Protein AF-A0A815LV77-F1 (afdb_monomer_lite)

Organism: NCBI:txid433720

Secondary structure (DSSP, 8-state):
---PPPPHHHHHHHHHHHHHHHHHHHHHHHHHSTTTS--HHHHHHHHHHSTTPPPTT---HHHHHHHHHHHT--EEEEEEEEEE-----EEETTTTEEESBPPPEETTEE-TTTTB-S-HHHHHHHHHHSPBPSEEEEEEEEEE-S-GGG---EEEEEEEE-S---HHHHHHHHHHHHHHHHTTT-EEEEEEE-GGG----------------------------TTSHHHHSSS--------HHHHTTTHHHHT-SSS----EEESSHHHHHHHHHHHHHHHHHHTTPPPEEEEPEEEETTEE---HHHHHHHHTS-GGGTTT--SEEEE-TT-EEEE-S-SBTTTTB-TT-EEEEEEEEE-SS--B-S-S-TTS-TT-EEES-EEEEEEE-TT----S--TTSPTTEEEEE-EEEEEEEEGGGGS-GGG--S-----EEEEEEEE-SEEE-SEEEHHHHTT---SSEEE---PPTT---THHHHHHHTT-S-GGGEEESS---GGGGGPPPPHHHHHHHHHHHHHHHHHHHHTGGG--

Foldseek 3Di:
DDDDDDDPVLLVVLLCCCVQFNDLSSVVVPVVDDPSHDDVVVSVVVVVPDPPDAFALAFPLVVVLVLCVVLVFAEKAKEKEKDFDDQDWDQDPVLQFIAFWAFDDDQLRGDGRPRHDPDPVVVVCCVVPTHGFRIKMWMKIFTDDPDPVSGDIDTGHIGGHVLADDPRSVVSVVVVVQVSCVVSSHHHPAYEYAPVSDPDDDDDDDDDPHPYDYDDPDDDDDDDDPPPVVPPVVPDDDDDDDDPPVVVVCPDVQCDQDDARAAEADADLLVLQLVQLVVLQVVCVVVVHAKEKEAKFKDFPNHGDPDLLVLLVVQPDGCVQFLLFHRIAIDDAQFKKFQQAQSGVVQVSHGLAIWGWHDWAFDPPDFDLDDSDPSHDSRYTYGHGTAWTWTQGPPTPQQDPPPPDDPRTDTFGKDKDKGKDFVQVSDPPVDRDPDPDRPITIMIIIHGSMHTGSYDYLVSLAPAAHAAHEYALADPPPDLDLSNPCSVVVSYDDPVRYHYPDDHDPVSVVRDDDPVVVVVVVVVVVVVVVVCVVVVVVVD

Structure (mmCIF, N/CA/C/O backbone):
data_AF-A0A815LV77-F1
#
_entry.id   AF-A0A815LV77-F1
#
loop_
_atom_site.group_PDB
_atom_site.id
_atom_site.type_symbol
_atom_site.label_atom_id
_atom_site.label_alt_id
_atom_site.label_comp_id
_atom_site.label_asym_id
_atom_site.label_entity_id
_atom_site.label_seq_id
_atom_site.pdbx_PDB_ins_code
_atom_site.Cartn_x
_atom_site.Cartn_y
_atom_site.Cartn_z
_atom_site.occupancy
_atom_site.B_iso_or_equiv
_atom_site.auth_seq_id
_atom_site.auth_comp_id
_atom_site.auth_asym_id
_atom_site.auth_atom_id
_atom_site.pdbx_PDB_model_num
ATOM 1 N N . MET A 1 1 ? -0.729 -27.666 24.558 1.00 42.22 1 MET A N 1
ATOM 2 C CA . MET A 1 1 ? -0.351 -27.271 23.182 1.00 42.22 1 MET A CA 1
ATOM 3 C C . MET A 1 1 ? -0.542 -28.485 22.291 1.00 42.22 1 MET A C 1
ATOM 5 O O . MET A 1 1 ? 0.192 -29.449 22.449 1.00 42.22 1 MET A O 1
ATOM 9 N N . ASN A 1 2 ? -1.557 -28.477 21.428 1.00 47.84 2 ASN A N 1
ATOM 10 C CA . ASN A 1 2 ? -1.807 -29.585 20.506 1.00 47.84 2 ASN A CA 1
ATOM 11 C C . ASN A 1 2 ? -0.890 -29.439 19.282 1.00 47.84 2 ASN A C 1
ATOM 13 O O . ASN A 1 2 ? -1.006 -28.472 18.530 1.00 47.84 2 ASN A O 1
ATOM 17 N N . ASN A 1 3 ? 0.033 -30.385 19.098 1.00 59.97 3 ASN A N 1
ATOM 18 C CA . ASN A 1 3 ? 0.902 -30.457 17.923 1.00 59.97 3 ASN A CA 1
ATOM 19 C C . ASN A 1 3 ? 0.165 -31.173 16.785 1.00 59.97 3 ASN A C 1
ATOM 21 O O . ASN A 1 3 ? 0.241 -32.393 16.654 1.00 59.97 3 ASN A O 1
ATOM 25 N N . TYR A 1 4 ? -0.562 -30.413 15.968 1.00 71.44 4 TYR A N 1
ATOM 26 C CA . TYR A 1 4 ? -1.217 -30.943 14.772 1.00 71.44 4 TYR A CA 1
ATOM 27 C C . TYR A 1 4 ? -0.182 -31.223 13.675 1.00 71.44 4 TYR A C 1
ATOM 29 O O . TYR A 1 4 ? 0.633 -30.360 13.340 1.00 71.44 4 TYR A O 1
ATOM 37 N N . ARG A 1 5 ? -0.221 -32.430 13.098 1.00 79.94 5 ARG A N 1
ATOM 38 C CA . ARG A 1 5 ? 0.506 -32.760 11.865 1.00 79.94 5 ARG A CA 1
ATOM 39 C C . ARG A 1 5 ? -0.411 -32.493 10.678 1.00 79.94 5 ARG A C 1
ATOM 41 O O . ARG A 1 5 ? -1.479 -33.088 10.582 1.00 79.94 5 ARG A O 1
ATOM 48 N N . TYR A 1 6 ? 0.014 -31.606 9.788 1.00 85.44 6 TYR A N 1
ATOM 49 C CA . TYR A 1 6 ? -0.752 -31.232 8.602 1.00 85.44 6 TYR A CA 1
ATOM 50 C C . TYR A 1 6 ? -0.338 -32.081 7.405 1.00 85.44 6 TYR A C 1
ATOM 52 O O . TYR A 1 6 ? 0.856 -32.275 7.173 1.00 85.44 6 TYR A O 1
ATOM 60 N N . HIS A 1 7 ? -1.322 -32.546 6.639 1.00 89.81 7 HIS A N 1
ATOM 61 C CA . HIS A 1 7 ? -1.103 -33.237 5.371 1.00 89.81 7 HIS A CA 1
ATOM 62 C C . HIS A 1 7 ? -0.401 -32.317 4.351 1.00 89.81 7 HIS A C 1
ATOM 64 O O . HIS A 1 7 ? -0.623 -31.106 4.370 1.00 89.81 7 HIS A O 1
ATOM 70 N N . ASP A 1 8 ? 0.397 -32.875 3.434 1.00 87.38 8 ASP A N 1
ATOM 71 C CA . ASP A 1 8 ? 1.183 -32.112 2.443 1.00 87.38 8 ASP A CA 1
ATOM 72 C C . ASP A 1 8 ? 0.315 -31.151 1.610 1.00 87.38 8 ASP A C 1
ATOM 74 O O . ASP A 1 8 ? 0.639 -29.979 1.457 1.00 87.38 8 ASP A O 1
ATOM 78 N N . LEU A 1 9 ? -0.864 -31.601 1.168 1.00 89.31 9 LEU A N 1
ATOM 79 C CA . LEU A 1 9 ? -1.832 -30.745 0.464 1.00 89.31 9 LEU A CA 1
ATOM 80 C C . LEU A 1 9 ? -2.241 -29.505 1.273 1.00 89.31 9 LEU A C 1
ATOM 82 O O . LEU A 1 9 ? -2.331 -28.413 0.716 1.00 89.31 9 LEU A O 1
ATOM 86 N N . VAL A 1 10 ? -2.443 -29.653 2.586 1.00 89.19 10 VAL A N 1
ATOM 87 C CA . VAL A 1 10 ? -2.783 -28.527 3.469 1.00 89.19 10 VAL A CA 1
ATOM 88 C C . VAL A 1 10 ? -1.586 -27.597 3.614 1.00 89.19 10 VAL A C 1
ATOM 90 O O . VAL A 1 10 ? -1.753 -26.384 3.586 1.00 89.19 10 VAL A O 1
ATOM 93 N N . GLN A 1 11 ? -0.373 -28.143 3.715 1.00 90.19 11 GLN A N 1
ATOM 94 C CA . GLN A 1 11 ? 0.851 -27.344 3.767 1.00 90.19 11 GLN A CA 1
ATOM 95 C C . GLN A 1 11 ? 1.057 -26.540 2.476 1.00 90.19 11 GLN A C 1
ATOM 97 O O . GLN A 1 11 ? 1.353 -25.351 2.554 1.00 90.19 11 GLN A O 1
ATOM 102 N N . ARG A 1 12 ? 0.836 -27.144 1.300 1.00 88.50 12 ARG A N 1
ATOM 103 C CA . ARG A 1 12 ? 0.914 -26.460 -0.003 1.00 88.50 12 ARG A CA 1
ATOM 104 C C . ARG A 1 12 ? -0.155 -25.385 -0.154 1.00 88.50 12 ARG A C 1
ATOM 106 O O . ARG A 1 12 ? 0.169 -24.275 -0.567 1.00 88.50 12 ARG A O 1
ATOM 113 N N . PHE A 1 13 ? -1.401 -25.687 0.215 1.00 90.19 13 PHE A N 1
ATOM 114 C CA . PHE A 1 13 ? -2.483 -24.703 0.228 1.00 90.19 13 PHE A CA 1
ATOM 115 C C . PHE A 1 13 ? -2.155 -23.535 1.162 1.00 90.19 13 PHE A C 1
ATOM 117 O O . PHE A 1 13 ? -2.266 -22.378 0.771 1.00 90.19 13 PHE A O 1
ATOM 124 N N . ALA A 1 14 ? -1.685 -23.831 2.373 1.00 91.00 14 ALA A N 1
ATOM 125 C CA . ALA A 1 14 ? -1.301 -22.833 3.358 1.00 91.00 14 ALA A CA 1
ATOM 126 C C . ALA A 1 14 ? -0.137 -21.956 2.867 1.00 91.00 14 ALA A C 1
ATOM 128 O O . ALA A 1 14 ? -0.165 -20.740 3.044 1.00 91.00 14 ALA A O 1
ATOM 129 N N . LEU A 1 15 ? 0.860 -22.554 2.208 1.00 90.31 15 LEU A N 1
ATOM 130 C CA . LEU A 1 15 ? 1.975 -21.836 1.596 1.00 90.31 15 LEU A CA 1
ATOM 131 C C . LEU A 1 15 ? 1.489 -20.914 0.470 1.00 90.31 15 LEU A C 1
ATOM 133 O O . LEU A 1 15 ? 1.860 -19.744 0.443 1.00 90.31 15 LEU A O 1
ATOM 137 N N . ALA A 1 16 ? 0.629 -21.415 -0.421 1.00 89.06 16 ALA A N 1
ATOM 138 C CA . ALA A 1 16 ? 0.043 -20.630 -1.503 1.00 89.06 16 ALA A CA 1
ATOM 139 C C . ALA A 1 16 ? -0.803 -19.472 -0.958 1.00 89.06 16 ALA A C 1
ATOM 141 O O . ALA A 1 16 ? -0.633 -18.340 -1.397 1.00 89.06 16 ALA A O 1
ATOM 142 N N . LEU A 1 17 ? -1.643 -19.723 0.050 1.00 88.69 17 LEU A N 1
ATOM 143 C CA . LEU A 1 17 ? -2.437 -18.696 0.719 1.00 88.69 17 LEU A CA 1
ATOM 144 C C . LEU A 1 17 ? -1.552 -17.636 1.389 1.00 88.69 17 LEU A C 1
ATOM 146 O O . LEU A 1 17 ? -1.856 -16.453 1.303 1.00 88.69 17 LEU A O 1
ATOM 150 N N . TYR A 1 18 ? -0.450 -18.037 2.029 1.00 90.69 18 TYR A N 1
ATOM 151 C CA . TYR A 1 18 ? 0.482 -17.104 2.666 1.00 90.69 18 TYR A CA 1
ATOM 152 C C . TYR A 1 18 ? 1.270 -16.266 1.653 1.00 90.69 18 TYR A C 1
ATOM 154 O O . TYR A 1 18 ? 1.461 -15.072 1.868 1.00 90.69 18 TYR A O 1
ATOM 162 N N . ILE A 1 19 ? 1.744 -16.880 0.563 1.00 84.75 19 ILE A N 1
ATOM 163 C CA . ILE A 1 19 ? 2.534 -16.202 -0.474 1.00 84.75 19 ILE A CA 1
ATOM 164 C C . ILE A 1 19 ? 1.649 -15.278 -1.310 1.00 84.75 19 ILE A C 1
ATOM 166 O O . ILE A 1 19 ? 2.022 -14.130 -1.531 1.00 84.75 19 ILE A O 1
ATOM 170 N N . LEU A 1 20 ? 0.494 -15.771 -1.765 1.00 85.19 20 LEU A N 1
ATOM 171 C CA . LEU A 1 20 ? -0.408 -15.023 -2.637 1.00 85.19 20 LEU A CA 1
ATOM 172 C C . LEU A 1 20 ? -1.272 -14.047 -1.848 1.00 85.19 20 LEU A C 1
ATOM 174 O O . LEU A 1 20 ? -1.389 -12.917 -2.271 1.00 85.19 20 LEU A O 1
ATOM 178 N N . GLY A 1 21 ? -1.851 -14.460 -0.717 1.00 79.12 21 GLY A N 1
ATOM 179 C CA . GLY A 1 21 ? -2.719 -13.610 0.109 1.00 79.12 21 GLY A CA 1
ATOM 180 C C . GLY A 1 21 ? -1.968 -12.709 1.092 1.00 79.12 21 GLY A C 1
ATOM 181 O O . GLY A 1 21 ? -2.547 -11.800 1.686 1.00 79.12 21 GLY A O 1
ATOM 182 N N . GLY A 1 22 ? -0.683 -12.972 1.325 1.00 82.81 22 GLY A N 1
ATOM 183 C CA . GLY A 1 22 ? 0.108 -12.294 2.344 1.00 82.81 22 GLY A CA 1
ATOM 184 C C . GLY A 1 22 ? -0.202 -12.750 3.776 1.00 82.81 22 GLY A C 1
ATOM 185 O O . GLY A 1 22 ? -1.158 -13.476 4.067 1.00 82.81 22 GLY A O 1
ATOM 186 N N . LYS A 1 23 ? 0.632 -12.288 4.717 1.00 84.62 23 LYS A N 1
ATOM 187 C CA . LYS A 1 23 ? 0.555 -12.688 6.131 1.00 84.62 23 LYS A CA 1
ATOM 188 C C . LYS A 1 23 ? -0.791 -12.353 6.776 1.00 84.62 23 LYS A C 1
ATOM 190 O O . LYS A 1 23 ? -1.302 -13.167 7.534 1.00 84.62 23 LYS A O 1
ATOM 195 N N . TYR A 1 24 ? -1.353 -11.178 6.495 1.00 81.25 24 TYR A N 1
ATOM 196 C CA . TYR A 1 24 ? -2.604 -10.747 7.124 1.00 81.25 24 TYR A CA 1
ATOM 197 C C . TYR A 1 24 ? -3.795 -11.590 6.676 1.00 81.25 24 TYR A C 1
ATOM 199 O O . TYR A 1 24 ? -4.550 -12.045 7.529 1.00 81.25 24 TYR A O 1
ATOM 207 N N . THR A 1 25 ? -3.920 -11.875 5.377 1.00 81.94 25 THR A N 1
ATOM 208 C CA . THR A 1 25 ? -4.938 -12.801 4.858 1.00 81.94 25 THR A CA 1
ATOM 209 C C . THR A 1 25 ? -4.757 -14.190 5.454 1.00 81.94 25 THR A C 1
ATOM 211 O O . THR A 1 25 ? -5.722 -14.803 5.904 1.00 81.94 25 THR A O 1
ATOM 214 N N . TYR A 1 26 ? -3.516 -14.675 5.526 1.00 87.94 26 TYR A N 1
ATOM 215 C CA . TYR A 1 26 ? -3.230 -15.969 6.129 1.00 87.94 26 TYR A CA 1
ATOM 216 C C . TYR A 1 26 ? -3.632 -16.031 7.606 1.00 87.94 26 TYR A C 1
ATOM 218 O O . TYR A 1 26 ? -4.314 -16.967 8.017 1.00 87.94 26 TYR A O 1
ATOM 226 N N . ASP A 1 27 ? -3.235 -15.035 8.403 1.00 85.50 27 ASP A N 1
ATOM 227 C CA . ASP A 1 27 ? -3.576 -14.963 9.823 1.00 85.50 27 ASP A CA 1
ATOM 228 C C . ASP A 1 27 ? -5.088 -14.790 10.015 1.00 85.50 27 ASP A C 1
ATOM 230 O O . ASP A 1 27 ? -5.655 -15.442 10.886 1.00 85.50 27 ASP A O 1
ATOM 234 N N . PHE A 1 28 ? -5.762 -14.006 9.167 1.00 81.62 28 PHE A N 1
ATOM 235 C CA . PHE A 1 28 ? -7.219 -13.888 9.164 1.00 81.62 28 PHE A CA 1
ATOM 236 C C . PHE A 1 28 ? -7.883 -15.252 8.952 1.00 81.62 28 PHE A C 1
ATOM 238 O O . PHE A 1 28 ? -8.657 -15.694 9.799 1.00 81.62 28 PHE A O 1
ATOM 245 N N . VAL A 1 29 ? -7.552 -15.966 7.873 1.00 81.00 29 VAL A N 1
ATOM 246 C CA . VAL A 1 29 ? -8.152 -17.279 7.586 1.00 81.00 29 VAL A CA 1
ATOM 247 C C . VAL A 1 29 ? -7.814 -18.284 8.691 1.00 81.00 29 VAL A C 1
ATOM 249 O O . VAL A 1 29 ? -8.692 -18.995 9.170 1.00 81.00 29 VAL A O 1
ATOM 252 N N . ARG A 1 30 ? -6.563 -18.311 9.159 1.00 87.19 30 ARG A N 1
ATOM 253 C CA . ARG A 1 30 ? -6.100 -19.215 10.220 1.00 87.19 30 ARG A CA 1
ATOM 254 C C . ARG A 1 30 ? -6.794 -18.975 11.562 1.00 87.19 30 ARG A C 1
ATOM 256 O O . ARG A 1 30 ? -7.039 -19.935 12.287 1.00 87.19 30 ARG A O 1
ATOM 263 N N . LEU A 1 31 ? -7.047 -17.719 11.932 1.00 83.38 31 LEU A N 1
ATOM 264 C CA . LEU A 1 31 ? -7.720 -17.379 13.190 1.00 83.38 31 LEU A CA 1
ATOM 265 C C . LEU A 1 31 ? -9.213 -17.713 13.147 1.00 83.38 31 LEU A C 1
ATOM 267 O O . LEU A 1 31 ? -9.768 -18.092 14.174 1.00 83.38 31 LEU A O 1
ATOM 271 N N . ASN A 1 32 ? -9.839 -17.613 11.972 1.00 78.44 32 ASN A N 1
ATOM 272 C CA . ASN A 1 32 ? -11.248 -17.959 11.782 1.00 78.44 32 ASN A CA 1
ATOM 273 C C . ASN A 1 32 ? -11.472 -19.469 11.578 1.00 78.44 32 ASN A C 1
ATOM 275 O O . ASN A 1 32 ? -12.535 -19.979 11.913 1.00 78.44 32 ASN A O 1
ATOM 279 N N . LEU A 1 33 ? -10.471 -20.204 11.082 1.00 78.94 33 LEU A N 1
ATOM 280 C CA . LEU A 1 33 ? -10.518 -21.656 10.897 1.00 78.94 33 LEU A CA 1
ATOM 281 C C . LEU A 1 33 ? -9.568 -22.354 11.879 1.00 78.94 33 LEU A C 1
ATOM 283 O O . LEU A 1 33 ? -8.431 -22.712 11.548 1.00 78.94 33 LEU A O 1
ATOM 287 N N . ILE A 1 34 ? -10.048 -22.542 13.111 1.00 75.88 34 ILE A N 1
ATOM 288 C CA . ILE A 1 34 ? -9.273 -23.128 14.211 1.00 75.88 34 ILE A CA 1
ATOM 289 C C . ILE A 1 34 ? -8.711 -24.493 13.786 1.00 75.88 34 ILE A C 1
ATOM 291 O O . ILE A 1 34 ? -9.442 -25.376 13.348 1.00 75.88 34 ILE A O 1
ATOM 295 N N . CYS A 1 35 ? -7.392 -24.661 13.927 1.00 77.25 35 CYS A N 1
ATOM 296 C CA . CYS A 1 35 ? -6.649 -25.888 13.596 1.00 77.25 35 CYS A CA 1
ATOM 297 C C . CYS A 1 35 ? -6.642 -26.301 12.114 1.00 77.25 35 CYS A C 1
ATOM 299 O O . CYS A 1 35 ? -6.104 -27.361 11.804 1.00 77.25 35 CYS A O 1
ATOM 301 N N . ALA A 1 36 ? -7.174 -25.489 11.196 1.00 84.62 36 ALA A N 1
ATOM 302 C CA . ALA A 1 36 ? -7.170 -25.818 9.770 1.00 84.62 36 ALA A CA 1
ATOM 303 C C . ALA A 1 36 ? -5.821 -25.524 9.094 1.00 84.62 36 ALA A C 1
ATOM 305 O O . ALA A 1 36 ? -5.430 -26.230 8.166 1.00 84.62 36 ALA A O 1
ATOM 306 N N . LEU A 1 37 ? -5.099 -24.497 9.563 1.00 90.06 37 LEU A N 1
ATOM 307 C CA . LEU A 1 37 ? -3.868 -24.017 8.932 1.00 90.06 37 LEU A CA 1
ATOM 308 C C . LEU A 1 37 ? -2.665 -24.000 9.898 1.00 90.06 37 LEU A C 1
ATOM 310 O O . LEU A 1 37 ? -2.812 -23.619 11.068 1.00 90.06 37 LEU A O 1
ATOM 314 N N . PRO A 1 38 ? -1.450 -24.349 9.419 1.00 90.75 38 PRO A N 1
ATOM 315 C CA . PRO A 1 38 ? -0.218 -24.293 10.204 1.00 90.75 38 PRO A CA 1
ATOM 316 C C . PRO A 1 38 ? 0.052 -22.920 10.828 1.00 90.75 38 PRO A C 1
ATOM 318 O O . PRO A 1 38 ? -0.369 -21.883 10.317 1.00 90.75 38 PRO A O 1
ATOM 321 N N . CYS A 1 39 ? 0.817 -22.870 11.919 1.00 88.19 39 CYS A N 1
ATOM 322 C CA . CYS A 1 39 ? 1.231 -21.581 12.470 1.00 88.19 39 CYS A CA 1
ATOM 323 C C . CYS A 1 39 ? 2.248 -20.872 11.547 1.00 88.19 39 CYS A C 1
ATOM 325 O O . CYS A 1 39 ? 2.954 -21.537 10.782 1.00 88.19 39 CYS A O 1
ATOM 327 N N . PRO A 1 40 ? 2.389 -19.534 11.637 1.00 88.00 40 PRO A N 1
ATOM 328 C CA . PRO A 1 40 ? 3.335 -18.781 10.808 1.00 88.00 40 PRO A CA 1
ATOM 329 C C . PRO A 1 40 ? 4.789 -19.271 10.901 1.00 88.00 40 PRO A C 1
ATOM 331 O O . PRO A 1 40 ? 5.541 -19.196 9.929 1.00 88.00 40 PRO A O 1
ATOM 334 N N . THR A 1 41 ? 5.196 -19.821 12.049 1.00 88.75 41 THR A N 1
ATOM 335 C CA . THR A 1 41 ? 6.524 -20.425 12.227 1.00 88.75 41 THR A CA 1
ATOM 336 C C . THR A 1 41 ? 6.704 -21.656 11.340 1.00 88.75 41 THR A C 1
ATOM 338 O O . THR A 1 41 ? 7.731 -21.786 10.677 1.00 88.75 41 THR A O 1
ATOM 341 N N . THR A 1 42 ? 5.693 -22.530 11.267 1.00 89.44 42 THR A N 1
ATOM 342 C CA . THR A 1 42 ? 5.698 -23.692 10.368 1.00 89.44 42 THR A CA 1
ATOM 343 C C . THR A 1 42 ? 5.727 -23.249 8.910 1.00 89.44 42 THR A C 1
ATOM 345 O O . THR A 1 42 ? 6.515 -23.787 8.144 1.00 89.44 42 THR A O 1
ATOM 348 N N . ILE A 1 43 ? 4.958 -22.222 8.535 1.00 90.94 43 ILE A N 1
ATOM 349 C CA . ILE A 1 43 ? 4.999 -21.665 7.173 1.00 90.94 43 ILE A CA 1
ATOM 350 C C . ILE A 1 43 ? 6.387 -21.129 6.830 1.00 90.94 43 ILE A C 1
ATOM 352 O O . ILE A 1 43 ? 6.929 -21.448 5.778 1.00 90.94 43 ILE A O 1
ATOM 356 N N . THR A 1 44 ? 7.012 -20.389 7.745 1.00 87.94 44 THR A N 1
ATOM 357 C CA . THR A 1 44 ? 8.380 -19.892 7.551 1.00 87.94 44 THR A CA 1
ATOM 358 C C . THR A 1 44 ? 9.371 -21.049 7.370 1.00 87.94 44 THR A C 1
ATOM 360 O O . THR A 1 44 ? 10.272 -20.961 6.540 1.00 87.94 44 THR A O 1
ATOM 363 N N . SER A 1 45 ? 9.200 -22.147 8.114 1.00 87.56 45 SER A N 1
ATOM 364 C CA . SER A 1 45 ? 9.999 -23.367 7.949 1.00 87.56 45 SER A CA 1
ATOM 365 C C . SER A 1 45 ? 9.782 -24.024 6.585 1.00 87.56 45 SER A C 1
ATOM 367 O O . SER A 1 45 ? 10.757 -24.393 5.942 1.00 87.56 45 SER A O 1
ATOM 369 N N . LEU A 1 46 ? 8.534 -24.131 6.121 1.00 88.00 46 LEU A N 1
ATOM 370 C CA . LEU A 1 46 ? 8.201 -24.700 4.811 1.00 88.00 46 LEU A CA 1
ATOM 371 C C . LEU A 1 46 ? 8.786 -23.865 3.666 1.00 88.00 46 LEU A C 1
ATOM 373 O O . LEU A 1 46 ? 9.358 -24.420 2.733 1.00 88.00 46 LEU A O 1
ATOM 377 N N . ILE A 1 47 ? 8.725 -22.533 3.768 1.00 86.75 47 ILE A N 1
ATOM 378 C CA . ILE A 1 47 ? 9.367 -21.627 2.805 1.00 86.75 47 ILE A CA 1
ATOM 379 C C . ILE A 1 47 ? 10.881 -21.866 2.786 1.00 86.75 47 ILE A C 1
ATOM 381 O O . ILE A 1 47 ? 11.465 -22.010 1.715 1.00 86.75 47 ILE A O 1
ATOM 385 N N . LYS A 1 48 ? 11.523 -21.959 3.958 1.00 81.81 48 LYS A N 1
ATOM 386 C CA . LYS A 1 48 ? 12.971 -22.214 4.061 1.00 81.81 48 LYS A CA 1
ATOM 387 C C . LYS A 1 48 ? 13.392 -23.582 3.521 1.00 81.81 48 LYS A C 1
ATOM 389 O O . LYS A 1 48 ? 14.501 -23.700 3.019 1.00 81.81 48 LYS A O 1
ATOM 394 N N . GLN A 1 49 ? 12.539 -24.595 3.653 1.00 80.81 49 GLN A N 1
ATOM 395 C CA . GLN A 1 49 ? 12.774 -25.946 3.133 1.00 80.81 49 GLN A CA 1
ATOM 396 C C . GLN A 1 49 ? 12.486 -26.066 1.632 1.00 80.81 49 GLN A C 1
ATOM 398 O O . GLN A 1 49 ? 12.826 -27.080 1.030 1.00 80.81 49 GLN A O 1
ATOM 403 N N . SER A 1 50 ? 11.856 -25.062 1.018 1.00 75.75 50 SER A N 1
ATOM 404 C CA . SER A 1 50 ? 11.604 -25.080 -0.418 1.00 75.75 50 SER A CA 1
ATOM 405 C C . SER A 1 50 ? 12.909 -24.909 -1.208 1.00 75.75 50 SER A C 1
ATOM 407 O O . SER A 1 50 ? 13.746 -24.067 -0.883 1.00 75.75 50 SER A O 1
ATOM 409 N N . ASN A 1 51 ? 13.063 -25.665 -2.298 1.00 65.31 51 ASN A N 1
ATOM 410 C CA . ASN A 1 51 ? 14.246 -25.622 -3.175 1.00 65.31 51 ASN A CA 1
ATOM 411 C C . ASN A 1 51 ? 14.340 -24.342 -4.036 1.00 65.31 51 ASN A C 1
ATOM 413 O O . ASN A 1 51 ? 15.102 -24.288 -4.996 1.00 65.31 51 ASN A O 1
ATOM 417 N N . PHE A 1 52 ? 13.564 -23.300 -3.724 1.00 70.50 52 PHE A N 1
ATOM 418 C CA . PHE A 1 52 ? 13.457 -22.078 -4.526 1.00 70.50 52 PHE A CA 1
ATOM 419 C C . PHE A 1 52 ? 14.225 -20.890 -3.939 1.00 70.50 52 PHE A C 1
ATOM 421 O O . PHE A 1 52 ? 13.996 -19.752 -4.351 1.00 70.50 52 PHE A O 1
ATOM 428 N N . LYS A 1 53 ? 15.130 -21.127 -2.980 1.00 76.06 53 LYS A N 1
ATOM 429 C CA . LYS A 1 53 ? 15.959 -20.060 -2.415 1.00 76.06 53 LYS A CA 1
ATOM 430 C C . LYS A 1 53 ? 16.795 -19.410 -3.524 1.00 76.06 53 LYS A C 1
ATOM 432 O O . LYS A 1 53 ? 17.513 -20.085 -4.256 1.00 76.06 53 LYS A O 1
ATOM 437 N N . LEU A 1 54 ? 16.688 -18.090 -3.633 1.00 83.62 54 LEU A N 1
ATOM 438 C CA . LEU A 1 54 ? 17.560 -17.274 -4.471 1.00 83.62 54 LEU A CA 1
ATOM 439 C C . LEU A 1 54 ? 18.839 -16.972 -3.686 1.00 83.62 54 LEU A C 1
ATOM 441 O O . LEU A 1 54 ? 18.763 -16.427 -2.583 1.00 83.62 54 LEU A O 1
ATOM 445 N N . ASN A 1 55 ? 19.990 -17.314 -4.258 1.00 86.19 55 ASN A N 1
ATOM 446 C CA . ASN A 1 55 ? 21.290 -16.900 -3.746 1.00 86.19 55 ASN A CA 1
ATOM 447 C C . ASN A 1 55 ? 21.759 -15.665 -4.519 1.00 86.19 55 ASN A C 1
ATOM 449 O O . ASN A 1 55 ? 21.569 -15.578 -5.734 1.00 86.19 55 ASN A O 1
ATOM 453 N N . GLU A 1 56 ? 22.353 -14.705 -3.812 1.00 88.56 56 GLU A N 1
ATOM 454 C CA . GLU A 1 56 ? 22.873 -13.487 -4.435 1.00 88.56 56 GLU A CA 1
ATOM 455 C C . GLU A 1 56 ? 23.938 -13.840 -5.485 1.00 88.56 56 GLU A C 1
ATOM 457 O O . GLU A 1 56 ? 24.818 -14.667 -5.230 1.00 88.56 56 GLU A O 1
ATOM 462 N N . SER A 1 57 ? 23.853 -13.206 -6.658 1.00 90.56 57 SER A N 1
ATOM 463 C CA . SER A 1 57 ? 24.822 -13.317 -7.762 1.00 90.56 57 SER A CA 1
ATOM 464 C C . SER A 1 57 ? 24.889 -14.671 -8.472 1.00 90.56 57 SER A C 1
ATOM 466 O O . SER A 1 57 ? 25.654 -14.821 -9.424 1.00 90.56 57 SER A O 1
ATOM 468 N N . GLU A 1 58 ? 24.073 -15.649 -8.078 1.00 92.12 58 GLU A N 1
ATOM 469 C CA . GLU A 1 58 ? 24.029 -16.964 -8.718 1.00 92.12 58 GLU A CA 1
ATOM 470 C C . GLU A 1 58 ? 23.030 -16.991 -9.886 1.00 92.12 58 GLU A C 1
ATOM 472 O O . GLU A 1 58 ? 21.870 -16.594 -9.750 1.00 92.12 58 GLU A O 1
ATOM 477 N N . PHE A 1 59 ? 23.468 -17.495 -11.044 1.00 94.38 59 PHE A N 1
ATOM 478 C CA . PHE A 1 59 ? 22.595 -17.729 -12.196 1.00 94.38 59 PHE A CA 1
ATOM 479 C C . PHE A 1 59 ? 21.984 -19.130 -12.152 1.00 94.38 59 PHE A C 1
ATOM 481 O O . PHE A 1 59 ? 22.683 -20.140 -12.182 1.00 94.38 59 PHE A O 1
ATOM 488 N N . ARG A 1 60 ? 20.654 -19.201 -12.161 1.00 94.31 60 ARG A N 1
ATOM 489 C CA . ARG A 1 60 ? 19.886 -20.443 -11.980 1.00 94.31 60 ARG A CA 1
ATOM 490 C C . ARG A 1 60 ? 19.568 -21.164 -13.297 1.00 94.31 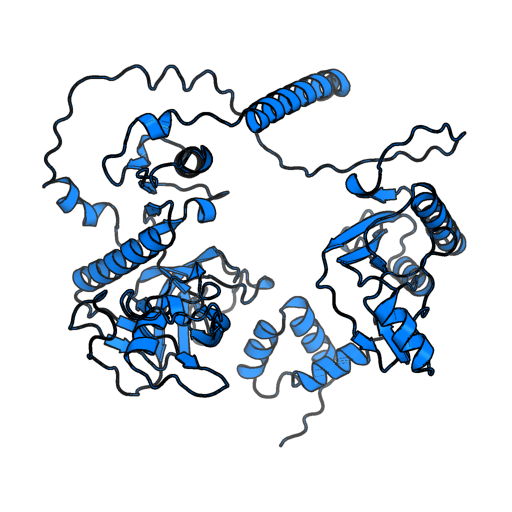60 ARG A C 1
ATOM 492 O O . ARG A 1 60 ? 18.424 -21.550 -13.529 1.00 94.31 60 ARG A O 1
ATOM 499 N N . PHE A 1 61 ? 20.564 -21.364 -14.163 1.00 95.50 61 PHE A N 1
ATOM 500 C CA . PHE A 1 61 ? 20.351 -21.934 -15.506 1.00 95.50 61 PHE A CA 1
ATOM 501 C C . PHE A 1 61 ? 19.791 -23.364 -15.505 1.00 95.50 61 PHE A C 1
ATOM 503 O O . PHE A 1 61 ? 18.984 -23.701 -16.367 1.00 95.50 61 PHE A O 1
ATOM 510 N N . ASN A 1 62 ? 20.165 -24.198 -14.532 1.00 93.56 62 ASN A N 1
ATOM 511 C CA . ASN A 1 62 ? 19.647 -25.570 -14.443 1.00 93.56 62 ASN A CA 1
ATOM 512 C C . ASN A 1 62 ? 18.145 -25.573 -14.108 1.00 93.56 62 ASN A C 1
ATOM 514 O O . ASN A 1 62 ? 17.357 -26.218 -14.791 1.00 93.56 62 ASN A O 1
ATOM 518 N N . PHE A 1 63 ? 17.726 -24.754 -13.138 1.00 92.44 63 PHE A N 1
ATOM 519 C CA . PHE A 1 63 ? 16.306 -24.568 -12.820 1.00 92.44 63 PHE A CA 1
ATOM 520 C C . PHE A 1 63 ? 15.529 -23.915 -13.969 1.00 92.44 63 PHE A C 1
ATOM 522 O O . PHE A 1 63 ? 14.361 -24.234 -14.184 1.00 92.44 63 PHE A O 1
ATOM 529 N N . LEU A 1 64 ? 16.166 -23.010 -14.721 1.00 93.50 64 LEU A N 1
ATOM 530 C CA . LEU A 1 64 ? 15.576 -22.433 -15.927 1.00 93.50 64 LEU A CA 1
ATOM 531 C C . LEU A 1 64 ? 15.309 -23.522 -16.978 1.00 93.50 64 LEU A C 1
ATOM 533 O O . LEU A 1 64 ? 14.229 -23.558 -17.560 1.00 93.50 64 LEU A O 1
ATOM 537 N N . GLN A 1 65 ? 16.252 -24.441 -17.190 1.00 94.81 65 GLN A N 1
ATOM 538 C CA . GLN A 1 65 ? 16.078 -25.560 -18.116 1.00 94.81 65 GLN A CA 1
ATOM 539 C C . GLN A 1 65 ? 14.933 -26.483 -17.690 1.00 94.81 65 GLN A C 1
ATOM 541 O O . GLN A 1 65 ? 14.070 -26.795 -18.508 1.00 94.81 65 GLN A O 1
ATOM 546 N N . GLU A 1 66 ? 14.867 -26.863 -16.413 1.00 92.50 66 GLU A N 1
ATOM 547 C CA . GLU A 1 66 ? 13.748 -27.644 -15.865 1.00 92.50 66 GLU A CA 1
ATOM 548 C C . GLU A 1 66 ? 12.401 -26.930 -16.071 1.00 92.50 66 GLU A C 1
ATOM 550 O O . GLU A 1 66 ? 11.405 -27.546 -16.465 1.00 92.50 66 GLU A O 1
ATOM 555 N N . HIS A 1 67 ? 12.370 -25.607 -15.877 1.00 89.94 67 HIS A N 1
ATOM 556 C CA . HIS A 1 67 ? 11.184 -24.788 -16.121 1.00 89.94 67 HIS A CA 1
ATOM 557 C C . HIS A 1 67 ? 10.743 -24.824 -17.592 1.00 89.94 67 HIS A C 1
ATOM 559 O O . HIS A 1 67 ? 9.558 -24.981 -17.876 1.00 89.94 67 HIS A O 1
ATOM 565 N N . PHE A 1 68 ? 11.681 -24.725 -18.535 1.00 91.75 68 PHE A N 1
ATOM 566 C CA . PHE A 1 68 ? 11.378 -24.747 -19.968 1.00 91.75 68 PHE A CA 1
ATOM 567 C C . PHE A 1 68 ? 10.955 -26.138 -20.451 1.00 91.75 68 PHE A C 1
ATOM 569 O O . PHE A 1 68 ? 9.995 -26.246 -21.214 1.00 91.75 68 PHE A O 1
ATOM 576 N N . ILE A 1 69 ? 11.600 -27.201 -19.955 1.00 91.75 69 ILE A N 1
ATOM 577 C CA . ILE A 1 69 ? 11.235 -28.593 -20.260 1.00 91.75 69 ILE A CA 1
ATOM 578 C C . ILE A 1 69 ? 9.826 -28.895 -19.747 1.00 91.75 69 ILE A C 1
ATOM 580 O O . ILE A 1 69 ? 8.989 -29.372 -20.512 1.00 91.75 69 ILE A O 1
ATOM 584 N N . SER A 1 70 ? 9.535 -28.573 -18.482 1.00 88.81 70 SER A N 1
ATOM 585 C CA . SER A 1 70 ? 8.228 -28.859 -17.869 1.00 88.81 70 SER A CA 1
ATOM 586 C C . SER A 1 70 ? 7.054 -28.168 -18.569 1.00 88.81 70 SER A C 1
ATOM 588 O O . SER A 1 70 ? 5.930 -28.659 -18.505 1.00 88.81 70 SER A O 1
ATOM 590 N N . LYS A 1 71 ? 7.311 -27.057 -19.269 1.00 85.88 71 LYS A N 1
ATOM 591 C CA . LYS A 1 71 ? 6.298 -26.287 -20.001 1.00 85.88 71 LYS A CA 1
ATOM 592 C C . LYS A 1 71 ? 6.350 -26.450 -21.517 1.00 85.88 71 LYS A C 1
ATOM 594 O O . LYS A 1 71 ? 5.543 -25.835 -22.212 1.00 85.88 71 LYS A O 1
ATOM 599 N N . ASN A 1 72 ? 7.285 -27.254 -22.023 1.00 87.56 72 ASN A N 1
ATOM 600 C CA . ASN A 1 72 ? 7.536 -27.441 -23.450 1.00 87.56 72 ASN A CA 1
ATOM 601 C C . ASN A 1 72 ? 7.756 -26.108 -24.205 1.00 87.56 72 ASN A C 1
ATOM 603 O O . ASN A 1 72 ? 7.138 -25.850 -25.238 1.00 87.56 72 ASN A O 1
ATOM 607 N N . ILE A 1 73 ? 8.622 -25.238 -23.670 1.00 87.19 73 ILE A N 1
ATOM 608 C CA . ILE A 1 73 ? 8.945 -23.922 -24.250 1.00 87.19 73 ILE A CA 1
ATOM 609 C C . ILE A 1 73 ? 10.379 -23.920 -24.776 1.00 87.19 73 ILE A C 1
ATOM 611 O O . ILE A 1 73 ? 11.261 -24.555 -24.203 1.00 87.19 73 ILE A O 1
ATOM 615 N N . LYS A 1 74 ? 10.618 -23.181 -25.865 1.00 88.38 74 LYS A N 1
ATOM 616 C CA . LYS A 1 74 ? 11.946 -23.052 -26.489 1.00 88.38 74 LYS A CA 1
ATOM 617 C C . LYS A 1 74 ? 12.440 -21.621 -26.648 1.00 88.38 74 LYS A C 1
ATOM 619 O O . LYS A 1 74 ? 13.645 -21.434 -26.755 1.00 88.38 74 LYS A O 1
ATOM 624 N N . TYR A 1 75 ? 11.549 -20.635 -26.686 1.00 89.56 75 TYR A N 1
ATOM 625 C CA . TYR A 1 75 ? 11.895 -19.246 -26.983 1.00 89.56 75 TYR A CA 1
ATOM 626 C C . TYR A 1 75 ? 11.668 -18.359 -25.767 1.00 89.56 75 TYR A C 1
ATOM 628 O O . TYR A 1 75 ? 10.722 -18.572 -25.005 1.00 89.56 75 TYR A O 1
ATOM 636 N N . SER A 1 76 ? 12.516 -17.353 -25.591 1.00 89.19 76 SER A N 1
ATOM 637 C CA . SER A 1 76 ? 12.367 -16.394 -24.503 1.00 89.19 76 SER A CA 1
ATOM 638 C C . SER A 1 76 ? 13.010 -15.050 -24.783 1.00 89.19 76 SER A C 1
ATOM 640 O O . SER A 1 76 ? 13.929 -14.935 -25.591 1.00 89.19 76 SER A O 1
ATOM 642 N N . PHE A 1 77 ? 12.554 -14.052 -24.043 1.00 90.31 77 PHE A N 1
ATOM 643 C CA . PHE A 1 77 ? 13.108 -12.711 -24.008 1.00 90.31 77 PHE A CA 1
ATOM 644 C C . PHE A 1 77 ? 13.786 -12.469 -22.654 1.00 90.31 77 PHE A C 1
ATOM 646 O O . PHE A 1 77 ? 13.301 -12.959 -21.631 1.00 90.31 77 PHE A O 1
ATOM 653 N N . VAL A 1 78 ? 14.897 -11.736 -22.626 1.00 88.31 78 VAL A N 1
ATOM 654 C CA . VAL A 1 78 ? 15.601 -11.395 -21.380 1.00 88.31 78 VAL A CA 1
ATOM 655 C C . VAL A 1 78 ? 15.337 -9.939 -21.038 1.00 88.31 78 VAL A C 1
ATOM 657 O O . VAL A 1 78 ? 15.457 -9.074 -21.897 1.00 88.31 78 VAL A O 1
ATOM 660 N N . SER A 1 79 ? 15.022 -9.642 -19.784 1.00 88.44 79 SER A N 1
ATOM 661 C CA . SER A 1 79 ? 14.985 -8.262 -19.302 1.00 88.44 79 SER A CA 1
ATOM 662 C C . SER A 1 79 ? 15.868 -8.084 -18.077 1.00 88.44 79 SER A C 1
ATOM 664 O O . SER A 1 79 ? 15.820 -8.893 -17.147 1.00 88.44 79 SER A O 1
ATOM 666 N N . GLU A 1 80 ? 16.642 -7.008 -18.077 1.00 87.31 80 GLU A N 1
ATOM 667 C CA . GLU A 1 80 ? 17.521 -6.596 -16.991 1.00 87.31 80 GLU A CA 1
ATOM 668 C C . GLU A 1 80 ? 17.094 -5.219 -16.478 1.00 87.31 80 GLU A C 1
ATOM 670 O O . GLU A 1 80 ? 17.002 -4.270 -17.251 1.00 87.31 80 GLU A O 1
ATOM 675 N N . ASP A 1 81 ? 16.852 -5.086 -15.176 1.00 87.06 81 ASP A N 1
ATOM 676 C CA . ASP A 1 81 ? 16.588 -3.779 -14.569 1.00 87.06 81 ASP A CA 1
ATOM 677 C C . ASP A 1 81 ? 17.060 -3.727 -13.111 1.00 87.06 81 ASP A C 1
ATOM 679 O O . ASP A 1 81 ? 17.289 -4.753 -12.468 1.00 87.06 81 ASP A O 1
ATOM 683 N N . SER A 1 82 ? 17.221 -2.516 -12.586 1.00 86.50 82 SER A N 1
ATOM 684 C CA . SER A 1 82 ? 17.671 -2.253 -11.222 1.00 86.50 82 SER A CA 1
ATOM 685 C C . SER A 1 82 ? 16.556 -1.603 -10.406 1.00 86.50 82 SER A C 1
ATOM 687 O O . SER A 1 82 ? 16.078 -0.523 -10.739 1.00 86.50 82 SER A O 1
ATOM 689 N N . THR A 1 83 ? 16.191 -2.203 -9.272 1.00 85.75 83 THR A N 1
ATOM 690 C CA . THR A 1 83 ? 15.237 -1.608 -8.320 1.00 85.75 83 THR A CA 1
ATOM 691 C C . THR A 1 83 ? 15.952 -1.068 -7.088 1.00 85.75 83 THR A C 1
ATOM 693 O O . THR A 1 83 ? 16.896 -1.681 -6.594 1.00 85.75 83 THR A O 1
ATOM 696 N N . ALA A 1 84 ? 15.511 0.074 -6.557 1.00 88.94 84 ALA A N 1
ATOM 697 C CA . ALA A 1 84 ? 16.072 0.631 -5.328 1.00 88.94 84 ALA A CA 1
ATOM 698 C C . ALA A 1 84 ? 15.786 -0.285 -4.125 1.00 88.94 84 ALA A C 1
ATOM 700 O O . ALA A 1 84 ? 14.687 -0.825 -3.988 1.00 88.94 84 ALA A O 1
ATOM 701 N N . VAL A 1 85 ? 16.767 -0.431 -3.232 1.00 88.56 85 VAL A N 1
ATOM 702 C CA . VAL A 1 85 ? 16.652 -1.225 -2.002 1.00 88.56 85 VAL A CA 1
ATOM 703 C C . VAL A 1 85 ? 17.182 -0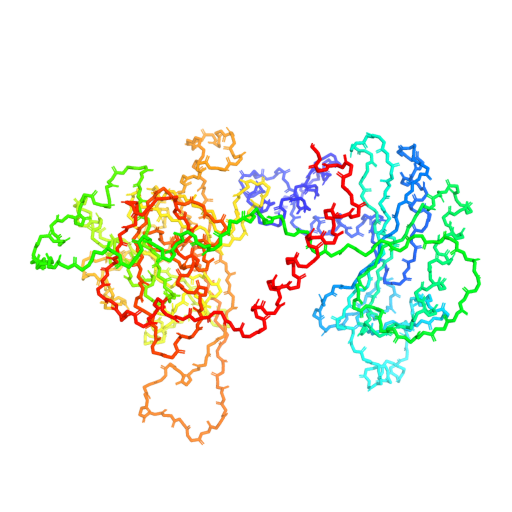.464 -0.791 1.00 88.56 85 VAL A C 1
ATOM 705 O O . VAL A 1 85 ? 18.015 0.438 -0.890 1.00 88.56 85 VAL A O 1
ATOM 708 N N . VAL A 1 86 ? 16.698 -0.839 0.395 1.00 89.56 86 VAL A N 1
ATOM 709 C CA . VAL A 1 86 ? 17.222 -0.302 1.654 1.00 89.56 86 VAL A CA 1
ATOM 710 C C . VAL A 1 86 ? 18.648 -0.810 1.847 1.00 89.56 86 VAL A C 1
ATOM 712 O O . VAL A 1 86 ? 18.871 -2.013 1.957 1.00 89.56 86 VAL A O 1
ATOM 715 N N . LYS A 1 87 ? 19.606 0.117 1.945 1.00 91.25 87 LYS A N 1
ATOM 716 C CA . LYS A 1 87 ? 21.029 -0.179 2.164 1.00 91.25 87 LYS A CA 1
ATOM 717 C C . LYS A 1 87 ? 21.242 -0.883 3.506 1.00 91.25 87 LYS A C 1
ATOM 719 O O . LYS A 1 87 ? 21.387 -0.231 4.544 1.00 91.25 87 LYS A O 1
ATOM 724 N N . LYS A 1 88 ? 21.279 -2.212 3.494 1.00 91.44 88 LYS A N 1
ATOM 725 C CA . LYS A 1 88 ? 21.445 -3.039 4.689 1.00 91.44 88 LYS A CA 1
ATOM 726 C C . LYS A 1 88 ? 22.296 -4.258 4.364 1.00 91.44 88 LYS A C 1
ATOM 728 O O . LYS A 1 88 ? 22.022 -4.951 3.396 1.00 91.44 88 LYS A O 1
ATOM 733 N N . ILE A 1 89 ? 23.280 -4.522 5.220 1.00 91.50 89 ILE A N 1
ATOM 734 C CA . ILE A 1 89 ? 24.080 -5.746 5.170 1.00 91.50 89 ILE A CA 1
ATOM 735 C C . ILE A 1 89 ? 23.435 -6.768 6.105 1.00 91.50 89 ILE A C 1
ATOM 737 O O . ILE A 1 89 ? 23.065 -6.430 7.235 1.00 91.50 89 ILE A O 1
ATOM 741 N N . VAL A 1 90 ? 23.276 -7.999 5.630 1.00 90.75 90 VAL A N 1
ATOM 742 C CA . VAL A 1 90 ? 22.708 -9.116 6.390 1.00 90.75 90 VAL A CA 1
ATOM 743 C C . VAL A 1 90 ? 23.645 -10.311 6.284 1.00 90.75 90 VAL A C 1
ATOM 745 O O . VAL A 1 90 ? 24.151 -10.612 5.210 1.00 90.75 90 VAL A O 1
ATOM 748 N N . TYR A 1 91 ? 23.871 -10.994 7.402 1.00 89.88 91 TYR A N 1
ATOM 749 C CA . TYR A 1 91 ? 24.601 -12.256 7.420 1.00 89.88 91 TYR A CA 1
ATOM 750 C C . TYR A 1 91 ? 23.653 -13.414 7.083 1.00 89.88 91 TYR A C 1
ATOM 752 O O . TYR A 1 91 ? 22.633 -13.594 7.754 1.00 89.88 91 TYR A O 1
ATOM 760 N N . ASP A 1 92 ? 23.985 -14.185 6.050 1.00 85.50 92 ASP A N 1
ATOM 761 C CA . ASP A 1 92 ? 23.311 -15.433 5.708 1.00 85.50 92 ASP A CA 1
ATOM 762 C C . ASP A 1 92 ? 24.056 -16.611 6.343 1.00 85.50 92 ASP A C 1
ATOM 764 O O . ASP A 1 92 ? 25.122 -17.038 5.895 1.00 85.50 92 ASP A O 1
ATOM 768 N N . THR A 1 93 ? 23.449 -17.164 7.391 1.00 83.94 93 THR A N 1
ATOM 769 C CA . THR A 1 93 ? 23.963 -18.327 8.122 1.00 83.94 93 THR A CA 1
ATOM 770 C C . THR A 1 93 ? 24.083 -19.579 7.255 1.00 83.94 93 THR A C 1
ATOM 772 O O . THR A 1 93 ? 24.890 -20.446 7.563 1.00 83.94 93 THR A O 1
ATOM 775 N N . ALA A 1 94 ? 23.265 -19.719 6.205 1.00 78.19 94 ALA A N 1
ATOM 776 C CA . ALA A 1 94 ? 23.233 -20.940 5.401 1.00 78.19 94 ALA A CA 1
ATOM 777 C C . ALA A 1 94 ? 24.431 -21.038 4.446 1.00 78.19 94 ALA A C 1
ATOM 779 O O . ALA A 1 94 ? 24.947 -22.126 4.213 1.00 78.19 94 ALA A O 1
ATOM 780 N N . THR A 1 95 ? 24.872 -19.905 3.902 1.00 79.06 95 THR A N 1
ATOM 781 C CA . THR A 1 95 ? 26.011 -19.814 2.973 1.00 79.06 95 THR A CA 1
ATOM 782 C C . THR A 1 95 ? 27.284 -19.301 3.647 1.00 79.06 95 THR A C 1
ATOM 784 O O . THR A 1 95 ? 28.330 -19.237 3.001 1.00 79.06 95 THR A O 1
ATOM 787 N N . ASN A 1 96 ? 27.204 -18.946 4.935 1.00 85.69 96 ASN A N 1
ATOM 788 C CA . ASN A 1 96 ? 28.258 -18.274 5.694 1.00 85.69 96 ASN A CA 1
ATOM 789 C C . ASN A 1 96 ? 28.792 -17.028 4.959 1.00 85.69 96 ASN A C 1
ATOM 791 O O . ASN A 1 96 ? 29.998 -16.843 4.805 1.00 85.69 96 ASN A O 1
ATOM 795 N N . SER A 1 97 ? 27.887 -16.196 4.439 1.00 88.56 97 SER A N 1
ATOM 796 C CA . SER A 1 97 ? 28.246 -15.031 3.623 1.00 88.56 97 SER A CA 1
ATOM 797 C C . SER A 1 97 ? 27.455 -13.790 4.013 1.00 88.56 97 SER A C 1
ATOM 799 O O . SER A 1 97 ? 26.366 -13.877 4.578 1.00 88.56 97 SER A O 1
ATOM 801 N N . PHE A 1 98 ? 27.984 -12.617 3.677 1.00 91.00 98 PHE A N 1
ATOM 802 C CA . PHE A 1 98 ? 27.296 -11.343 3.867 1.00 91.00 98 PHE A CA 1
ATOM 803 C C . PHE A 1 98 ? 26.622 -10.894 2.565 1.00 91.00 98 PHE A C 1
ATOM 805 O O . PHE A 1 98 ? 27.238 -10.919 1.506 1.00 91.00 98 PHE A O 1
ATOM 812 N N . VAL A 1 99 ? 25.360 -10.476 2.654 1.00 89.94 99 VAL A N 1
ATOM 813 C CA . VAL A 1 99 ? 24.519 -10.021 1.534 1.00 89.94 99 VAL A CA 1
ATOM 814 C C . VAL A 1 99 ? 24.228 -8.531 1.693 1.00 89.94 99 VAL A C 1
ATOM 816 O O . VAL A 1 99 ? 23.994 -8.070 2.815 1.00 89.94 99 VAL A O 1
ATOM 819 N N . GLY A 1 100 ? 24.206 -7.779 0.588 1.00 90.25 100 GLY A N 1
ATOM 820 C CA . GLY A 1 100 ? 23.840 -6.351 0.571 1.00 90.25 100 GLY A CA 1
ATOM 821 C C . GLY A 1 100 ? 24.998 -5.366 0.368 1.00 90.25 100 GLY A C 1
ATOM 822 O O . GLY A 1 100 ? 24.800 -4.148 0.436 1.00 90.25 100 GLY A O 1
ATOM 823 N N . PHE A 1 101 ? 26.201 -5.868 0.099 1.00 94.12 101 PHE A N 1
ATOM 824 C CA . PHE A 1 101 ? 27.282 -5.079 -0.495 1.00 94.12 101 PHE A CA 1
ATOM 825 C C . PHE A 1 101 ? 27.090 -4.958 -2.011 1.00 94.12 101 PHE A C 1
ATOM 827 O O . PHE A 1 101 ? 26.400 -5.770 -2.625 1.00 94.12 101 PHE A O 1
ATOM 834 N N . CYS A 1 102 ? 27.703 -3.950 -2.634 1.00 93.81 102 CYS A N 1
ATOM 835 C CA . CYS A 1 102 ? 27.822 -3.926 -4.089 1.00 93.81 102 CYS A CA 1
ATOM 836 C C . CYS A 1 102 ? 28.661 -5.127 -4.542 1.00 93.81 102 CYS A C 1
ATOM 838 O O . CYS A 1 102 ? 29.828 -5.244 -4.170 1.00 93.81 102 CYS A O 1
ATOM 840 N N . THR A 1 103 ? 28.059 -6.018 -5.326 1.00 93.06 103 THR A N 1
ATOM 841 C CA . THR A 1 103 ? 28.714 -7.239 -5.792 1.00 93.06 103 THR A CA 1
ATOM 842 C C . THR A 1 103 ? 29.780 -6.893 -6.834 1.00 93.06 103 THR A C 1
ATOM 844 O O . THR A 1 103 ? 29.457 -6.244 -7.833 1.00 93.06 103 THR A O 1
ATOM 847 N N . PRO A 1 104 ? 31.030 -7.353 -6.656 1.00 92.00 104 PRO A N 1
ATOM 848 C CA . PRO A 1 104 ? 32.060 -7.232 -7.677 1.00 92.00 104 PRO A CA 1
ATOM 849 C C . PRO A 1 104 ? 31.702 -8.005 -8.946 1.00 92.00 104 PRO A C 1
ATOM 851 O O . PRO A 1 104 ? 31.147 -9.107 -8.894 1.00 92.00 104 PRO A O 1
ATOM 854 N N . LEU A 1 105 ? 32.068 -7.437 -10.092 1.00 91.62 105 LEU A N 1
ATOM 855 C CA . LEU A 1 105 ? 31.885 -8.061 -11.396 1.00 91.62 105 LEU A CA 1
ATOM 856 C C . LEU A 1 105 ? 33.233 -8.544 -11.934 1.00 91.62 105 LEU A C 1
ATOM 858 O O . LEU A 1 105 ? 34.229 -7.827 -11.869 1.00 91.62 105 LEU A O 1
ATOM 862 N N . ASN A 1 106 ? 33.248 -9.734 -12.523 1.00 91.19 106 ASN A N 1
ATOM 863 C CA . ASN A 1 106 ? 34.336 -10.225 -13.355 1.00 91.19 106 ASN A CA 1
ATOM 864 C C . ASN A 1 106 ? 33.851 -10.259 -14.807 1.00 91.19 106 ASN A C 1
ATOM 866 O O . ASN A 1 106 ? 32.987 -11.062 -15.153 1.00 91.19 106 ASN A O 1
ATOM 870 N N . ASN A 1 107 ? 34.379 -9.373 -15.657 1.00 86.31 107 ASN A N 1
ATOM 871 C CA . ASN A 1 107 ? 33.956 -9.237 -17.056 1.00 86.31 107 ASN A CA 1
ATOM 872 C C . ASN A 1 107 ? 32.432 -9.052 -17.220 1.00 86.31 107 ASN A C 1
ATOM 874 O O . ASN A 1 107 ? 31.823 -9.679 -18.081 1.00 86.31 107 ASN A O 1
ATOM 878 N N . GLY A 1 108 ? 31.817 -8.215 -16.382 1.00 85.00 108 GLY A N 1
ATOM 879 C CA . GLY A 1 108 ? 30.371 -7.972 -16.379 1.00 85.00 108 GLY A CA 1
ATOM 880 C C . GLY A 1 108 ? 29.521 -9.027 -15.669 1.00 85.00 108 GLY A C 1
ATOM 881 O O . GLY A 1 108 ? 28.332 -8.801 -15.445 1.00 85.00 108 GLY A O 1
ATOM 882 N N . ILE A 1 109 ? 30.111 -10.156 -15.270 1.00 92.81 109 ILE A N 1
ATOM 883 C CA . ILE A 1 109 ? 29.408 -11.243 -14.587 1.00 92.81 109 ILE A CA 1
ATOM 884 C C . ILE A 1 109 ? 29.604 -11.084 -13.071 1.00 92.81 109 ILE A C 1
ATOM 886 O O . ILE A 1 109 ? 30.747 -10.987 -12.620 1.00 92.81 109 ILE A O 1
ATOM 890 N N . PRO A 1 110 ? 28.534 -11.048 -12.261 1.00 93.38 110 PRO A N 1
ATOM 891 C CA . PRO A 1 110 ? 28.647 -10.966 -10.808 1.00 93.38 110 PRO A CA 1
ATOM 892 C C . PRO A 1 110 ? 29.322 -12.213 -10.225 1.00 93.38 110 PRO A C 1
ATOM 894 O O . PRO A 1 110 ? 29.051 -13.334 -10.653 1.00 93.38 110 PRO A O 1
ATOM 897 N N . ILE A 1 111 ? 30.199 -12.020 -9.237 1.00 92.38 111 ILE A N 1
ATOM 898 C CA . ILE A 1 111 ? 30.920 -13.126 -8.597 1.00 92.38 111 ILE A CA 1
ATOM 899 C C . ILE A 1 111 ? 30.065 -13.697 -7.451 1.00 92.38 111 ILE A C 1
ATOM 901 O O . ILE A 1 111 ? 29.829 -12.994 -6.460 1.00 92.38 111 ILE A O 1
ATOM 905 N N . PRO A 1 112 ? 29.601 -14.958 -7.535 1.00 90.25 112 PRO A N 1
ATOM 906 C CA . PRO A 1 112 ? 28.819 -15.573 -6.470 1.00 90.25 112 PRO A CA 1
ATOM 907 C C . PRO A 1 112 ? 29.673 -15.797 -5.220 1.00 90.25 112 PRO A C 1
ATOM 909 O O . PRO A 1 112 ? 30.856 -16.122 -5.301 1.00 90.25 112 PRO A O 1
ATOM 912 N N . HIS A 1 113 ? 29.057 -15.631 -4.048 1.00 87.31 113 HIS A N 1
ATOM 913 C CA . HIS A 1 113 ? 29.680 -15.862 -2.736 1.00 87.31 113 HIS A CA 1
ATOM 914 C C . HIS A 1 113 ? 30.964 -15.059 -2.450 1.00 87.31 113 HIS A C 1
ATOM 916 O O . HIS A 1 113 ? 31.750 -15.464 -1.596 1.00 87.31 113 HIS A O 1
ATOM 922 N N . TYR A 1 114 ? 31.168 -13.910 -3.106 1.00 91.12 114 TYR A N 1
ATOM 923 C CA . TYR A 1 114 ? 32.367 -13.082 -2.917 1.00 91.12 114 TYR A CA 1
ATOM 924 C C . TYR A 1 114 ? 32.597 -12.687 -1.447 1.00 91.12 114 TYR A C 1
ATOM 926 O O . TYR A 1 114 ? 33.710 -12.769 -0.939 1.00 91.12 114 TYR A O 1
ATOM 934 N N . PHE A 1 115 ? 31.528 -12.319 -0.734 1.00 92.50 115 PHE A N 1
ATOM 935 C CA . PHE A 1 115 ? 31.587 -11.885 0.668 1.00 92.50 115 PHE A CA 1
ATOM 936 C C . PHE A 1 115 ? 31.481 -13.043 1.670 1.00 92.50 115 PHE A C 1
ATOM 938 O O . PHE A 1 115 ? 30.818 -12.937 2.708 1.00 92.50 115 PHE A O 1
ATOM 945 N N . ARG A 1 116 ? 32.099 -14.179 1.349 1.00 92.75 116 ARG A N 1
ATOM 946 C CA . ARG A 1 116 ? 32.276 -15.304 2.267 1.00 92.75 116 ARG A CA 1
ATOM 947 C C . ARG A 1 116 ? 33.648 -15.191 2.918 1.00 92.75 116 ARG A C 1
ATOM 949 O O . ARG A 1 116 ? 34.659 -15.185 2.226 1.00 92.75 116 ARG A O 1
ATOM 956 N N . THR A 1 117 ? 33.686 -15.115 4.242 1.00 88.06 117 THR A N 1
ATOM 957 C CA . THR A 1 117 ? 34.945 -15.065 4.989 1.00 88.06 117 THR A CA 1
ATOM 958 C C . THR A 1 117 ? 34.795 -15.676 6.372 1.00 88.06 117 THR A C 1
ATOM 960 O O . THR A 1 117 ? 33.718 -15.647 6.964 1.00 88.06 117 THR A O 1
ATOM 963 N N . GLU A 1 118 ? 35.900 -16.203 6.884 1.00 89.31 118 GLU A N 1
ATOM 964 C CA . GLU A 1 118 ? 36.072 -16.592 8.286 1.00 89.31 118 GLU A CA 1
ATOM 965 C C . GLU A 1 118 ? 37.029 -15.628 9.020 1.00 89.31 118 GLU A C 1
ATOM 967 O O . GLU A 1 118 ? 37.266 -15.778 10.216 1.00 89.31 118 GLU A O 1
ATOM 972 N N . SER A 1 119 ? 37.563 -14.613 8.323 1.00 91.56 119 SER A N 1
ATOM 973 C CA . SER A 1 119 ? 38.501 -13.623 8.860 1.00 91.56 119 SER A CA 1
ATOM 974 C C . SER A 1 119 ? 37.790 -12.329 9.248 1.00 91.56 119 SER A C 1
ATOM 976 O O . SER A 1 119 ? 37.136 -11.679 8.429 1.00 91.56 119 SER A O 1
ATOM 978 N N . PHE A 1 120 ? 37.970 -11.912 10.502 1.00 90.88 120 PHE A N 1
ATOM 979 C CA . PHE A 1 120 ? 37.463 -10.629 10.982 1.00 90.88 120 PHE A CA 1
ATOM 980 C C . PHE A 1 120 ? 38.129 -9.437 10.281 1.00 90.88 120 PHE A C 1
ATOM 982 O O . PHE A 1 120 ? 37.456 -8.446 10.010 1.00 90.88 120 PHE A O 1
ATOM 989 N N . ASP A 1 121 ? 39.417 -9.533 9.946 1.00 93.69 121 ASP A N 1
ATOM 990 C CA . ASP A 1 121 ? 40.139 -8.438 9.289 1.00 93.69 121 ASP A CA 1
ATOM 991 C C . ASP A 1 121 ? 39.613 -8.197 7.872 1.00 93.69 121 ASP A C 1
ATOM 993 O O . ASP A 1 121 ? 39.356 -7.056 7.496 1.00 93.69 121 ASP A O 1
ATOM 997 N N . GLN A 1 122 ? 39.346 -9.274 7.127 1.00 92.19 122 GLN A N 1
ATOM 998 C CA . GLN A 1 122 ? 38.733 -9.187 5.800 1.00 92.19 122 GLN A CA 1
ATOM 999 C C . GLN A 1 122 ? 37.301 -8.639 5.878 1.00 92.19 122 GLN A C 1
ATOM 1001 O O . GLN A 1 122 ? 36.896 -7.808 5.067 1.00 92.19 122 GLN A O 1
ATOM 1006 N N . LEU A 1 123 ? 36.533 -9.068 6.885 1.00 91.56 123 LEU A N 1
ATOM 1007 C CA . LEU A 1 123 ? 35.203 -8.524 7.137 1.00 91.56 123 LEU A CA 1
ATOM 1008 C C . LEU A 1 123 ? 35.264 -7.016 7.411 1.00 91.56 123 LEU A C 1
ATOM 1010 O O . LEU A 1 123 ? 34.490 -6.253 6.836 1.00 91.56 123 LEU A O 1
ATOM 1014 N N . LYS A 1 124 ? 36.184 -6.583 8.276 1.00 92.19 124 LYS A N 1
ATOM 1015 C CA . LYS A 1 124 ? 36.384 -5.173 8.613 1.00 92.19 124 LYS A CA 1
ATOM 1016 C C . LYS A 1 124 ? 36.761 -4.362 7.375 1.00 92.19 124 LYS A C 1
ATOM 1018 O O . LYS A 1 124 ? 36.139 -3.335 7.120 1.00 92.19 124 LYS A O 1
ATOM 1023 N N . GLU A 1 125 ? 37.697 -4.864 6.573 1.00 94.38 125 GLU A N 1
ATOM 1024 C CA . GLU A 1 125 ? 38.097 -4.240 5.313 1.00 94.38 125 GLU A CA 1
ATOM 1025 C C . GLU A 1 125 ? 36.895 -4.020 4.388 1.00 94.38 125 GLU A C 1
ATOM 1027 O O . GLU A 1 125 ? 36.730 -2.926 3.851 1.00 94.38 125 GLU A O 1
ATOM 1032 N N . TRP A 1 126 ? 36.003 -5.004 4.239 1.00 94.06 126 TRP A N 1
ATOM 1033 C CA . TRP A 1 126 ? 34.802 -4.842 3.415 1.00 94.06 126 TRP A CA 1
ATOM 1034 C C . TRP A 1 126 ? 33.836 -3.791 3.953 1.00 94.06 126 TRP A C 1
ATOM 1036 O O . TRP A 1 126 ? 33.289 -3.014 3.175 1.00 94.06 126 TRP A O 1
ATOM 1046 N N . PHE A 1 127 ? 33.626 -3.737 5.268 1.00 92.56 127 PHE A N 1
ATOM 1047 C CA . PHE A 1 127 ? 32.758 -2.726 5.876 1.00 92.56 127 PHE A CA 1
ATOM 1048 C C . PHE A 1 127 ? 33.311 -1.301 5.732 1.00 92.56 127 PHE A C 1
ATOM 1050 O O . PHE A 1 127 ? 32.514 -0.363 5.640 1.00 92.56 127 PHE A O 1
ATOM 1057 N N . ASP A 1 128 ? 34.637 -1.154 5.684 1.00 92.38 128 ASP A N 1
ATOM 1058 C CA . ASP A 1 128 ? 35.318 0.135 5.547 1.00 92.38 128 ASP A CA 1
ATOM 1059 C C . ASP A 1 128 ? 35.447 0.582 4.076 1.00 92.38 128 ASP A C 1
ATOM 1061 O O . ASP A 1 128 ? 35.353 1.775 3.782 1.00 92.38 128 ASP A O 1
ATOM 1065 N N . SER A 1 129 ? 35.640 -0.358 3.142 1.00 91.12 129 SER A N 1
ATOM 1066 C CA . SER A 1 129 ? 35.993 -0.062 1.742 1.00 91.12 129 SER A CA 1
ATOM 1067 C C . SER A 1 129 ? 34.877 -0.304 0.722 1.00 91.12 129 SER A C 1
ATOM 1069 O O . SER A 1 129 ? 34.842 0.367 -0.312 1.00 91.12 129 SER A O 1
ATOM 1071 N N . ILE A 1 130 ? 33.952 -1.234 0.982 1.00 92.44 130 ILE A N 1
ATOM 1072 C CA . ILE A 1 130 ? 32.934 -1.640 0.008 1.00 92.44 130 ILE A CA 1
ATOM 1073 C C . ILE A 1 130 ? 31.613 -0.931 0.287 1.00 92.44 130 ILE A C 1
ATOM 1075 O O . ILE A 1 130 ? 31.042 -0.967 1.379 1.00 92.44 130 ILE A O 1
ATOM 1079 N N . GLN A 1 131 ? 31.078 -0.300 -0.754 1.00 92.62 131 GLN A N 1
ATOM 1080 C CA . GLN A 1 131 ? 29.808 0.397 -0.668 1.00 92.62 131 GLN A CA 1
ATOM 1081 C C . GLN A 1 131 ? 28.641 -0.586 -0.461 1.00 92.62 131 GLN A C 1
ATOM 1083 O O . GLN A 1 131 ? 28.568 -1.657 -1.062 1.00 92.62 131 GLN A O 1
ATOM 1088 N N . LYS A 1 132 ? 27.669 -0.180 0.363 1.00 94.38 132 LYS A N 1
ATOM 1089 C CA . LYS A 1 132 ? 26.382 -0.878 0.498 1.00 94.38 132 LYS A CA 1
ATOM 1090 C C . LYS A 1 132 ? 25.554 -0.712 -0.776 1.00 94.38 132 LYS A C 1
ATOM 1092 O O . LYS A 1 132 ? 25.374 0.421 -1.241 1.00 94.38 132 LYS A O 1
ATOM 1097 N N . ALA A 1 133 ? 24.988 -1.810 -1.267 1.00 93.44 133 ALA A N 1
ATOM 1098 C CA . ALA A 1 133 ? 24.129 -1.808 -2.441 1.00 93.44 133 ALA A CA 1
ATOM 1099 C C . ALA A 1 133 ? 22.894 -0.930 -2.200 1.00 93.44 133 ALA A C 1
ATOM 1101 O O . ALA A 1 133 ? 22.148 -1.123 -1.239 1.00 93.44 133 ALA A O 1
ATOM 1102 N N . GLY A 1 134 ? 22.713 0.076 -3.058 1.00 92.06 134 GLY A N 1
ATOM 1103 C CA . GLY A 1 134 ? 21.508 0.914 -3.083 1.00 92.06 134 GLY A CA 1
ATOM 1104 C C . GLY A 1 134 ? 20.448 0.388 -4.043 1.00 92.06 134 GLY A C 1
ATOM 1105 O O . GLY A 1 134 ? 19.295 0.808 -3.967 1.00 92.06 134 GLY A O 1
ATOM 1106 N N . PHE A 1 135 ? 20.841 -0.527 -4.926 1.00 91.75 135 PHE A N 1
ATOM 1107 C CA . PHE A 1 135 ? 19.992 -1.119 -5.940 1.00 91.75 135 PHE A CA 1
ATOM 1108 C C . PHE A 1 135 ? 20.193 -2.634 -5.982 1.00 91.75 135 PHE A C 1
ATOM 1110 O O . PHE A 1 135 ? 21.274 -3.136 -5.674 1.00 91.75 135 PHE A O 1
ATOM 1117 N N . LEU A 1 136 ? 19.148 -3.350 -6.377 1.00 92.31 136 LEU A N 1
ATOM 1118 C CA . LEU A 1 136 ? 19.169 -4.768 -6.702 1.00 92.31 136 LEU A CA 1
ATOM 1119 C C . LEU A 1 136 ? 18.960 -4.898 -8.210 1.00 92.31 136 LEU A C 1
ATOM 1121 O O . LEU A 1 136 ? 17.904 -4.516 -8.712 1.00 92.31 136 LEU A O 1
ATOM 1125 N N . ASN A 1 137 ? 19.965 -5.408 -8.916 1.00 91.88 137 ASN A N 1
ATOM 1126 C CA . ASN A 1 137 ? 19.880 -5.696 -10.343 1.00 91.88 137 ASN A CA 1
ATOM 1127 C C . ASN A 1 137 ? 19.266 -7.088 -10.531 1.00 91.88 137 ASN A C 1
ATOM 1129 O O . ASN A 1 137 ? 19.701 -8.048 -9.892 1.00 91.88 137 ASN A O 1
ATOM 1133 N N . LEU A 1 138 ? 18.228 -7.176 -11.358 1.00 92.75 138 LEU A N 1
ATOM 1134 C CA . LEU A 1 138 ? 17.406 -8.362 -11.568 1.00 92.75 138 LEU A CA 1
ATOM 1135 C C . LEU A 1 138 ? 17.463 -8.786 -13.033 1.00 92.75 138 LEU A C 1
ATOM 1137 O O . LEU A 1 138 ? 17.265 -7.964 -13.923 1.00 92.75 138 LEU A O 1
ATOM 1141 N N . HIS A 1 139 ? 17.655 -10.086 -13.262 1.00 93.25 139 HIS A N 1
ATOM 1142 C CA . HIS A 1 139 ? 17.592 -10.700 -14.587 1.00 93.25 139 HIS A CA 1
ATOM 1143 C C . HIS A 1 139 ? 16.366 -11.594 -14.658 1.00 93.25 139 HIS A C 1
ATOM 1145 O O . HIS A 1 139 ? 16.264 -12.592 -13.938 1.00 93.25 139 HIS A O 1
ATOM 1151 N N . MET A 1 140 ? 15.451 -11.239 -15.545 1.00 94.12 140 MET A N 1
ATOM 1152 C CA . MET A 1 140 ? 14.209 -11.959 -15.772 1.00 94.12 140 MET A CA 1
ATOM 1153 C C . MET A 1 140 ? 14.247 -12.616 -17.147 1.00 94.12 140 MET A C 1
ATOM 1155 O O . MET A 1 140 ? 14.645 -11.994 -18.130 1.00 94.12 140 MET A O 1
ATOM 1159 N N . ILE A 1 141 ? 13.806 -13.869 -17.216 1.00 93.62 141 ILE A N 1
ATOM 1160 C CA . ILE A 1 141 ? 13.558 -14.585 -18.464 1.00 93.62 141 ILE A CA 1
ATOM 1161 C C . ILE A 1 141 ? 12.051 -14.670 -18.650 1.00 93.62 141 ILE A C 1
ATOM 1163 O O . ILE A 1 141 ? 11.356 -15.265 -17.828 1.00 93.62 141 ILE A O 1
ATOM 1167 N N . GLN A 1 142 ? 11.552 -14.079 -19.728 1.00 91.62 142 GLN A N 1
ATOM 1168 C CA . GLN A 1 142 ? 10.155 -14.134 -20.128 1.00 91.62 142 GLN A CA 1
ATOM 1169 C C . GLN A 1 142 ? 9.998 -15.199 -21.221 1.00 91.62 142 GLN A C 1
ATOM 1171 O O . GLN A 1 142 ? 10.453 -14.981 -22.347 1.00 91.62 142 GLN A O 1
ATOM 1176 N N . PRO A 1 143 ? 9.382 -16.359 -20.934 1.00 90.00 143 PRO A N 1
ATOM 1177 C CA . PRO A 1 143 ? 9.110 -17.355 -21.961 1.00 90.00 143 PRO A CA 1
ATOM 1178 C C . PRO A 1 143 ? 8.124 -16.806 -22.999 1.00 90.00 143 PRO A C 1
ATOM 1180 O O . PRO A 1 143 ? 7.155 -16.129 -22.644 1.00 90.00 143 PRO A O 1
ATOM 1183 N N . ILE A 1 144 ? 8.360 -17.129 -24.269 1.00 83.75 144 ILE A N 1
ATOM 1184 C CA . ILE A 1 144 ? 7.472 -16.809 -25.389 1.00 83.75 144 ILE A CA 1
ATOM 1185 C C . ILE A 1 144 ? 6.736 -18.094 -25.760 1.00 83.75 144 ILE A C 1
ATOM 1187 O O . ILE A 1 144 ? 7.340 -19.081 -26.181 1.00 83.75 144 ILE A O 1
ATOM 1191 N N . SER A 1 145 ? 5.425 -18.091 -25.546 1.00 77.94 145 SER A N 1
ATOM 1192 C CA . SER A 1 145 ? 4.532 -19.221 -25.790 1.00 77.94 145 SER A CA 1
ATOM 1193 C C . SER A 1 145 ? 3.189 -18.690 -26.283 1.00 77.94 145 SER A C 1
ATOM 1195 O O . SER A 1 145 ? 2.759 -17.624 -25.850 1.00 77.94 145 SER A O 1
ATOM 1197 N N . GLU A 1 146 ? 2.517 -19.441 -27.153 1.00 69.00 146 GLU A N 1
ATOM 1198 C CA . GLU A 1 146 ? 1.155 -19.128 -27.617 1.00 69.00 146 GLU A CA 1
ATOM 1199 C C . GLU A 1 146 ? 0.117 -19.244 -26.485 1.00 69.00 146 GLU A C 1
ATOM 1201 O O . GLU A 1 146 ? -0.953 -18.644 -26.548 1.00 69.00 146 GLU A O 1
ATOM 1206 N N . SER A 1 147 ? 0.437 -19.987 -25.418 1.00 67.12 147 SER A N 1
ATOM 1207 C CA . SER A 1 147 ? -0.426 -20.152 -24.249 1.00 67.12 147 SER A CA 1
ATOM 1208 C C . SER A 1 147 ? 0.005 -19.243 -23.097 1.00 67.12 147 SER A C 1
ATOM 1210 O O . SER A 1 147 ? 1.086 -19.408 -22.525 1.00 67.12 147 SER A O 1
ATOM 1212 N N . ILE A 1 148 ? -0.899 -18.349 -22.685 1.00 61.62 148 ILE A N 1
ATOM 1213 C CA . ILE A 1 148 ? -0.736 -17.450 -21.525 1.00 61.62 148 ILE A CA 1
ATOM 1214 C C . ILE A 1 148 ? -0.474 -18.244 -20.229 1.00 61.62 148 ILE A C 1
ATOM 1216 O O . ILE A 1 148 ? 0.254 -17.789 -19.350 1.00 61.62 148 ILE A O 1
ATOM 1220 N N . ALA A 1 149 ? -1.004 -19.468 -20.106 1.00 60.34 149 ALA A N 1
ATOM 1221 C CA . ALA A 1 149 ? -0.775 -20.313 -18.929 1.00 60.34 149 ALA A CA 1
ATOM 1222 C C . ALA A 1 149 ? 0.697 -20.761 -18.790 1.00 60.34 149 ALA A C 1
ATOM 1224 O O . ALA A 1 149 ? 1.177 -21.024 -17.684 1.00 60.34 149 ALA A O 1
ATOM 1225 N N . ASN A 1 150 ? 1.438 -20.805 -19.900 1.00 63.41 150 ASN A N 1
ATOM 1226 C CA . ASN A 1 150 ? 2.824 -21.263 -19.933 1.00 63.41 150 ASN A CA 1
ATOM 1227 C C . ASN A 1 150 ? 3.844 -20.113 -19.873 1.00 63.41 150 ASN A C 1
ATOM 1229 O O . ASN A 1 150 ? 5.017 -20.363 -19.608 1.00 63.41 150 ASN A O 1
ATOM 1233 N N . SER A 1 151 ? 3.426 -18.851 -19.989 1.00 69.50 151 SER A N 1
ATOM 1234 C CA . SER A 1 151 ? 4.319 -17.688 -20.094 1.00 69.50 151 SER A CA 1
ATOM 1235 C C . SER A 1 151 ? 4.755 -17.072 -18.754 1.00 69.50 151 SER A C 1
ATOM 1237 O O . SER A 1 151 ? 5.027 -15.874 -18.694 1.00 69.50 151 SER A O 1
ATOM 1239 N N . SER A 1 152 ? 4.803 -17.826 -17.648 1.00 82.06 152 SER A N 1
ATOM 1240 C CA . SER A 1 152 ? 5.218 -17.229 -16.365 1.00 82.06 152 SER A CA 1
ATOM 1241 C C . SER A 1 152 ? 6.697 -16.813 -16.407 1.00 82.06 152 SER A C 1
ATOM 1243 O O . SER A 1 152 ? 7.532 -17.668 -16.715 1.00 82.06 152 SER A O 1
ATOM 1245 N N . PRO A 1 153 ? 7.048 -15.569 -16.047 1.00 88.31 153 PRO A N 1
ATOM 1246 C CA . PRO A 1 153 ? 8.436 -15.127 -16.019 1.00 88.31 153 PRO A CA 1
ATOM 1247 C C . PRO A 1 153 ? 9.258 -15.874 -14.962 1.00 88.31 153 PRO A C 1
ATOM 1249 O O . PRO A 1 153 ? 8.740 -16.292 -13.924 1.00 88.31 153 PRO A O 1
ATOM 1252 N N . PHE A 1 154 ? 10.560 -16.001 -15.210 1.00 90.81 154 PHE A N 1
ATOM 1253 C CA . PHE A 1 154 ? 11.511 -16.678 -14.335 1.00 90.81 154 PHE A CA 1
ATOM 1254 C C . PHE A 1 154 ? 12.630 -15.725 -13.896 1.00 90.81 154 PHE A C 1
ATOM 1256 O O . PHE A 1 154 ? 13.297 -15.123 -14.735 1.00 90.81 154 PHE A O 1
ATOM 1263 N N . ILE A 1 155 ? 12.874 -15.615 -12.585 1.00 93.12 155 ILE A N 1
ATOM 1264 C CA . ILE A 1 155 ? 14.021 -14.866 -12.041 1.00 93.12 155 ILE A CA 1
ATOM 1265 C C . ILE A 1 155 ? 15.282 -15.720 -12.195 1.00 93.12 155 ILE A C 1
ATOM 1267 O O . ILE A 1 155 ? 15.446 -16.725 -11.493 1.00 93.12 155 ILE A O 1
ATOM 1271 N N . LEU A 1 156 ? 16.178 -15.301 -13.086 1.00 95.00 156 LEU A N 1
ATOM 1272 C CA . LEU A 1 156 ? 17.418 -16.009 -13.388 1.00 95.00 156 LEU A CA 1
ATOM 1273 C C . LEU A 1 156 ? 18.530 -15.710 -12.377 1.00 95.00 156 LEU A C 1
ATOM 1275 O O . LEU A 1 156 ? 19.204 -16.639 -11.936 1.00 95.00 156 LEU A O 1
ATOM 1279 N N . SER A 1 157 ? 18.729 -14.436 -12.034 1.00 94.50 157 SER A N 1
ATOM 1280 C CA . SER A 1 157 ? 19.772 -13.979 -11.106 1.00 94.50 157 SER A CA 1
ATOM 1281 C C . SER A 1 157 ? 19.422 -12.609 -10.526 1.00 94.50 157 SER A C 1
ATOM 1283 O O . SER A 1 157 ? 18.751 -11.804 -11.181 1.00 94.50 157 SER A O 1
ATOM 1285 N N . ALA A 1 158 ? 19.893 -12.342 -9.309 1.00 93.38 158 ALA A N 1
ATOM 1286 C CA . ALA A 1 158 ? 19.724 -11.073 -8.615 1.00 93.38 158 ALA A CA 1
ATOM 1287 C C . ALA A 1 158 ? 20.982 -10.730 -7.807 1.00 93.38 158 ALA A C 1
ATOM 1289 O O . ALA A 1 158 ? 21.498 -11.600 -7.103 1.00 93.38 158 ALA A O 1
ATOM 1290 N N . TYR A 1 159 ? 21.459 -9.483 -7.864 1.00 93.19 159 TYR A N 1
ATOM 1291 C CA . TYR A 1 159 ? 22.608 -9.054 -7.057 1.00 93.19 159 TYR A CA 1
ATOM 1292 C C . TYR A 1 159 ? 22.616 -7.565 -6.704 1.00 93.19 159 TYR A C 1
ATOM 1294 O O . TYR A 1 159 ? 22.082 -6.725 -7.436 1.00 93.19 159 TYR A O 1
ATOM 1302 N N . GLY A 1 160 ? 23.216 -7.231 -5.558 1.00 92.88 160 GLY A N 1
ATOM 1303 C CA . GLY A 1 160 ? 23.364 -5.855 -5.097 1.00 92.88 160 GLY A CA 1
ATOM 1304 C C . GLY A 1 160 ? 24.342 -5.045 -5.951 1.00 92.88 160 GLY A C 1
ATOM 1305 O O . GLY A 1 160 ? 25.442 -5.500 -6.257 1.00 92.88 160 GLY A O 1
ATOM 1306 N N . THR A 1 161 ? 23.971 -3.818 -6.311 1.00 91.44 161 THR A N 1
ATOM 1307 C CA . THR A 1 161 ? 24.781 -2.900 -7.128 1.00 91.44 161 THR A CA 1
ATOM 1308 C C . THR A 1 161 ? 24.608 -1.439 -6.681 1.00 91.44 161 THR A C 1
ATOM 1310 O O . THR A 1 161 ? 23.684 -1.088 -5.936 1.00 91.44 161 THR A O 1
ATOM 1313 N N . ASP A 1 162 ? 25.494 -0.559 -7.144 1.00 86.94 162 ASP A N 1
ATOM 1314 C CA . ASP A 1 162 ? 25.324 0.898 -7.108 1.00 86.94 162 ASP A CA 1
ATOM 1315 C C . ASP A 1 162 ? 24.792 1.470 -8.438 1.00 86.94 162 ASP A C 1
ATOM 1317 O O . ASP A 1 162 ? 24.692 2.688 -8.580 1.00 86.94 162 ASP A O 1
ATOM 1321 N N . ASN A 1 163 ? 24.405 0.587 -9.368 1.00 81.69 163 ASN A N 1
ATOM 1322 C CA . ASN A 1 163 ? 23.895 0.889 -10.705 1.00 81.69 163 ASN A CA 1
ATOM 1323 C C . ASN A 1 163 ? 24.915 1.592 -11.622 1.00 81.69 163 ASN A C 1
ATOM 1325 O O . ASN A 1 163 ? 24.524 2.235 -12.595 1.00 81.69 163 ASN A O 1
ATOM 1329 N N . LYS A 1 164 ? 26.219 1.467 -11.333 1.00 80.00 164 LYS A N 1
ATOM 1330 C CA . LYS A 1 164 ? 27.304 1.921 -12.212 1.00 80.00 164 LYS A CA 1
ATOM 1331 C C . LYS A 1 164 ? 27.842 0.746 -13.024 1.00 80.00 164 LYS A C 1
ATOM 1333 O O . LYS A 1 164 ? 28.808 0.097 -12.637 1.00 80.00 164 LYS A O 1
ATOM 1338 N N . PHE A 1 165 ? 27.196 0.465 -14.147 1.00 75.62 165 PHE A N 1
ATOM 1339 C CA . PHE A 1 165 ? 27.651 -0.546 -15.101 1.00 75.62 165 PHE A CA 1
ATOM 1340 C C . PHE A 1 165 ? 28.288 0.126 -16.313 1.00 75.62 165 PHE A C 1
ATOM 1342 O O . PHE A 1 165 ? 27.842 1.195 -16.731 1.00 75.62 165 PHE A O 1
ATOM 1349 N N . THR A 1 166 ? 29.311 -0.495 -16.898 1.00 77.94 166 THR A N 1
ATOM 1350 C CA . THR A 1 166 ? 29.772 -0.101 -18.233 1.00 77.94 166 THR A CA 1
ATOM 1351 C C . THR A 1 166 ? 28.952 -0.816 -19.307 1.00 77.94 166 THR A C 1
ATOM 1353 O O . THR A 1 166 ? 28.412 -1.900 -19.078 1.00 77.94 166 THR A O 1
ATOM 1356 N N . LEU A 1 167 ? 28.906 -0.254 -20.518 1.00 74.38 167 LEU A N 1
ATOM 1357 C CA . LEU A 1 167 ? 28.307 -0.930 -21.675 1.00 74.38 167 LEU A CA 1
ATOM 1358 C C . LEU A 1 167 ? 28.917 -2.327 -21.895 1.00 74.38 167 LEU A C 1
ATOM 1360 O O . LEU A 1 167 ? 28.204 -3.279 -22.204 1.00 74.38 167 LEU A O 1
ATOM 1364 N N . TYR A 1 168 ? 30.232 -2.462 -21.693 1.00 76.81 168 TYR A N 1
ATOM 1365 C CA . TYR A 1 168 ? 30.930 -3.740 -21.819 1.00 76.81 168 TYR A CA 1
ATOM 1366 C C . TYR A 1 168 ? 30.466 -4.763 -20.784 1.00 76.81 168 TYR A C 1
ATOM 1368 O O . TYR A 1 168 ? 30.343 -5.936 -21.127 1.00 76.81 168 TYR A O 1
ATOM 1376 N N . ASP A 1 169 ? 30.189 -4.339 -19.549 1.00 83.06 169 ASP A N 1
ATOM 1377 C CA . ASP A 1 169 ? 29.683 -5.236 -18.509 1.00 83.06 169 ASP A CA 1
ATOM 1378 C C . ASP A 1 169 ? 28.320 -5.815 -18.895 1.00 83.06 169 ASP A C 1
ATOM 1380 O O . ASP A 1 169 ? 28.111 -7.023 -18.798 1.00 83.06 169 ASP A O 1
ATOM 1384 N N . ILE A 1 170 ? 27.419 -4.965 -19.396 1.00 83.25 170 ILE A N 1
ATOM 1385 C CA . ILE A 1 170 ? 26.074 -5.363 -19.833 1.00 83.25 170 ILE A CA 1
ATOM 1386 C C . IL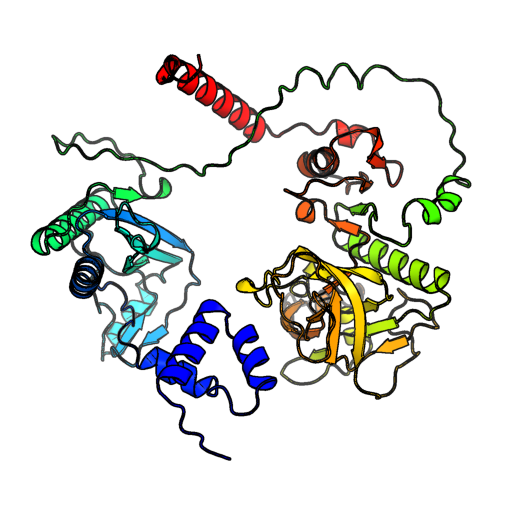E A 1 170 ? 26.169 -6.342 -21.008 1.00 83.25 170 ILE A C 1
ATOM 1388 O O . ILE A 1 170 ? 25.650 -7.456 -20.935 1.00 83.25 170 ILE A O 1
ATOM 1392 N N . VAL A 1 171 ? 26.901 -5.977 -22.065 1.00 81.44 171 VAL A N 1
ATOM 1393 C CA . VAL A 1 171 ? 27.027 -6.810 -23.272 1.00 81.44 171 VAL A CA 1
ATOM 1394 C C . VAL A 1 171 ? 27.684 -8.155 -22.958 1.00 81.44 171 VAL A C 1
ATOM 1396 O O . VAL A 1 171 ? 27.194 -9.194 -23.397 1.00 81.44 171 VAL A O 1
ATOM 1399 N N . ARG A 1 172 ? 28.765 -8.179 -22.165 1.00 85.38 172 ARG A N 1
ATOM 1400 C CA . ARG A 1 172 ? 29.433 -9.438 -21.785 1.00 85.38 172 ARG A CA 1
ATOM 1401 C C . ARG A 1 172 ? 28.515 -10.343 -20.974 1.00 85.38 172 ARG A C 1
ATOM 1403 O O . ARG A 1 172 ? 28.490 -11.551 -21.205 1.00 85.38 172 ARG A O 1
ATOM 1410 N N . LYS A 1 173 ? 27.721 -9.766 -20.071 1.00 90.88 173 LYS A N 1
ATOM 1411 C CA . LYS A 1 173 ? 26.723 -10.507 -19.301 1.00 90.88 173 LYS A CA 1
ATOM 1412 C C . LYS A 1 173 ? 25.619 -11.073 -20.193 1.00 90.88 173 LYS A C 1
ATOM 1414 O O . LYS A 1 173 ? 25.231 -12.225 -20.019 1.00 90.88 173 LYS A O 1
ATOM 1419 N N . TRP A 1 174 ? 25.144 -10.313 -21.177 1.00 89.81 174 TRP A N 1
ATOM 1420 C CA . TRP A 1 174 ? 24.148 -10.797 -22.134 1.00 89.81 174 TRP A CA 1
ATOM 1421 C C . TRP A 1 174 ? 24.680 -11.948 -22.975 1.00 89.81 174 TRP A C 1
ATOM 1423 O O . TRP A 1 174 ? 24.003 -12.966 -23.081 1.00 89.81 174 TRP A O 1
ATOM 1433 N N . VAL A 1 175 ? 25.909 -11.838 -23.485 1.00 87.12 175 VAL A N 1
ATOM 1434 C CA . VAL A 1 175 ? 26.583 -12.924 -24.213 1.00 87.12 175 VAL A CA 1
ATOM 1435 C C . VAL A 1 175 ? 26.729 -14.167 -23.332 1.00 87.12 175 VAL A C 1
ATOM 1437 O O . VAL A 1 175 ? 26.474 -15.279 -23.789 1.00 87.12 175 VAL A O 1
ATOM 1440 N N . TYR A 1 176 ? 27.078 -13.997 -22.055 1.00 93.69 176 TYR A N 1
ATOM 1441 C CA . TYR A 1 176 ? 27.131 -15.104 -21.099 1.00 93.69 176 TYR A CA 1
ATOM 1442 C C . TYR A 1 176 ? 25.764 -15.789 -20.932 1.00 93.69 176 TYR A C 1
ATOM 1444 O O . TYR A 1 176 ? 25.666 -17.004 -21.098 1.00 93.69 176 TYR A O 1
ATOM 1452 N N . ILE A 1 177 ? 24.695 -15.018 -20.697 1.00 94.38 177 ILE A N 1
ATOM 1453 C CA . ILE A 1 177 ? 23.322 -15.541 -20.596 1.00 94.38 177 ILE A CA 1
ATOM 1454 C C . ILE A 1 177 ? 22.903 -16.236 -21.897 1.00 94.38 177 ILE A C 1
ATOM 1456 O O . ILE A 1 177 ? 22.308 -17.311 -21.845 1.00 94.38 177 ILE A O 1
ATOM 1460 N N . PHE A 1 178 ? 23.227 -15.653 -23.053 1.00 93.00 178 PHE A N 1
ATOM 1461 C CA . PHE A 1 178 ? 22.910 -16.207 -24.369 1.00 93.00 178 PHE A CA 1
ATOM 1462 C C . PHE A 1 178 ? 23.529 -17.593 -24.539 1.00 93.00 178 PHE A C 1
ATOM 1464 O O . PHE A 1 178 ? 22.833 -18.551 -24.873 1.00 93.00 178 PHE A O 1
ATOM 1471 N N . ASN A 1 179 ? 24.829 -17.708 -24.261 1.00 90.81 179 ASN A N 1
ATOM 1472 C CA . ASN A 1 179 ? 25.577 -18.949 -24.425 1.00 90.81 179 ASN A CA 1
ATOM 1473 C C . ASN A 1 179 ? 25.082 -20.041 -23.466 1.00 90.81 179 ASN A C 1
ATOM 1475 O O . ASN A 1 179 ? 24.857 -21.173 -23.896 1.00 90.81 179 ASN A O 1
ATOM 1479 N N . GLU A 1 180 ? 24.845 -19.700 -22.195 1.00 97.00 180 GLU A N 1
ATOM 1480 C CA . GLU A 1 180 ? 24.332 -20.639 -21.188 1.00 97.00 180 GLU A CA 1
ATOM 1481 C C . GLU A 1 180 ? 22.892 -21.100 -21.472 1.00 97.00 180 GLU A C 1
ATOM 1483 O O . GLU A 1 180 ? 22.536 -22.244 -21.180 1.00 97.00 180 GLU A O 1
ATOM 1488 N N . CYS A 1 181 ? 22.055 -20.241 -22.060 1.00 94.38 181 CYS A N 1
ATOM 1489 C CA . CYS A 1 181 ? 20.713 -20.622 -22.508 1.00 94.38 181 CYS A CA 1
ATOM 1490 C C . CYS A 1 181 ? 20.777 -21.500 -23.766 1.00 94.38 181 CYS A C 1
ATOM 1492 O O . CYS A 1 181 ? 20.119 -22.541 -23.830 1.00 94.38 181 CYS A O 1
ATOM 1494 N N . SER A 1 182 ? 21.612 -21.125 -24.737 1.00 91.12 182 SER A N 1
ATOM 1495 C CA . SER A 1 182 ? 21.778 -21.844 -26.003 1.00 91.12 182 SER A CA 1
ATOM 1496 C C . SER A 1 182 ? 22.277 -23.277 -25.790 1.00 91.12 182 SER A C 1
ATOM 1498 O O . SER A 1 182 ? 21.704 -24.218 -26.347 1.00 91.12 182 SER A O 1
ATOM 1500 N N . SER A 1 183 ? 23.257 -23.475 -24.897 1.00 95.69 183 SER A N 1
ATOM 1501 C CA . SER A 1 183 ? 23.761 -24.807 -24.524 1.00 95.69 183 SER A CA 1
ATOM 1502 C C . SER A 1 183 ? 22.700 -25.700 -23.865 1.00 95.69 183 SER A C 1
ATOM 1504 O O . SER A 1 183 ? 22.823 -26.922 -23.885 1.00 95.69 183 SER A O 1
ATOM 1506 N N . ARG A 1 184 ? 21.624 -25.104 -23.335 1.00 95.38 184 ARG A N 1
ATOM 1507 C CA . ARG A 1 184 ? 20.474 -25.782 -22.714 1.00 95.38 184 ARG A CA 1
ATOM 1508 C C . ARG A 1 184 ? 19.241 -25.840 -23.619 1.00 95.38 184 ARG A C 1
ATOM 1510 O O . ARG A 1 184 ? 18.153 -26.162 -23.147 1.00 95.38 184 ARG A O 1
ATOM 1517 N N . HIS A 1 185 ? 19.407 -25.557 -24.914 1.00 93.12 185 HIS A N 1
ATOM 1518 C CA . HIS A 1 185 ? 18.347 -25.529 -25.929 1.00 93.12 185 HIS A CA 1
ATOM 1519 C C . HIS A 1 185 ? 17.251 -24.473 -25.696 1.00 93.12 185 HIS A C 1
ATOM 1521 O O . HIS A 1 185 ? 16.129 -24.621 -26.185 1.00 93.12 185 HIS A O 1
ATOM 1527 N N . ILE A 1 186 ? 17.586 -23.384 -25.002 1.00 93.06 186 ILE A N 1
ATOM 1528 C CA . ILE A 1 186 ? 16.725 -22.214 -24.817 1.00 93.06 186 ILE A CA 1
ATOM 1529 C C . ILE A 1 186 ? 17.197 -21.112 -25.770 1.00 93.06 186 ILE A C 1
ATOM 1531 O O . ILE A 1 186 ? 18.343 -20.669 -25.712 1.00 93.06 186 ILE A O 1
ATOM 1535 N N . ARG A 1 187 ? 16.314 -20.660 -26.663 1.00 89.69 187 ARG A N 1
ATOM 1536 C CA . ARG A 1 187 ? 16.599 -19.616 -27.652 1.00 89.69 187 ARG A CA 1
ATOM 1537 C C . ARG A 1 187 ? 16.191 -18.248 -27.123 1.00 89.69 187 ARG A C 1
ATOM 1539 O O . ARG A 1 187 ? 15.002 -17.962 -26.979 1.00 89.69 187 ARG A O 1
ATOM 1546 N N . ILE A 1 188 ? 17.181 -17.394 -26.886 1.00 85.75 188 ILE A N 1
ATOM 1547 C CA . ILE A 1 188 ? 16.949 -15.983 -26.585 1.00 85.75 188 ILE A CA 1
ATOM 1548 C C . ILE A 1 188 ? 16.685 -15.229 -27.890 1.00 85.75 188 ILE A C 1
ATOM 1550 O O . ILE A 1 188 ? 17.511 -15.284 -28.797 1.00 85.75 188 ILE A O 1
ATOM 1554 N N . VAL A 1 189 ? 15.547 -14.538 -27.981 1.00 84.12 189 VAL A N 1
ATOM 1555 C CA . VAL A 1 189 ? 15.179 -13.743 -29.170 1.00 84.12 189 VAL A CA 1
ATOM 1556 C C . VAL A 1 189 ? 15.499 -12.255 -29.024 1.00 84.12 189 VAL A C 1
ATOM 1558 O O . VAL A 1 189 ? 15.500 -11.540 -30.016 1.00 84.12 189 VAL A O 1
ATOM 1561 N N . GLY A 1 190 ? 15.771 -11.782 -27.805 1.00 80.19 190 GLY A N 1
ATOM 1562 C CA . GLY A 1 190 ? 16.107 -10.384 -27.558 1.00 80.19 190 GLY A CA 1
ATOM 1563 C C . GLY A 1 190 ? 16.343 -10.057 -26.085 1.00 80.19 190 GLY A C 1
ATOM 1564 O O . GLY A 1 190 ? 16.110 -10.890 -25.199 1.00 80.19 190 GLY A O 1
ATOM 1565 N N . TYR A 1 191 ? 16.820 -8.831 -25.859 1.00 82.25 191 TYR A N 1
ATOM 1566 C CA . TYR A 1 191 ? 17.145 -8.262 -24.552 1.00 82.25 191 TYR A CA 1
ATOM 1567 C C . TYR A 1 191 ? 16.450 -6.905 -24.370 1.00 82.25 191 TYR A C 1
ATOM 1569 O O . TYR A 1 191 ? 16.365 -6.120 -25.312 1.00 82.25 191 TYR A O 1
ATOM 1577 N N . ALA A 1 192 ? 15.992 -6.605 -23.154 1.00 78.50 192 ALA A N 1
ATOM 1578 C CA . ALA A 1 192 ? 15.486 -5.292 -22.749 1.00 78.50 192 ALA A CA 1
ATOM 1579 C C . ALA A 1 192 ? 16.185 -4.819 -21.478 1.00 78.50 192 ALA A C 1
ATOM 1581 O O . ALA A 1 192 ? 16.494 -5.609 -20.587 1.00 78.50 192 ALA A O 1
ATOM 1582 N N . THR A 1 193 ? 16.406 -3.511 -21.387 1.00 75.06 193 THR A N 1
ATOM 1583 C CA . THR A 1 193 ? 17.067 -2.870 -20.247 1.00 75.06 193 THR A CA 1
ATOM 1584 C C . THR A 1 193 ? 16.641 -1.407 -20.109 1.00 75.06 193 THR A C 1
ATOM 1586 O O . THR A 1 193 ? 16.185 -0.787 -21.073 1.00 75.06 193 THR A O 1
ATOM 1589 N N . GLY A 1 194 ? 16.737 -0.857 -18.897 1.00 62.72 194 GLY A N 1
ATOM 1590 C CA . GLY A 1 194 ? 16.363 0.522 -18.589 1.00 62.72 194 GLY A CA 1
ATOM 1591 C C . GLY A 1 194 ? 17.335 1.568 -19.158 1.00 62.72 194 GLY A C 1
ATOM 1592 O O . GLY A 1 194 ? 18.554 1.442 -19.039 1.00 62.72 194 GLY A O 1
ATOM 1593 N N . MET A 1 195 ? 16.798 2.672 -19.700 1.00 48.25 195 MET A N 1
ATOM 1594 C CA . MET A 1 195 ? 17.586 3.750 -20.337 1.00 48.25 195 MET A CA 1
ATOM 1595 C C . MET A 1 195 ? 18.654 4.390 -19.433 1.00 48.25 195 MET A C 1
ATOM 1597 O O . MET A 1 195 ? 19.657 4.890 -19.934 1.00 48.25 195 MET A O 1
ATOM 1601 N N . HIS A 1 196 ? 18.487 4.364 -18.106 1.00 48.66 196 HIS A N 1
ATOM 1602 C CA . HIS A 1 196 ? 19.463 4.941 -17.172 1.00 48.66 196 HIS A CA 1
ATOM 1603 C C . HIS A 1 196 ? 20.802 4.184 -17.113 1.00 48.66 196 HIS A C 1
ATOM 1605 O O . HIS A 1 196 ? 21.759 4.721 -16.561 1.00 48.66 196 HIS A O 1
ATOM 1611 N N . GLN A 1 197 ? 20.884 2.970 -17.671 1.00 43.44 197 GLN A N 1
ATOM 1612 C CA . GLN A 1 197 ? 22.121 2.183 -17.743 1.00 43.44 197 GLN A CA 1
ATOM 1613 C C . GLN A 1 197 ? 23.004 2.552 -18.955 1.00 43.44 197 GLN A C 1
ATOM 1615 O O . GLN A 1 197 ? 24.176 2.187 -18.989 1.00 43.44 197 GLN A O 1
ATOM 1620 N N . PHE A 1 198 ? 22.480 3.316 -19.924 1.00 39.91 198 PHE A N 1
ATOM 1621 C CA . PHE A 1 198 ? 23.211 3.765 -21.114 1.00 39.91 198 PHE A CA 1
ATOM 1622 C C . PHE A 1 198 ? 23.556 5.254 -20.999 1.00 39.91 198 PHE A C 1
ATOM 1624 O O . PHE A 1 198 ? 22.841 6.119 -21.500 1.00 39.91 198 PHE A O 1
ATOM 1631 N N . GLN A 1 199 ? 24.686 5.582 -20.368 1.00 35.28 199 GLN A N 1
ATOM 1632 C CA . GLN A 1 199 ? 25.351 6.853 -20.667 1.00 35.28 199 GLN A CA 1
ATOM 1633 C C . GLN A 1 199 ? 26.135 6.671 -21.971 1.00 35.28 199 GLN A C 1
ATOM 1635 O O . GLN A 1 199 ? 27.164 5.999 -21.999 1.00 35.28 199 GLN A O 1
ATOM 1640 N N . PHE A 1 200 ? 25.614 7.220 -23.070 1.00 33.53 200 PHE A N 1
ATOM 1641 C CA . PHE A 1 200 ? 26.245 7.151 -24.388 1.00 33.53 200 PHE A CA 1
ATOM 1642 C C . PHE A 1 200 ? 27.661 7.758 -24.363 1.00 33.53 200 PHE A C 1
ATOM 1644 O O . PHE A 1 200 ? 27.823 8.966 -24.203 1.00 33.53 200 PHE A O 1
ATOM 1651 N N . GLN A 1 201 ? 28.680 6.933 -24.616 1.00 27.11 201 GLN A N 1
ATOM 1652 C CA . GLN A 1 201 ? 29.854 7.349 -25.385 1.00 27.11 201 GLN A CA 1
ATOM 1653 C C . GLN A 1 201 ? 29.822 6.595 -26.724 1.00 27.11 201 GLN A C 1
ATOM 1655 O O . GLN A 1 201 ? 29.662 5.373 -26.716 1.00 27.11 201 GLN A O 1
ATOM 1660 N N . PRO A 1 202 ? 29.916 7.285 -27.874 1.00 26.92 202 PRO A N 1
ATOM 1661 C CA . PRO A 1 202 ? 29.818 6.646 -29.179 1.00 26.92 202 PRO A CA 1
ATOM 1662 C C . PRO A 1 202 ? 31.115 5.892 -29.491 1.00 26.92 202 PRO A C 1
ATOM 1664 O O . PRO A 1 202 ? 32.181 6.499 -29.567 1.00 26.92 202 PRO A O 1
ATOM 1667 N N . ILE A 1 203 ? 31.031 4.579 -29.705 1.00 27.58 203 ILE A N 1
ATOM 1668 C CA . ILE A 1 203 ? 32.110 3.776 -30.299 1.00 27.58 203 ILE A CA 1
ATOM 1669 C C . ILE A 1 203 ? 31.472 2.797 -31.296 1.00 27.58 203 ILE A C 1
ATOM 1671 O O . ILE A 1 203 ? 30.452 2.186 -30.969 1.00 27.58 203 ILE A O 1
ATOM 1675 N N . PRO A 1 204 ? 32.034 2.638 -32.508 1.00 28.06 204 PRO A N 1
ATOM 1676 C CA . PRO A 1 204 ? 31.501 1.726 -33.510 1.00 28.06 204 PRO A CA 1
ATOM 1677 C C . PRO A 1 204 ? 31.888 0.282 -33.164 1.00 28.06 204 PRO A C 1
ATOM 1679 O O . PRO A 1 204 ? 33.071 -0.037 -33.054 1.00 28.06 204 PRO A O 1
ATOM 1682 N N . ILE A 1 205 ? 30.902 -0.604 -33.014 1.00 29.25 205 ILE A N 1
ATOM 1683 C CA . ILE A 1 205 ? 31.122 -2.056 -32.945 1.00 29.25 205 ILE A CA 1
ATOM 1684 C C . ILE A 1 205 ? 30.551 -2.685 -34.226 1.00 29.25 205 ILE A C 1
ATOM 1686 O O . ILE A 1 205 ? 29.411 -2.383 -34.584 1.00 29.25 205 ILE A O 1
ATOM 1690 N N . PRO A 1 206 ? 31.308 -3.547 -34.927 1.00 29.23 206 PRO A N 1
ATOM 1691 C CA . PRO A 1 206 ? 30.815 -4.254 -36.098 1.00 29.23 206 PRO A CA 1
ATOM 1692 C C . PRO A 1 206 ? 29.928 -5.449 -35.699 1.00 29.23 206 PRO A C 1
ATOM 1694 O O . PRO A 1 206 ? 30.368 -6.356 -35.002 1.00 29.23 206 PRO A O 1
ATOM 1697 N N . ILE A 1 207 ? 28.690 -5.420 -36.199 1.00 32.03 207 ILE A N 1
ATOM 1698 C CA . ILE A 1 207 ? 27.818 -6.552 -36.566 1.00 32.03 207 ILE A CA 1
ATOM 1699 C C . ILE A 1 207 ? 27.601 -7.627 -35.477 1.00 32.03 207 ILE A C 1
ATOM 1701 O O . ILE A 1 207 ? 28.196 -8.701 -35.487 1.00 32.03 207 ILE A O 1
ATOM 1705 N N . LEU A 1 208 ? 26.621 -7.364 -34.611 1.00 28.94 208 LEU A N 1
ATOM 1706 C CA . LEU A 1 208 ? 25.600 -8.338 -34.212 1.00 28.94 208 LEU A CA 1
ATOM 1707 C C . LEU A 1 208 ? 24.255 -7.603 -34.323 1.00 28.94 208 LEU A C 1
ATOM 1709 O O . LEU A 1 208 ? 24.059 -6.597 -33.644 1.00 28.94 208 LEU A O 1
ATOM 1713 N N . GLU A 1 209 ? 23.358 -8.056 -35.199 1.00 30.25 209 GLU A N 1
ATOM 1714 C CA . GLU A 1 209 ? 21.976 -7.559 -35.268 1.00 30.25 209 GLU A CA 1
ATOM 1715 C C . GLU A 1 209 ? 21.241 -7.943 -33.972 1.00 30.25 209 GLU A C 1
ATOM 1717 O O . GLU A 1 209 ? 20.698 -9.035 -33.833 1.00 30.25 209 GLU A O 1
ATOM 1722 N N . LEU A 1 210 ? 21.283 -7.050 -32.985 1.00 31.20 210 LEU A N 1
ATOM 1723 C CA . LEU A 1 210 ? 20.455 -7.069 -31.783 1.00 31.20 210 LEU A CA 1
ATOM 1724 C C . LEU A 1 210 ? 19.566 -5.824 -31.848 1.00 31.20 210 LEU A C 1
ATOM 1726 O O . LEU A 1 210 ? 20.043 -4.711 -31.626 1.00 31.20 210 LEU A O 1
ATOM 1730 N N . GLU A 1 211 ? 18.284 -5.996 -32.176 1.00 30.28 211 GLU A N 1
ATOM 1731 C CA . GLU A 1 211 ? 17.295 -4.921 -32.055 1.00 30.28 211 GLU A CA 1
ATOM 1732 C C . GLU A 1 211 ? 17.130 -4.547 -30.572 1.00 30.28 211 GLU A C 1
ATOM 1734 O O . GLU A 1 211 ? 16.580 -5.297 -29.765 1.00 30.28 211 GLU A O 1
ATOM 1739 N N . LEU A 1 212 ? 17.644 -3.373 -30.201 1.00 31.11 212 LEU A N 1
ATOM 1740 C CA . LEU A 1 212 ? 17.470 -2.769 -28.882 1.00 31.11 212 LEU A CA 1
ATOM 1741 C C . LEU A 1 212 ? 16.120 -2.041 -28.839 1.00 31.11 212 LEU A C 1
ATOM 1743 O O . LEU A 1 212 ? 16.005 -0.907 -29.303 1.00 31.11 212 LEU A O 1
ATOM 1747 N N . VAL A 1 213 ? 15.096 -2.669 -28.259 1.00 29.42 213 VAL A N 1
ATOM 1748 C CA . VAL A 1 213 ? 13.798 -2.018 -28.014 1.00 29.42 213 VAL A CA 1
ATOM 1749 C C . VAL A 1 213 ? 13.795 -1.408 -26.610 1.00 29.42 213 VAL A C 1
ATOM 1751 O O . VAL A 1 213 ? 13.668 -2.104 -25.604 1.00 29.42 213 VAL A O 1
ATOM 1754 N N . GLY A 1 214 ? 13.941 -0.083 -26.529 1.00 26.00 214 GLY A N 1
ATOM 1755 C CA . GLY A 1 214 ? 13.761 0.667 -25.286 1.00 26.00 214 GLY A CA 1
ATOM 1756 C C . GLY A 1 214 ? 12.276 0.873 -24.984 1.00 26.00 214 GLY A C 1
ATOM 1757 O O . GLY A 1 214 ? 11.612 1.647 -25.669 1.00 26.00 214 GLY A O 1
ATOM 1758 N N . ILE A 1 215 ? 11.746 0.215 -23.951 1.00 27.50 215 ILE A N 1
ATOM 1759 C CA . ILE A 1 215 ? 10.361 0.426 -23.507 1.00 27.50 215 ILE A CA 1
ATOM 1760 C C . ILE A 1 215 ? 10.330 1.647 -22.579 1.00 27.50 215 ILE A C 1
ATOM 1762 O O . ILE A 1 215 ? 10.633 1.566 -21.388 1.00 27.50 215 ILE A O 1
ATOM 1766 N N . GLY A 1 216 ? 9.976 2.805 -23.138 1.00 25.30 216 GLY A N 1
ATOM 1767 C CA . GLY A 1 216 ? 9.525 3.954 -22.355 1.00 25.30 216 GLY A CA 1
ATOM 1768 C C . GLY A 1 216 ? 8.190 3.640 -21.675 1.00 25.30 216 GLY A C 1
ATOM 1769 O O . GLY A 1 216 ? 7.389 2.871 -22.201 1.00 25.30 216 GLY A O 1
ATOM 1770 N N . ARG A 1 217 ? 7.947 4.219 -20.493 1.00 23.00 217 ARG A N 1
ATOM 1771 C CA . ARG A 1 217 ? 6.666 4.116 -19.775 1.00 23.00 217 ARG A CA 1
ATOM 1772 C C . ARG A 1 217 ? 5.499 4.425 -20.721 1.00 23.00 217 ARG A C 1
ATOM 1774 O O . ARG A 1 217 ? 5.283 5.580 -21.073 1.00 23.00 217 ARG A O 1
ATOM 1781 N N . ILE A 1 218 ? 4.734 3.401 -21.094 1.00 22.09 218 ILE A N 1
ATOM 1782 C CA . ILE A 1 218 ? 3.483 3.551 -21.835 1.00 22.09 218 ILE A CA 1
ATOM 1783 C C . ILE A 1 218 ? 2.427 4.059 -20.847 1.00 22.09 218 ILE A C 1
ATOM 1785 O O . ILE A 1 218 ? 1.854 3.296 -20.073 1.00 22.09 218 ILE A O 1
ATOM 1789 N N . GLY A 1 219 ? 2.210 5.373 -20.846 1.00 22.06 219 GLY A N 1
ATOM 1790 C CA . GLY A 1 219 ? 0.974 5.990 -20.382 1.00 22.06 219 GLY A CA 1
ATOM 1791 C C . GLY A 1 219 ? 0.125 6.299 -21.608 1.00 22.06 219 GLY A C 1
ATOM 1792 O O . GLY A 1 219 ? 0.471 7.186 -22.380 1.00 22.06 219 GLY A O 1
ATOM 1793 N N . ILE A 1 220 ? -0.959 5.552 -21.812 1.00 22.44 220 ILE A N 1
ATOM 1794 C CA . ILE A 1 220 ? -1.948 5.855 -22.850 1.00 22.44 220 ILE A CA 1
ATOM 1795 C C . ILE A 1 220 ? -2.741 7.075 -22.366 1.00 22.44 220 ILE A C 1
ATOM 1797 O O . ILE A 1 220 ? -3.540 6.969 -21.438 1.00 22.44 220 ILE A O 1
ATOM 1801 N N . GLY A 1 221 ? -2.481 8.238 -22.963 1.00 23.38 221 GLY A N 1
ATOM 1802 C CA . GLY A 1 221 ? -3.264 9.459 -22.800 1.00 23.38 221 GLY A CA 1
ATOM 1803 C C . GLY A 1 221 ? -3.939 9.797 -24.122 1.00 23.38 221 GLY A C 1
ATOM 1804 O O . GLY A 1 221 ? -3.261 10.085 -25.102 1.00 23.38 221 GLY A O 1
ATOM 1805 N N . ILE A 1 222 ? -5.269 9.726 -24.159 1.00 25.23 222 ILE A N 1
ATOM 1806 C CA . ILE A 1 222 ? -6.075 10.191 -25.291 1.00 25.23 222 ILE A CA 1
ATOM 1807 C C . ILE A 1 222 ? -6.066 11.724 -25.241 1.00 25.23 222 ILE A C 1
ATOM 1809 O O . ILE A 1 222 ? -6.530 12.312 -24.263 1.00 25.23 222 ILE A O 1
ATOM 1813 N N . GLY A 1 223 ? -5.480 12.352 -26.262 1.00 22.61 223 GLY A N 1
ATOM 1814 C CA . GLY A 1 223 ? -5.363 13.802 -26.385 1.00 22.61 223 GLY A CA 1
ATOM 1815 C C . GLY A 1 223 ? -6.714 14.473 -26.628 1.00 22.61 223 GLY A C 1
ATOM 1816 O O . GLY A 1 223 ? -7.491 14.034 -27.471 1.00 22.61 223 GLY A O 1
ATOM 1817 N N . TRP A 1 224 ? -6.970 15.555 -25.896 1.00 23.97 224 TRP A N 1
ATOM 1818 C CA . TRP A 1 224 ? -7.985 16.549 -26.236 1.00 23.97 224 TRP A CA 1
ATOM 1819 C C . TRP A 1 224 ? -7.257 17.861 -26.532 1.00 23.97 224 TRP A C 1
ATOM 1821 O O . TRP A 1 224 ? -6.437 18.315 -25.732 1.00 23.97 224 TRP A O 1
ATOM 1831 N N . ASN A 1 225 ? -7.520 18.422 -27.712 1.00 25.77 225 ASN A N 1
ATOM 1832 C CA . ASN A 1 225 ? -6.945 19.678 -28.185 1.00 25.77 225 ASN A CA 1
ATOM 1833 C C . ASN A 1 225 ? -7.413 20.855 -27.315 1.00 25.77 225 ASN A C 1
ATOM 1835 O O . ASN A 1 225 ? -8.597 21.001 -27.028 1.00 25.77 225 ASN A O 1
ATOM 1839 N N . TRP A 1 226 ? -6.473 21.720 -26.933 1.00 29.86 226 TRP A N 1
ATOM 1840 C CA . TRP A 1 226 ? -6.664 22.827 -25.986 1.00 29.86 226 TRP A CA 1
ATOM 1841 C C . TRP A 1 226 ? -7.261 24.117 -26.580 1.00 29.86 226 TRP A C 1
ATOM 1843 O O . TRP A 1 226 ? -7.380 25.106 -25.863 1.00 29.86 226 TRP A O 1
ATOM 1853 N N . LEU A 1 227 ? -7.664 24.143 -27.854 1.00 25.48 227 LEU A N 1
ATOM 1854 C CA . LEU A 1 227 ? -8.103 25.390 -28.499 1.00 25.48 227 LEU A CA 1
ATOM 1855 C C . LEU A 1 227 ? -9.589 25.746 -28.282 1.00 25.48 227 LEU A C 1
ATOM 1857 O O . LEU A 1 227 ? -9.970 26.890 -28.507 1.00 25.48 227 LEU A O 1
ATOM 1861 N N . GLU A 1 228 ? -10.432 24.812 -27.832 1.00 26.50 228 GLU A N 1
ATOM 1862 C CA . GLU A 1 228 ? -11.879 25.065 -27.676 1.00 26.50 228 GLU A CA 1
ATOM 1863 C C . GLU A 1 228 ? -12.285 25.562 -26.276 1.00 26.50 228 GLU A C 1
ATOM 1865 O O . GLU A 1 228 ? -13.354 26.145 -26.120 1.00 26.50 228 GLU A O 1
ATOM 1870 N N . LEU A 1 229 ? -11.420 25.437 -25.260 1.00 26.42 229 LEU A N 1
ATOM 1871 C CA . LEU A 1 229 ? -11.737 25.860 -23.885 1.00 26.42 229 LEU A CA 1
ATOM 1872 C C . LEU A 1 229 ? -11.524 27.363 -23.618 1.00 26.42 229 LEU A C 1
ATOM 1874 O O . LEU A 1 229 ? -12.048 27.888 -22.636 1.00 26.42 229 LEU A O 1
ATOM 1878 N N . GLU A 1 230 ? -10.795 28.073 -24.486 1.00 26.45 230 GLU A N 1
ATOM 1879 C CA . GLU A 1 230 ? -10.613 29.530 -24.368 1.00 26.45 230 GLU A CA 1
ATOM 1880 C C . GLU A 1 230 ? -11.840 30.333 -24.835 1.00 26.45 230 GLU A C 1
ATOM 1882 O O . GLU A 1 230 ? -11.973 31.502 -24.473 1.00 26.45 230 GLU A O 1
ATOM 1887 N N . LEU A 1 231 ? -12.773 29.725 -25.578 1.00 27.34 231 LEU A N 1
ATOM 1888 C CA . LEU A 1 231 ? -13.912 30.444 -26.164 1.00 27.34 231 LEU A CA 1
ATOM 1889 C C . LEU A 1 231 ? -15.229 30.319 -25.382 1.00 27.34 231 LEU A C 1
ATOM 1891 O O . LEU A 1 231 ? -16.097 31.171 -25.559 1.00 27.34 231 LEU A O 1
ATOM 1895 N N . GLU A 1 232 ? -15.369 29.367 -24.454 1.00 27.95 232 GLU A N 1
ATOM 1896 C CA . GLU A 1 232 ? -16.579 29.262 -23.612 1.00 27.95 232 GLU A CA 1
ATOM 1897 C C . GLU A 1 232 ? -16.451 29.923 -22.228 1.00 27.95 232 GLU A C 1
ATOM 1899 O O . GLU A 1 232 ? -17.461 30.223 -21.597 1.00 27.95 232 GLU A O 1
ATOM 1904 N N . LEU A 1 233 ? -15.237 30.238 -21.760 1.00 26.83 233 LEU A N 1
ATOM 1905 C CA . LEU A 1 233 ? -15.026 30.881 -20.450 1.00 26.83 233 LEU A CA 1
ATOM 1906 C C . LEU A 1 233 ? -14.869 32.410 -20.508 1.00 26.83 233 LEU A C 1
ATOM 1908 O O . LEU A 1 233 ? -14.813 33.062 -19.466 1.00 26.83 233 LEU A O 1
ATOM 1912 N N . VAL A 1 234 ? -14.836 33.006 -21.705 1.00 27.55 234 VAL A N 1
ATOM 1913 C CA . VAL A 1 234 ? -14.725 34.469 -21.894 1.00 27.55 234 VAL A CA 1
ATOM 1914 C C . VAL A 1 234 ? -16.089 35.138 -22.145 1.00 27.55 234 VAL A C 1
ATOM 1916 O O . VAL A 1 234 ? -16.206 36.363 -22.106 1.00 27.55 234 VAL A O 1
ATOM 1919 N N . GLY A 1 235 ? -17.164 34.366 -22.304 1.00 27.91 235 GLY A N 1
ATOM 1920 C CA . GLY A 1 235 ? -18.520 34.887 -22.462 1.00 27.91 235 GLY A CA 1
ATOM 1921 C C . GLY A 1 235 ? -19.424 34.455 -21.320 1.00 27.91 235 GLY A C 1
ATOM 1922 O O . GLY A 1 235 ? -20.031 33.408 -21.430 1.00 27.91 235 GLY A O 1
ATOM 1923 N N . ILE A 1 236 ? -19.484 35.247 -20.246 1.00 26.95 236 ILE A N 1
ATOM 1924 C CA . ILE A 1 236 ? -20.636 35.555 -19.364 1.00 26.95 236 ILE A CA 1
ATOM 1925 C C . ILE A 1 236 ? -20.033 36.282 -18.146 1.00 26.95 236 ILE A C 1
ATOM 1927 O O . ILE A 1 236 ? -19.807 35.740 -17.067 1.00 26.95 236 ILE A O 1
ATOM 1931 N N . GLY A 1 237 ? -19.732 37.568 -18.342 1.00 30.59 237 GLY A N 1
ATOM 1932 C CA . GLY A 1 237 ? -19.984 38.531 -17.273 1.00 30.59 237 GLY A CA 1
ATOM 1933 C C . GLY A 1 237 ? -21.498 38.653 -17.060 1.00 30.59 237 GLY A C 1
ATOM 1934 O O . GLY A 1 237 ? -22.263 38.077 -17.824 1.00 30.59 237 GLY A O 1
ATOM 1935 N N . TRP A 1 238 ? -21.909 39.459 -16.084 1.00 25.14 238 TRP A N 1
ATOM 1936 C CA . TRP A 1 238 ? -23.292 39.797 -15.695 1.00 25.14 238 TRP A CA 1
ATOM 1937 C C . TRP A 1 238 ? -23.827 39.053 -14.450 1.00 25.14 238 TRP A C 1
ATOM 1939 O O . TRP A 1 238 ? -24.383 37.965 -14.513 1.00 25.14 238 TRP A O 1
ATOM 1949 N N . ASN A 1 239 ? -23.641 39.737 -13.309 1.00 29.69 239 ASN A N 1
ATOM 1950 C CA . ASN A 1 239 ? -24.461 39.786 -12.087 1.00 29.69 239 ASN A CA 1
ATOM 1951 C C . ASN A 1 239 ? -25.196 38.518 -11.621 1.00 29.69 239 ASN A C 1
ATOM 1953 O O . ASN A 1 239 ? -26.320 38.264 -12.042 1.00 29.69 239 ASN A O 1
ATOM 1957 N N . TRP A 1 240 ? -24.669 37.879 -10.572 1.00 27.06 240 TRP A N 1
ATOM 1958 C CA . TRP A 1 240 ? -25.464 37.021 -9.689 1.00 27.06 240 TRP A CA 1
ATOM 1959 C C . TRP A 1 240 ? -25.146 37.327 -8.222 1.00 27.06 240 TRP A C 1
ATOM 1961 O O . TRP A 1 240 ? -24.130 36.902 -7.677 1.00 27.06 240 TRP A O 1
ATOM 1971 N N . ASN A 1 241 ? -26.023 38.105 -7.586 1.00 22.86 241 ASN A N 1
ATOM 1972 C CA . ASN A 1 241 ? -25.995 38.379 -6.152 1.00 22.86 241 ASN A CA 1
ATOM 1973 C C . ASN A 1 241 ? -26.663 37.192 -5.435 1.00 22.86 241 ASN A C 1
ATOM 1975 O O . ASN A 1 241 ? -27.887 37.143 -5.342 1.00 22.86 241 ASN A O 1
ATOM 1979 N N . TRP A 1 242 ? -25.884 36.214 -4.965 1.00 29.55 242 TRP A N 1
ATOM 1980 C CA . TRP A 1 242 ? -26.423 35.094 -4.181 1.00 29.55 242 TRP A CA 1
ATOM 1981 C C . TRP A 1 242 ? -26.368 35.400 -2.681 1.00 29.55 242 TRP A C 1
ATOM 1983 O O . TRP A 1 242 ? -25.313 35.701 -2.120 1.00 29.55 242 TRP A O 1
ATOM 1993 N N . ASN A 1 243 ? -27.527 35.317 -2.026 1.00 25.12 243 ASN A N 1
ATOM 1994 C CA . ASN A 1 243 ? -27.670 35.460 -0.583 1.00 25.12 243 ASN A CA 1
ATOM 1995 C C . ASN A 1 243 ? -27.235 34.155 0.112 1.00 25.12 243 ASN A C 1
ATOM 1997 O O . ASN A 1 243 ? -27.787 33.083 -0.125 1.00 25.12 243 ASN A O 1
ATOM 2001 N N . TRP A 1 244 ? -26.246 34.255 1.001 1.00 34.25 244 TRP A N 1
ATOM 2002 C CA . TRP A 1 244 ? -25.595 33.142 1.708 1.00 34.25 244 TRP A CA 1
ATOM 2003 C C . TRP A 1 244 ? -26.519 32.263 2.570 1.00 34.25 244 TRP A C 1
ATOM 2005 O O . TRP A 1 244 ? -26.121 31.178 2.990 1.00 34.25 244 TRP A O 1
ATOM 2015 N N . SER A 1 245 ? -27.748 32.703 2.837 1.00 30.53 245 SER A N 1
ATOM 2016 C CA . SER A 1 245 ? -28.718 31.968 3.658 1.00 30.53 245 SER A CA 1
ATOM 2017 C C . SER A 1 245 ? -29.430 30.816 2.926 1.00 30.53 245 SER A C 1
ATOM 2019 O O . SER A 1 245 ? -29.922 29.903 3.590 1.00 30.53 245 SER A O 1
ATOM 2021 N N . GLU A 1 246 ? -29.437 30.791 1.588 1.00 29.59 246 GLU A N 1
ATOM 2022 C CA . GLU A 1 246 ? -30.047 29.701 0.799 1.00 29.59 246 GLU A CA 1
ATOM 2023 C C . GLU A 1 246 ? -29.089 28.526 0.540 1.00 29.59 246 GLU A C 1
ATOM 2025 O O . GLU A 1 246 ? -29.504 27.371 0.581 1.00 29.59 246 GLU A O 1
ATOM 2030 N N . LEU A 1 247 ? -27.785 28.778 0.388 1.00 32.16 247 LEU A N 1
ATOM 2031 C CA . LEU A 1 247 ? -26.779 27.730 0.135 1.00 32.16 247 LEU A CA 1
ATOM 2032 C C . LEU A 1 247 ? -26.562 26.794 1.339 1.00 32.16 247 LEU A C 1
ATOM 2034 O O . LEU A 1 247 ? -26.273 25.612 1.172 1.00 32.16 247 LEU A O 1
ATOM 2038 N N . VAL A 1 248 ? -26.761 27.301 2.560 1.00 33.94 248 VAL A N 1
ATOM 2039 C CA . VAL A 1 248 ? -26.726 26.490 3.789 1.00 33.94 248 VAL A CA 1
ATOM 2040 C C . VAL A 1 248 ? -27.991 25.630 3.932 1.00 33.94 248 VAL A C 1
ATOM 2042 O O . VAL A 1 248 ? -27.926 24.562 4.538 1.00 33.94 248 VAL A O 1
ATOM 2045 N N . LYS A 1 249 ? -29.123 26.030 3.331 1.00 30.27 249 LYS A N 1
ATOM 2046 C CA . LYS A 1 249 ? -30.360 25.229 3.334 1.00 30.27 249 LYS A CA 1
ATOM 2047 C C . LYS A 1 249 ? -30.284 24.001 2.418 1.00 30.27 249 LYS A C 1
ATOM 2049 O O . LYS A 1 249 ? -30.893 22.993 2.751 1.00 30.27 249 LYS A O 1
ATOM 2054 N N . ASN A 1 250 ? -29.473 24.032 1.356 1.00 32.72 250 ASN A N 1
ATOM 2055 C CA . ASN A 1 250 ? -29.350 22.915 0.401 1.00 32.72 250 ASN A CA 1
ATOM 2056 C C . ASN A 1 250 ? -28.196 21.937 0.703 1.00 32.72 250 ASN A C 1
ATOM 2058 O O . ASN A 1 250 ? -27.964 20.994 -0.055 1.00 32.72 250 ASN A O 1
ATOM 2062 N N . TRP A 1 251 ? -27.504 22.092 1.839 1.00 39.66 251 TRP A N 1
ATOM 2063 C CA . TRP A 1 251 ? -26.495 21.127 2.305 1.00 39.66 251 TRP A CA 1
ATOM 2064 C C . TRP A 1 251 ? -27.091 19.720 2.517 1.00 39.66 251 TRP A C 1
ATOM 2066 O O . TRP A 1 251 ? -26.399 18.718 2.357 1.00 39.66 251 TRP A O 1
ATOM 2076 N N . SER A 1 252 ? -28.388 19.627 2.835 1.00 36.72 252 SER A N 1
ATOM 2077 C CA . SER A 1 252 ? -29.124 18.363 2.972 1.00 36.72 252 SER A CA 1
ATOM 2078 C C . SER A 1 252 ? -29.529 17.720 1.642 1.00 36.72 252 SER A C 1
ATOM 2080 O O . SER A 1 252 ? -29.678 16.503 1.600 1.00 36.72 252 SER A O 1
ATOM 2082 N N . GLU A 1 253 ? -29.688 18.498 0.567 1.00 36.44 253 GLU A N 1
ATOM 2083 C CA . GLU A 1 253 ? -30.051 17.977 -0.763 1.00 36.44 253 GLU A CA 1
ATOM 2084 C C . GLU A 1 253 ? -28.826 17.471 -1.542 1.00 36.44 253 GLU A C 1
ATOM 2086 O O . GLU A 1 253 ? -28.930 16.510 -2.298 1.00 36.44 253 GLU A O 1
ATOM 2091 N N . LEU A 1 254 ? -27.643 18.059 -1.316 1.00 37.59 254 LEU A N 1
ATOM 2092 C CA . LEU A 1 254 ? -26.389 17.672 -1.986 1.00 37.59 254 LEU A CA 1
ATOM 2093 C C . LEU A 1 254 ? -25.670 16.472 -1.342 1.00 37.59 254 LEU A C 1
ATOM 2095 O O . LEU A 1 254 ? -24.885 15.797 -2.005 1.00 37.59 254 LEU A O 1
ATOM 2099 N N . VAL A 1 255 ? -25.928 16.190 -0.061 1.00 39.84 255 VAL A N 1
ATOM 2100 C CA . VAL A 1 255 ? -25.287 15.104 0.718 1.00 39.84 255 VAL A CA 1
ATOM 2101 C C . VAL A 1 255 ? -26.270 13.940 0.935 1.00 39.84 255 VAL A C 1
ATOM 2103 O O . VAL A 1 255 ? -26.199 13.229 1.933 1.00 39.84 255 VAL A O 1
ATOM 2106 N N . GLY A 1 256 ? -27.217 13.766 0.005 1.00 33.44 256 GLY A N 1
ATOM 2107 C CA . GLY A 1 256 ? -28.344 12.839 0.109 1.00 33.44 256 GLY A CA 1
ATOM 2108 C C . GLY A 1 256 ? -27.990 11.448 0.652 1.00 33.44 256 GLY A C 1
ATOM 2109 O O . GLY A 1 256 ? -26.970 10.841 0.317 1.00 33.44 256 GLY A O 1
ATOM 2110 N N . ILE A 1 257 ? -28.877 10.934 1.505 1.00 35.62 257 ILE A N 1
ATOM 2111 C CA . ILE A 1 257 ? -28.837 9.568 2.024 1.00 35.62 257 ILE A CA 1
ATOM 2112 C C . ILE A 1 257 ? -29.141 8.617 0.856 1.00 35.62 257 ILE A C 1
ATOM 2114 O O . ILE A 1 257 ? -30.295 8.461 0.471 1.00 35.62 257 ILE A O 1
ATOM 2118 N N . GLY A 1 258 ? -28.108 7.975 0.303 1.00 36.16 258 GLY A N 1
ATOM 2119 C CA . GLY A 1 258 ? -28.258 6.904 -0.690 1.00 36.16 258 GLY A CA 1
ATOM 2120 C C . GLY A 1 258 ? -27.487 7.127 -1.994 1.00 36.16 258 GLY A C 1
ATOM 2121 O O . GLY A 1 258 ? -27.798 8.012 -2.777 1.00 36.16 258 GLY A O 1
ATOM 2122 N N . GLN A 1 259 ? -26.494 6.260 -2.208 1.00 38.47 259 GLN A N 1
ATOM 2123 C CA . GLN A 1 259 ? -25.826 5.845 -3.457 1.00 38.47 259 GLN A CA 1
ATOM 2124 C C . GLN A 1 259 ? -25.241 6.858 -4.466 1.00 38.47 259 GLN A C 1
ATOM 2126 O O . GLN A 1 259 ? -24.388 6.429 -5.237 1.00 38.47 259 GLN A O 1
ATOM 2131 N N . GLU A 1 260 ? -25.515 8.162 -4.419 1.00 50.56 260 GLU A N 1
ATOM 2132 C CA . GLU A 1 260 ? -24.789 9.157 -5.238 1.00 50.56 260 GLU A CA 1
ATOM 2133 C C . GLU A 1 260 ? -24.369 10.386 -4.417 1.00 50.56 260 GLU A C 1
ATOM 2135 O O . GLU A 1 260 ? -24.778 11.517 -4.671 1.00 50.56 260 GLU A O 1
ATOM 2140 N N . LEU A 1 261 ? -23.526 10.169 -3.403 1.00 68.19 261 LEU A N 1
ATOM 2141 C CA . LEU A 1 261 ? -22.872 11.266 -2.686 1.00 68.19 261 LEU A CA 1
ATOM 2142 C C . LEU A 1 261 ? -21.819 11.931 -3.582 1.00 68.19 261 LEU A C 1
ATOM 2144 O O . LEU A 1 261 ? -20.868 11.275 -4.008 1.00 68.19 261 LEU A O 1
ATOM 2148 N N . ALA A 1 262 ? -21.956 13.238 -3.815 1.00 79.81 262 ALA A N 1
ATOM 2149 C CA . ALA A 1 262 ? -20.928 14.055 -4.454 1.00 79.81 262 ALA A CA 1
ATOM 2150 C C . ALA A 1 262 ? -19.797 14.346 -3.442 1.00 79.81 262 ALA A C 1
ATOM 2152 O O . ALA A 1 262 ? -20.029 15.077 -2.473 1.00 79.81 262 ALA A O 1
ATOM 2153 N N . PRO A 1 263 ? -18.577 13.796 -3.606 1.00 88.12 263 PRO A N 1
ATOM 2154 C CA . PRO A 1 263 ? -17.493 14.048 -2.667 1.00 88.12 263 PRO A CA 1
ATOM 2155 C C . PRO A 1 263 ? -16.989 15.489 -2.772 1.00 88.12 263 PRO A C 1
ATOM 2157 O O . PRO A 1 263 ? -16.957 16.092 -3.849 1.00 88.12 263 PRO A O 1
ATOM 2160 N N . ILE A 1 264 ? -16.513 16.016 -1.646 1.00 90.69 264 ILE A N 1
ATOM 2161 C CA . ILE A 1 264 ? -15.773 17.275 -1.610 1.00 90.69 264 ILE A CA 1
ATOM 2162 C C . ILE A 1 264 ? -14.303 17.000 -1.950 1.00 90.69 264 ILE A C 1
ATOM 2164 O O . ILE A 1 264 ? -13.656 16.186 -1.292 1.00 90.69 264 ILE A O 1
ATOM 2168 N N . LEU A 1 265 ? -13.738 17.705 -2.925 1.00 90.44 265 LEU A N 1
ATOM 2169 C CA . LEU A 1 265 ? -12.319 17.654 -3.265 1.00 90.44 265 LEU A CA 1
ATOM 2170 C C . LEU A 1 265 ? -11.582 18.794 -2.564 1.00 90.44 265 LEU A C 1
ATOM 2172 O O . LEU A 1 265 ? -11.831 19.964 -2.847 1.00 90.44 265 LEU A O 1
ATOM 2176 N N . ALA A 1 266 ? -10.666 18.452 -1.659 1.00 89.69 266 ALA A N 1
ATOM 2177 C CA . ALA A 1 266 ? -9.842 19.418 -0.936 1.00 89.69 266 ALA A CA 1
ATOM 2178 C C . ALA A 1 266 ? -8.354 19.257 -1.267 1.00 89.69 266 ALA A C 1
ATOM 2180 O O . ALA A 1 266 ? -7.847 18.148 -1.427 1.00 89.69 266 ALA A O 1
ATOM 2181 N N . TYR A 1 267 ? -7.617 20.365 -1.311 1.00 87.50 267 TYR A N 1
ATOM 2182 C CA . TYR A 1 267 ? -6.176 20.320 -1.575 1.00 87.50 267 TYR A CA 1
ATOM 2183 C C . TYR A 1 267 ? -5.365 19.778 -0.382 1.00 87.50 267 TYR A C 1
ATOM 2185 O O . TYR A 1 267 ? -4.454 18.973 -0.554 1.00 87.50 267 TYR A O 1
ATOM 2193 N N . ARG A 1 268 ? -5.710 20.178 0.852 1.00 84.88 268 ARG A N 1
ATOM 2194 C CA . ARG A 1 268 ? -4.951 19.828 2.070 1.00 84.88 268 ARG A CA 1
ATOM 2195 C C . ARG A 1 268 ? -5.595 18.706 2.879 1.00 84.88 268 ARG A C 1
ATOM 2197 O O . ARG A 1 268 ? -6.803 18.729 3.123 1.00 84.88 268 ARG A O 1
ATOM 2204 N N . ASN A 1 269 ? -4.766 17.802 3.406 1.00 85.06 269 ASN A N 1
ATOM 2205 C CA . ASN A 1 269 ? -5.197 16.712 4.290 1.00 85.06 269 ASN A CA 1
ATOM 2206 C C . ASN A 1 269 ? -5.908 17.226 5.550 1.00 85.06 269 ASN A C 1
ATOM 2208 O O . ASN A 1 269 ? -6.910 16.646 5.959 1.00 85.06 269 ASN A O 1
ATOM 2212 N N . GLU A 1 270 ? -5.442 18.328 6.144 1.00 84.62 270 GLU A N 1
ATOM 2213 C CA . GLU A 1 270 ? -6.048 18.904 7.349 1.00 84.62 270 GLU A CA 1
ATOM 2214 C C . GLU A 1 270 ? -7.466 19.414 7.082 1.00 84.62 270 GLU A C 1
ATOM 2216 O O . GLU A 1 270 ? -8.367 19.192 7.891 1.00 84.62 270 GLU A O 1
ATOM 2221 N N . VAL A 1 271 ? -7.677 20.063 5.931 1.00 86.44 271 VAL A N 1
ATOM 2222 C CA . VAL A 1 271 ? -9.000 20.550 5.511 1.00 86.44 271 VAL A CA 1
ATOM 2223 C C . VAL A 1 271 ? -9.929 19.368 5.266 1.00 86.44 271 VAL A C 1
ATOM 2225 O O . VAL A 1 271 ? -11.038 19.351 5.797 1.00 86.44 271 VAL A O 1
ATOM 2228 N N . ARG A 1 272 ? -9.450 18.346 4.547 1.00 90.12 272 ARG A N 1
ATOM 2229 C CA . ARG A 1 272 ? -10.185 17.099 4.317 1.00 90.12 272 ARG A CA 1
ATOM 2230 C C . ARG A 1 272 ? -10.630 16.460 5.637 1.00 90.12 272 ARG A C 1
ATOM 2232 O O . ARG A 1 272 ? -11.806 16.154 5.800 1.00 90.12 272 ARG A O 1
ATOM 2239 N N . THR A 1 273 ? -9.721 16.305 6.601 1.00 88.75 273 THR A N 1
ATOM 2240 C CA . THR A 1 273 ? -10.030 15.718 7.916 1.00 88.75 273 THR A CA 1
ATOM 2241 C C . THR A 1 273 ? -11.059 16.550 8.688 1.00 88.75 273 THR A C 1
ATOM 2243 O O . THR A 1 273 ? -12.012 15.995 9.230 1.00 88.75 273 THR A O 1
ATOM 2246 N N . GLN A 1 274 ? -10.930 17.880 8.700 1.00 87.44 274 GLN A N 1
ATOM 2247 C CA . GLN A 1 274 ? -11.901 18.755 9.367 1.00 87.44 274 GLN A CA 1
ATOM 2248 C C . GLN A 1 274 ? -13.295 18.683 8.732 1.00 87.44 274 GLN A C 1
ATOM 2250 O O . GLN A 1 274 ? -14.288 18.604 9.455 1.00 87.44 274 GLN A O 1
ATOM 2255 N N . LEU A 1 275 ? -13.378 18.707 7.398 1.00 88.50 275 LEU A N 1
ATOM 2256 C CA . LEU A 1 275 ? -14.645 18.594 6.674 1.00 88.50 275 LEU A CA 1
ATOM 2257 C C . LEU A 1 275 ? -15.299 17.234 6.913 1.00 88.50 275 LEU A C 1
ATOM 2259 O O . LEU A 1 275 ? -16.488 17.185 7.203 1.00 88.50 275 LEU A O 1
ATOM 2263 N N . ASN A 1 276 ? -14.519 16.153 6.884 1.00 91.62 276 ASN A N 1
ATOM 2264 C CA . ASN A 1 276 ? -15.002 14.811 7.194 1.00 91.62 276 ASN A CA 1
ATOM 2265 C C . ASN A 1 276 ? -15.552 14.697 8.618 1.00 91.62 276 ASN A C 1
ATOM 2267 O O . ASN A 1 276 ? -16.640 14.158 8.807 1.00 91.62 276 ASN A O 1
ATOM 2271 N N . ASN A 1 277 ? -14.851 15.248 9.613 1.00 90.38 277 ASN A N 1
ATOM 2272 C CA . ASN A 1 277 ? -15.328 15.242 10.997 1.00 90.38 277 ASN A CA 1
ATOM 2273 C C . ASN A 1 277 ? -16.639 16.026 11.142 1.00 90.38 277 ASN A C 1
ATOM 2275 O O . ASN A 1 277 ? -17.579 15.537 11.765 1.00 90.38 277 ASN A O 1
ATOM 2279 N N . LYS A 1 278 ? -16.736 17.210 10.521 1.00 88.88 278 LYS A N 1
ATOM 2280 C CA . LYS A 1 278 ? -17.969 18.013 10.518 1.00 88.88 278 LYS A CA 1
ATOM 2281 C C . LYS A 1 278 ? -19.122 17.303 9.811 1.00 88.88 278 LYS A C 1
ATOM 2283 O O . LYS A 1 278 ? -20.227 17.294 10.340 1.00 88.88 278 LYS A O 1
ATOM 2288 N N . ALA A 1 279 ? -18.866 16.697 8.653 1.00 89.00 279 ALA A N 1
ATOM 2289 C CA . ALA A 1 279 ? -19.868 15.960 7.889 1.00 89.00 279 ALA A CA 1
ATOM 2290 C C . ALA A 1 279 ? -20.392 14.748 8.669 1.00 89.00 279 ALA A C 1
ATOM 2292 O O . ALA A 1 279 ? -21.599 14.536 8.723 1.00 89.00 279 ALA A O 1
ATOM 2293 N N . ALA A 1 280 ? -19.509 14.004 9.343 1.00 90.19 280 ALA A N 1
ATOM 2294 C CA . ALA A 1 280 ? -19.912 12.896 10.201 1.00 90.19 280 ALA A CA 1
ATOM 2295 C C . ALA A 1 280 ? -20.772 13.372 11.384 1.00 90.19 280 ALA A C 1
ATOM 2297 O O . ALA A 1 280 ? -21.847 12.830 11.611 1.00 90.19 280 ALA A O 1
ATOM 2298 N N . VAL A 1 281 ? -20.359 14.426 12.099 1.00 88.75 281 VAL A N 1
ATOM 2299 C CA . VAL A 1 281 ? -21.153 14.992 13.209 1.00 88.75 281 VAL A CA 1
ATOM 2300 C C . VAL A 1 281 ? -22.523 15.480 12.730 1.00 88.75 281 VAL A C 1
ATOM 2302 O O . VAL A 1 281 ? -23.531 15.227 13.385 1.00 88.75 281 VAL A O 1
ATOM 2305 N N . HIS A 1 282 ? -22.572 16.151 11.579 1.00 87.81 282 HIS A N 1
ATOM 2306 C CA . HIS A 1 282 ? -23.818 16.627 10.989 1.00 87.81 282 HIS A CA 1
ATOM 2307 C C . HIS A 1 282 ? -24.743 15.472 10.583 1.00 87.81 282 HIS A C 1
ATOM 2309 O O . HIS A 1 282 ? -25.926 15.503 10.906 1.00 87.81 282 HIS A O 1
ATOM 2315 N N . ASN A 1 283 ? -24.210 14.432 9.932 1.00 86.31 283 ASN A N 1
ATOM 2316 C CA . ASN A 1 283 ? -24.994 13.260 9.544 1.00 86.31 283 ASN A CA 1
ATOM 2317 C C . ASN A 1 283 ? -25.540 12.514 10.778 1.00 86.31 283 ASN A C 1
ATOM 2319 O O . ASN A 1 283 ? -26.713 12.157 10.818 1.00 86.31 283 ASN A O 1
ATOM 2323 N N . ALA A 1 284 ? -24.735 12.368 11.839 1.00 88.75 284 ALA A N 1
ATOM 2324 C CA . ALA A 1 284 ? -25.209 11.808 13.106 1.00 88.75 284 ALA A CA 1
ATOM 2325 C C . ALA A 1 284 ? -26.406 12.598 13.662 1.00 88.75 284 ALA A C 1
ATOM 2327 O O . ALA A 1 284 ? -27.429 12.006 13.998 1.00 88.75 284 ALA A O 1
ATOM 2328 N N . ALA A 1 285 ? -26.310 13.932 13.683 1.00 87.56 285 ALA A N 1
ATOM 2329 C CA . ALA A 1 285 ? -27.392 14.799 14.141 1.00 87.56 285 ALA A CA 1
ATOM 2330 C C . ALA A 1 285 ? -28.657 14.687 13.271 1.00 87.56 285 ALA A C 1
ATOM 2332 O O . ALA A 1 285 ? -29.757 14.629 13.817 1.00 87.56 285 ALA A O 1
ATOM 2333 N N . GLN A 1 286 ? -28.518 14.608 11.942 1.00 86.81 286 GLN A N 1
ATOM 2334 C CA . GLN A 1 286 ? -29.653 14.420 11.028 1.00 86.81 286 GLN A CA 1
ATOM 2335 C C . GLN A 1 286 ? -30.378 13.090 11.250 1.00 86.81 286 GLN A C 1
ATOM 2337 O O . GLN A 1 286 ? -31.602 13.037 11.163 1.00 86.81 286 GLN A O 1
ATOM 2342 N N . LEU A 1 287 ? -29.638 12.029 11.574 1.00 87.69 287 LEU A N 1
ATOM 2343 C CA . LEU A 1 287 ? -30.197 10.712 11.883 1.00 87.69 287 LEU A CA 1
ATOM 2344 C C . LEU A 1 287 ? -30.711 10.594 13.329 1.00 87.69 287 LEU A C 1
ATOM 2346 O O . LEU A 1 287 ? -31.172 9.525 13.723 1.00 87.69 287 LEU A O 1
ATOM 2350 N N . GLY A 1 288 ? -30.614 11.655 14.140 1.00 88.62 288 GLY A N 1
ATOM 2351 C CA . GLY A 1 288 ? -30.968 11.615 15.562 1.00 88.62 288 GLY A CA 1
ATOM 2352 C C . GLY A 1 288 ? -30.057 10.703 16.394 1.00 88.62 288 GLY A C 1
ATOM 2353 O O . GLY A 1 288 ? -30.448 10.251 17.469 1.00 88.62 288 GLY A O 1
ATOM 2354 N N . LEU A 1 289 ? -28.852 10.410 15.899 1.00 88.12 289 LEU A N 1
ATOM 2355 C CA . LEU A 1 289 ? -27.868 9.553 16.550 1.00 88.12 289 LEU A CA 1
ATOM 2356 C C . LEU A 1 289 ? -26.862 10.389 17.345 1.00 88.12 289 LEU A C 1
ATOM 2358 O O . LEU A 1 289 ? -26.476 11.493 16.956 1.00 88.12 289 LEU A O 1
ATOM 2362 N N . GLN A 1 290 ? -26.380 9.831 18.453 1.00 86.44 290 GLN A N 1
ATOM 2363 C CA . GLN A 1 290 ? -25.233 10.400 19.156 1.00 86.44 290 GLN A CA 1
ATOM 2364 C C . GLN A 1 290 ? -23.955 10.151 18.336 1.00 86.44 290 GLN A C 1
ATOM 2366 O O . GLN A 1 290 ? -23.758 9.025 17.867 1.00 86.44 290 GLN A O 1
ATOM 2371 N N . PRO A 1 291 ? -23.076 11.157 18.143 1.00 86.94 291 PRO A N 1
ATOM 2372 C CA . PRO A 1 291 ? -21.815 10.951 17.440 1.00 86.94 291 PRO A CA 1
ATOM 2373 C C . PRO A 1 291 ? -20.966 9.899 18.153 1.00 86.94 291 PRO A C 1
ATOM 2375 O O . PRO A 1 291 ? -20.714 10.017 19.350 1.00 86.94 291 PRO A O 1
ATOM 2378 N N . MET A 1 292 ? -20.490 8.898 17.418 1.00 90.62 292 MET A N 1
ATOM 2379 C CA . MET A 1 292 ? -19.565 7.889 17.930 1.00 90.62 292 MET A CA 1
ATOM 2380 C C . MET A 1 292 ? -18.178 8.125 17.338 1.00 90.62 292 MET A C 1
ATOM 2382 O O . MET A 1 292 ? -18.048 8.347 16.137 1.00 90.62 292 MET A O 1
ATOM 2386 N N . VAL A 1 293 ? -17.135 8.072 18.163 1.00 93.50 293 VAL A N 1
ATOM 2387 C CA . VAL A 1 293 ? -15.740 8.236 17.739 1.00 93.50 293 VAL A CA 1
ATOM 2388 C C . VAL A 1 293 ? -14.908 7.084 18.275 1.00 93.50 293 VAL A C 1
ATOM 2390 O O . VAL A 1 293 ? -14.806 6.868 19.479 1.00 93.50 293 VAL A O 1
ATOM 2393 N N . CYS A 1 294 ? -14.268 6.353 17.373 1.00 93.25 294 CYS A N 1
ATOM 2394 C CA . CYS A 1 294 ? -13.275 5.354 17.724 1.00 93.25 294 CYS A CA 1
ATOM 2395 C C . CYS A 1 294 ? -11.933 6.031 18.009 1.00 93.25 294 CYS A C 1
ATOM 2397 O O . CYS A 1 294 ? -11.443 6.829 17.205 1.00 93.25 294 CYS A O 1
ATOM 2399 N N . VAL A 1 295 ? -11.341 5.696 19.153 1.00 93.25 295 VAL A N 1
ATOM 2400 C CA . VAL A 1 295 ? -10.086 6.270 19.642 1.00 93.25 295 VAL A CA 1
ATOM 2401 C C . VAL A 1 295 ? -8.942 5.302 19.361 1.00 93.25 295 VAL A C 1
ATOM 2403 O O . VAL A 1 295 ? -9.033 4.109 19.654 1.00 93.25 295 VAL A O 1
ATOM 2406 N N . ALA A 1 296 ? -7.861 5.807 18.771 1.00 94.44 296 ALA A N 1
ATOM 2407 C CA . ALA A 1 296 ? -6.656 5.028 18.531 1.00 94.44 296 ALA A CA 1
ATOM 2408 C C . ALA A 1 296 ? -5.925 4.678 19.836 1.00 94.44 296 ALA A C 1
ATOM 2410 O O . ALA A 1 296 ? -5.912 5.447 20.797 1.00 94.44 296 ALA A O 1
ATOM 2411 N N . GLN A 1 297 ? -5.261 3.525 19.845 1.00 93.44 297 GLN A N 1
ATOM 2412 C CA . GLN A 1 297 ? -4.486 3.040 20.983 1.00 93.44 297 GLN A CA 1
ATOM 2413 C C . GLN A 1 297 ? -2.997 3.298 20.734 1.00 93.44 297 GLN A C 1
ATOM 2415 O O . GLN A 1 297 ? -2.369 2.611 19.926 1.00 93.44 297 GLN A O 1
ATOM 2420 N N . ASP A 1 298 ? -2.430 4.282 21.431 1.00 94.38 298 ASP A N 1
ATOM 2421 C CA . ASP A 1 298 ? -1.026 4.671 21.278 1.00 94.38 298 ASP A CA 1
ATOM 2422 C C . ASP A 1 298 ? -0.150 4.102 22.402 1.00 94.38 298 ASP A C 1
ATOM 2424 O O . ASP A 1 298 ? -0.458 4.206 23.592 1.00 94.38 298 ASP A O 1
ATOM 2428 N N . THR A 1 299 ? 0.992 3.530 22.019 1.00 93.69 299 THR A N 1
ATOM 2429 C CA . THR A 1 299 ? 2.005 3.010 22.942 1.00 93.69 299 THR A CA 1
ATOM 2430 C C . THR A 1 299 ? 3.393 3.543 22.598 1.00 93.69 299 THR A C 1
ATOM 2432 O O . THR A 1 299 ? 3.734 3.770 21.437 1.00 93.69 299 THR A O 1
ATOM 2435 N N . CYS A 1 300 ? 4.230 3.726 23.614 1.00 91.56 300 CYS A N 1
ATOM 2436 C CA . CYS A 1 300 ? 5.634 4.096 23.470 1.00 91.56 300 CYS A CA 1
ATOM 2437 C C . CYS A 1 300 ? 6.486 3.083 24.237 1.00 91.56 300 CYS A C 1
ATOM 2439 O O . CYS A 1 300 ? 6.253 2.835 25.419 1.00 91.56 300 CYS A O 1
ATOM 2441 N N . LYS A 1 301 ? 7.462 2.457 23.562 1.00 87.94 301 LYS A N 1
ATOM 2442 C CA . LYS A 1 301 ? 8.307 1.388 24.139 1.00 87.94 301 LYS A CA 1
ATOM 2443 C C . LYS A 1 301 ? 7.490 0.268 24.820 1.00 87.94 301 LYS A C 1
ATOM 2445 O O . LYS A 1 301 ? 7.881 -0.243 25.865 1.00 87.94 301 LYS A O 1
ATOM 2450 N N . GLY A 1 302 ? 6.340 -0.081 24.239 1.00 87.00 302 GLY A N 1
ATOM 2451 C CA . GLY A 1 302 ? 5.445 -1.130 24.740 1.00 87.00 302 GLY A CA 1
ATOM 2452 C C . GLY A 1 302 ? 4.548 -0.729 25.917 1.00 87.00 302 GLY A C 1
ATOM 2453 O O . GLY A 1 302 ? 3.790 -1.569 26.387 1.00 87.00 302 GLY A O 1
ATOM 2454 N N . LYS A 1 303 ? 4.601 0.525 26.385 1.00 90.69 303 LYS A N 1
ATOM 2455 C CA . LYS A 1 303 ? 3.732 1.041 27.454 1.00 90.69 303 LYS A CA 1
ATOM 2456 C C . LYS A 1 303 ? 2.670 1.995 26.896 1.00 90.69 303 LYS A C 1
ATOM 2458 O O . LYS A 1 303 ? 2.991 2.742 25.966 1.00 90.69 303 LYS A O 1
ATOM 2463 N N . PRO A 1 304 ? 1.437 1.996 27.435 1.00 89.75 304 PRO A N 1
ATOM 2464 C CA . PRO A 1 304 ? 0.422 2.977 27.065 1.00 89.75 304 PRO A CA 1
ATOM 2465 C C . PRO A 1 304 ? 0.867 4.391 27.452 1.00 89.75 304 PRO A C 1
ATOM 2467 O O . PRO A 1 304 ? 1.679 4.585 28.359 1.00 89.75 304 PRO A O 1
ATOM 2470 N N . ILE A 1 305 ? 0.355 5.388 26.739 1.00 87.62 305 ILE A N 1
ATOM 2471 C CA . ILE A 1 305 ? 0.675 6.792 27.002 1.00 87.62 305 ILE A CA 1
ATOM 2472 C C . ILE A 1 305 ? -0.275 7.332 28.072 1.00 87.62 305 ILE A C 1
ATOM 2474 O O . ILE A 1 305 ? -1.441 7.584 27.800 1.00 87.62 305 ILE A O 1
ATOM 2478 N N . GLU A 1 306 ? 0.238 7.545 29.283 1.00 82.44 306 GLU A N 1
ATOM 2479 C CA . GLU A 1 306 ? -0.563 8.007 30.431 1.00 82.44 306 GLU A CA 1
ATOM 2480 C C . GLU A 1 306 ? -0.707 9.538 30.498 1.00 82.44 306 GLU A C 1
ATOM 2482 O O . GLU A 1 306 ? -1.625 10.073 31.117 1.00 82.44 306 GLU A O 1
ATOM 2487 N N . HIS A 1 307 ? 0.198 10.281 29.855 1.00 83.19 307 HIS A N 1
ATOM 2488 C CA . HIS A 1 307 ? 0.209 11.739 29.941 1.00 83.19 307 HIS A CA 1
ATOM 2489 C C . HIS A 1 307 ? -0.907 12.361 29.079 1.00 83.19 307 HIS A C 1
ATOM 2491 O O . HIS A 1 307 ? -0.770 12.472 27.859 1.00 83.19 307 HIS A O 1
ATOM 2497 N N . SER A 1 308 ? -1.965 12.871 29.718 1.00 81.00 308 SER A N 1
ATOM 2498 C CA . SER A 1 308 ? -3.195 13.375 29.071 1.00 81.00 308 SER A CA 1
ATOM 2499 C C . SER A 1 308 ? -2.969 14.387 27.935 1.00 81.00 308 SER A C 1
ATOM 2501 O O . SER A 1 308 ? -3.543 14.250 26.857 1.00 81.00 308 SER A O 1
ATOM 2503 N N . ILE A 1 309 ? -2.087 15.377 28.128 1.00 81.81 309 ILE A N 1
ATOM 2504 C CA . ILE A 1 309 ? -1.780 16.387 27.092 1.00 81.81 309 ILE A CA 1
ATOM 2505 C C . ILE A 1 309 ? -1.116 15.753 25.862 1.00 81.81 309 ILE A C 1
ATOM 2507 O O . ILE A 1 309 ? -1.439 16.112 24.730 1.00 81.81 309 ILE A O 1
ATOM 2511 N N . LEU A 1 310 ? -0.181 14.822 26.075 1.00 83.81 310 LEU A N 1
ATOM 2512 C CA . LEU A 1 310 ? 0.530 14.141 24.996 1.00 83.81 310 LEU A CA 1
ATOM 2513 C C . LEU A 1 310 ? -0.430 13.231 24.227 1.00 83.81 310 LEU A C 1
ATOM 2515 O O . LEU A 1 310 ? -0.442 13.270 23.002 1.00 83.81 310 LEU A O 1
ATOM 2519 N N . MET A 1 311 ? -1.273 12.487 24.948 1.00 87.06 311 MET A N 1
ATOM 2520 C CA . MET A 1 311 ? -2.330 11.663 24.365 1.00 87.06 311 MET A CA 1
ATOM 2521 C C . MET A 1 311 ? -3.241 12.500 23.457 1.00 87.06 311 MET A C 1
ATOM 2523 O O . MET A 1 311 ? -3.379 12.184 22.280 1.00 87.06 311 MET A O 1
ATOM 2527 N N . LYS A 1 312 ? -3.781 13.623 23.953 1.00 87.06 312 LYS A N 1
ATOM 2528 C CA . LYS A 1 312 ? -4.635 14.519 23.154 1.00 87.06 312 LYS A CA 1
ATOM 2529 C C . LYS A 1 312 ? -3.938 15.000 21.879 1.00 87.06 312 LYS A C 1
ATOM 2531 O O . LYS A 1 312 ? -4.502 14.901 20.794 1.00 87.06 312 LYS A O 1
ATOM 2536 N N . LYS A 1 313 ? -2.687 15.460 21.987 1.00 86.75 313 LYS A N 1
ATOM 2537 C CA . LYS A 1 313 ? -1.919 15.940 20.826 1.00 86.75 313 LYS A CA 1
ATOM 2538 C C . LYS A 1 313 ? -1.631 14.851 19.802 1.00 86.75 313 LYS A C 1
ATOM 2540 O O . LYS A 1 313 ? -1.656 15.137 18.611 1.00 86.75 313 LYS A O 1
ATOM 2545 N N . LEU A 1 314 ? -1.348 13.629 20.247 1.00 89.75 314 LEU A N 1
ATOM 2546 C CA . LEU A 1 314 ? -1.128 12.495 19.352 1.00 89.75 314 LEU A CA 1
ATOM 2547 C C . LEU A 1 314 ? -2.406 12.121 18.605 1.00 89.75 314 LEU A C 1
ATOM 2549 O O . LEU A 1 314 ? -2.353 11.869 17.401 1.00 89.75 314 LEU A O 1
ATOM 2553 N N . LEU A 1 315 ? -3.547 12.112 19.294 1.00 91.38 315 LEU A N 1
ATOM 2554 C CA . LEU A 1 315 ? -4.848 11.811 18.698 1.00 91.38 315 LEU A CA 1
ATOM 2555 C C . LEU A 1 315 ? -5.282 12.867 17.664 1.00 91.38 315 LEU A C 1
ATOM 2557 O O . LEU A 1 315 ? -5.935 12.525 16.682 1.00 91.38 315 LEU A O 1
ATOM 2561 N N . GLU A 1 316 ? -4.878 14.127 17.851 1.00 88.75 316 GLU A N 1
ATOM 2562 C CA . GLU A 1 316 ? -5.164 15.252 16.945 1.00 88.75 316 GLU A CA 1
ATOM 2563 C C . GLU A 1 316 ? -4.174 15.381 15.769 1.00 88.75 316 GLU A C 1
ATOM 2565 O O . GLU A 1 316 ? -4.362 16.233 14.896 1.00 88.75 316 GLU A O 1
ATOM 2570 N N . LEU A 1 317 ? -3.122 14.551 15.708 1.00 88.06 317 LEU A N 1
ATOM 2571 C CA . LEU A 1 317 ? -2.229 14.522 14.548 1.00 88.06 317 LEU A CA 1
ATOM 2572 C C . LEU A 1 317 ? -2.991 14.125 13.280 1.00 88.06 317 LEU A C 1
ATOM 2574 O O . LEU A 1 317 ? -3.862 13.255 13.304 1.00 88.06 317 LEU A O 1
ATOM 2578 N N . SER A 1 318 ? -2.596 14.713 12.147 1.00 85.69 318 SER A N 1
ATOM 2579 C CA . SER A 1 318 ? -3.104 14.272 10.852 1.00 85.69 318 SER A CA 1
ATOM 2580 C C . SER A 1 318 ? -2.735 12.806 10.606 1.00 85.69 318 SER A C 1
ATOM 2582 O O . SER A 1 318 ? -1.639 12.342 10.938 1.00 85.69 318 SER A O 1
ATOM 2584 N N . ASP A 1 319 ? -3.644 12.079 9.968 1.00 85.12 319 ASP A N 1
ATOM 2585 C CA . ASP A 1 319 ? -3.426 10.714 9.489 1.00 85.12 319 ASP A CA 1
ATOM 2586 C C . ASP A 1 319 ? -2.176 10.630 8.592 1.00 85.12 319 ASP A C 1
ATOM 2588 O O . ASP A 1 319 ? -1.388 9.700 8.713 1.00 85.12 319 ASP A O 1
ATOM 2592 N N . SER A 1 320 ? -1.897 11.658 7.783 1.00 85.50 320 SER A N 1
ATOM 2593 C CA . SER A 1 320 ? -0.674 11.738 6.965 1.00 85.50 320 SER A CA 1
ATOM 2594 C C . SER A 1 320 ? 0.640 11.722 7.761 1.00 85.50 320 SER A C 1
ATOM 2596 O O . SER A 1 320 ? 1.679 11.383 7.208 1.00 85.50 320 SER A O 1
ATOM 2598 N N . LYS A 1 321 ? 0.620 12.106 9.045 1.00 87.62 321 LYS A N 1
ATOM 2599 C CA . LYS A 1 321 ? 1.787 12.076 9.948 1.00 87.62 321 LYS A CA 1
ATOM 2600 C C . LYS A 1 321 ? 1.842 10.815 10.809 1.00 87.62 321 LYS A C 1
ATOM 2602 O O . LYS A 1 321 ? 2.742 10.669 11.630 1.00 87.62 321 LYS A O 1
ATOM 2607 N N . THR A 1 322 ? 0.855 9.940 10.663 1.00 90.25 322 THR A N 1
ATOM 2608 C CA . THR A 1 322 ? 0.646 8.772 11.520 1.00 90.25 322 THR A CA 1
ATOM 2609 C C . THR A 1 322 ? 0.457 7.511 10.680 1.00 90.25 322 THR A C 1
ATOM 2611 O O . THR A 1 322 ? -0.327 6.632 11.028 1.00 90.25 322 THR A O 1
ATOM 2614 N N . GLU A 1 323 ? 1.186 7.433 9.557 1.00 91.12 323 GLU A N 1
ATOM 2615 C CA . GLU A 1 323 ? 1.144 6.318 8.597 1.00 91.12 323 GLU A CA 1
ATOM 2616 C C . GLU A 1 323 ? -0.290 5.989 8.144 1.00 91.12 323 GLU A C 1
ATOM 2618 O O . GLU A 1 323 ? -0.692 4.832 8.039 1.00 91.12 323 GLU A O 1
ATOM 2623 N N . HIS A 1 324 ? -1.094 7.030 7.916 1.00 89.94 324 HIS A N 1
ATOM 2624 C CA . HIS A 1 324 ? -2.491 6.955 7.486 1.00 89.94 324 HIS A CA 1
ATOM 2625 C C . HIS A 1 324 ? -3.442 6.241 8.467 1.00 89.94 324 HIS A C 1
ATOM 2627 O O . HIS A 1 324 ? -4.510 5.774 8.059 1.00 89.94 324 HIS A O 1
ATOM 2633 N N . LEU A 1 325 ? -3.086 6.180 9.757 1.00 93.69 325 LEU A N 1
ATOM 2634 C CA . LEU A 1 325 ? -3.953 5.700 10.836 1.00 93.69 325 LEU A CA 1
ATOM 2635 C C . LEU A 1 325 ? -4.477 6.869 11.696 1.00 93.69 325 LEU A C 1
ATOM 2637 O O . LEU A 1 325 ? -3.727 7.416 12.516 1.00 93.69 325 LEU A O 1
ATOM 2641 N N . PRO A 1 326 ? -5.761 7.257 11.563 1.00 93.75 326 PRO A N 1
ATOM 2642 C CA . PRO A 1 326 ? -6.305 8.396 12.295 1.00 93.75 326 PRO A CA 1
ATOM 2643 C C . PRO A 1 326 ? -6.311 8.151 13.808 1.00 93.75 326 PRO A C 1
ATOM 2645 O O . PRO A 1 326 ? -6.517 7.031 14.273 1.00 93.75 326 PRO A O 1
ATOM 2648 N N . GLY A 1 327 ? -6.099 9.219 14.581 1.00 93.31 327 GLY A N 1
ATOM 2649 C CA . GLY A 1 327 ? -6.187 9.164 16.042 1.00 93.31 327 GLY A CA 1
ATOM 2650 C C . GLY A 1 327 ? -7.630 9.128 16.548 1.00 93.31 327 GLY A C 1
ATOM 2651 O O . GLY A 1 327 ? -7.954 8.373 17.460 1.00 93.31 327 GLY A O 1
ATOM 2652 N N . LEU A 1 328 ? -8.503 9.918 15.923 1.00 93.50 328 LEU A N 1
ATOM 2653 C CA . LEU A 1 328 ? -9.936 9.969 16.201 1.00 93.50 328 LEU A CA 1
ATOM 2654 C C . LEU A 1 328 ? -10.693 9.704 14.904 1.00 93.50 328 LEU A C 1
ATOM 2656 O O . LEU A 1 328 ? -10.548 10.459 13.941 1.00 93.50 328 LEU A O 1
ATOM 2660 N N . LEU A 1 329 ? -11.493 8.642 14.883 1.00 94.81 329 LEU A N 1
ATOM 2661 C CA . LEU A 1 329 ? -12.259 8.231 13.713 1.00 94.81 329 LEU A CA 1
ATOM 2662 C C . LEU A 1 329 ? -13.761 8.278 14.028 1.00 94.81 329 LEU A C 1
ATOM 2664 O O . LEU A 1 329 ? -14.244 7.400 14.748 1.00 94.81 329 LEU A O 1
ATOM 2668 N N . PRO A 1 330 ? -14.506 9.288 13.539 1.00 93.75 330 PRO A N 1
ATOM 2669 C CA . PRO A 1 330 ? -15.949 9.341 13.735 1.00 93.75 330 PRO A CA 1
ATOM 2670 C C . PRO A 1 330 ? -16.650 8.268 12.905 1.00 93.75 330 PRO A C 1
ATOM 2672 O O . PRO A 1 330 ? -16.227 7.990 11.786 1.00 93.75 330 PRO A O 1
ATOM 2675 N N . PHE A 1 331 ? -17.738 7.718 13.436 1.00 90.56 331 PHE A N 1
ATOM 2676 C CA . PHE A 1 331 ? -18.561 6.694 12.808 1.00 90.56 331 PHE A CA 1
ATOM 2677 C C . PHE A 1 331 ? -20.036 7.080 12.815 1.00 90.56 331 PHE A C 1
ATOM 2679 O O . PHE A 1 331 ? -20.598 7.442 13.847 1.00 90.56 331 PHE A O 1
ATOM 2686 N N . VAL A 1 332 ? -20.665 6.945 11.648 1.00 90.12 332 VAL A N 1
ATOM 2687 C CA . VAL A 1 332 ? -22.110 7.077 11.452 1.00 90.12 332 VAL A CA 1
ATOM 2688 C C . VAL A 1 332 ? -22.544 5.976 10.491 1.00 90.12 332 VAL A C 1
ATOM 2690 O O . VAL A 1 332 ? -21.998 5.921 9.386 1.00 90.12 332 VAL A O 1
ATOM 2693 N N . PRO A 1 333 ? -23.473 5.079 10.867 1.00 89.12 333 PRO A N 1
ATOM 2694 C CA . PRO A 1 333 ? -23.978 4.054 9.957 1.00 89.12 333 PRO A CA 1
ATOM 2695 C C . PRO A 1 333 ? -24.412 4.652 8.612 1.00 89.12 333 PRO A C 1
ATOM 2697 O O . PRO A 1 333 ? -25.107 5.662 8.566 1.00 89.12 333 PRO A O 1
ATOM 2700 N N . GLY A 1 334 ? -23.973 4.042 7.512 1.00 88.69 334 GLY A N 1
ATOM 2701 C CA . GLY A 1 334 ? -24.224 4.524 6.154 1.00 88.69 334 GLY A CA 1
ATOM 2702 C C . GLY A 1 334 ? -23.213 5.549 5.628 1.00 88.69 334 GLY A C 1
ATOM 2703 O O . GLY A 1 334 ? -23.297 5.907 4.455 1.00 88.69 334 GLY A O 1
ATOM 2704 N N . MET A 1 335 ? -22.242 6.005 6.430 1.00 90.19 335 MET A N 1
ATOM 2705 C CA . MET A 1 335 ? -21.246 6.965 5.946 1.00 90.19 335 MET A CA 1
ATOM 2706 C C . MET A 1 335 ? -20.277 6.340 4.926 1.00 90.19 335 MET A C 1
ATOM 2708 O O . MET A 1 335 ? -19.847 5.194 5.111 1.00 90.19 335 MET A O 1
ATOM 2712 N N . PRO A 1 336 ? -19.866 7.093 3.890 1.00 92.12 336 PRO A N 1
ATOM 2713 C CA . PRO A 1 336 ? -18.813 6.663 2.987 1.00 92.12 336 PRO A CA 1
ATOM 2714 C C . PRO A 1 336 ? -17.461 6.669 3.710 1.00 92.12 336 PRO A C 1
ATOM 2716 O O . PRO A 1 336 ? -17.134 7.601 4.452 1.00 92.12 336 PRO A O 1
ATOM 2719 N N . VAL A 1 337 ? -16.662 5.634 3.473 1.00 93.75 337 VAL A N 1
ATOM 2720 C CA . VAL A 1 337 ? -15.307 5.477 4.010 1.00 93.75 337 VAL A CA 1
ATOM 2721 C C . VAL A 1 337 ? -14.332 5.033 2.930 1.00 93.75 337 VAL A C 1
ATOM 2723 O O . VAL A 1 337 ? -14.719 4.393 1.955 1.00 93.75 337 VAL A O 1
ATOM 2726 N N . ILE A 1 338 ? -13.056 5.338 3.139 1.00 92.00 338 ILE A N 1
ATOM 2727 C CA . ILE A 1 338 ? -11.937 4.850 2.335 1.00 92.00 338 ILE A CA 1
ATOM 2728 C C . ILE A 1 338 ? -11.013 4.021 3.214 1.00 92.00 338 ILE A C 1
ATOM 2730 O O . ILE A 1 338 ? -10.670 4.430 4.327 1.00 92.00 338 ILE A O 1
ATOM 2734 N N . LEU A 1 339 ? -10.587 2.873 2.690 1.00 92.50 339 LEU A N 1
ATOM 2735 C CA . LEU A 1 339 ? -9.525 2.069 3.283 1.00 92.50 339 LEU A CA 1
ATOM 2736 C C . LEU A 1 339 ? -8.168 2.741 3.049 1.00 92.50 339 LEU A C 1
ATOM 2738 O O . LEU A 1 339 ? -7.844 3.084 1.917 1.00 92.50 339 LEU A O 1
ATOM 2742 N N . THR A 1 340 ? -7.361 2.910 4.093 1.00 91.38 340 THR A N 1
ATOM 2743 C CA . THR A 1 340 ? -6.066 3.611 4.007 1.00 91.38 340 THR A CA 1
ATOM 2744 C C . THR A 1 340 ? -4.856 2.688 3.883 1.00 91.38 340 THR A C 1
ATOM 2746 O O . THR A 1 340 ? -3.727 3.158 3.757 1.00 91.38 340 THR A O 1
ATOM 2749 N N . GLN A 1 341 ? -5.064 1.371 3.930 1.00 88.88 341 GLN A N 1
ATOM 2750 C CA . GLN A 1 341 ? -4.002 0.365 3.944 1.00 88.88 341 GLN A CA 1
ATOM 2751 C C . GLN A 1 341 ? -4.368 -0.828 3.058 1.00 88.88 341 GLN A C 1
ATOM 2753 O O . GLN A 1 341 ? -5.539 -1.169 2.912 1.00 88.88 341 GLN A O 1
ATOM 2758 N N . ASN A 1 342 ? -3.362 -1.496 2.491 1.00 87.44 342 ASN A N 1
ATOM 2759 C CA . ASN A 1 342 ? -3.574 -2.760 1.786 1.00 87.44 342 ASN A CA 1
ATOM 2760 C C . ASN A 1 342 ? -3.781 -3.880 2.813 1.00 87.44 342 ASN A C 1
ATOM 2762 O O . ASN A 1 342 ? -2.868 -4.185 3.580 1.00 87.44 342 ASN A O 1
ATOM 2766 N N . LEU A 1 343 ? -4.970 -4.483 2.819 1.00 84.50 343 LEU A N 1
ATOM 2767 C CA . LEU A 1 343 ? -5.312 -5.592 3.714 1.00 84.50 343 LEU A CA 1
ATOM 2768 C C . LEU A 1 343 ? -5.189 -6.942 3.008 1.00 84.50 343 LEU A C 1
ATOM 2770 O O . LEU A 1 343 ? -4.486 -7.824 3.493 1.00 84.50 343 LEU A O 1
ATOM 2774 N N . ALA A 1 344 ? -5.866 -7.079 1.868 1.00 81.94 344 ALA A N 1
ATOM 2775 C CA . ALA A 1 344 ? -5.892 -8.292 1.055 1.00 81.94 344 ALA A CA 1
ATOM 2776 C C . ALA A 1 344 ? -6.125 -7.891 -0.406 1.00 81.94 344 ALA A C 1
ATOM 2778 O O . ALA A 1 344 ? -7.261 -7.661 -0.834 1.00 81.94 344 ALA A O 1
ATOM 2779 N N . ILE A 1 345 ? -5.038 -7.741 -1.161 1.00 80.19 345 ILE A N 1
ATOM 2780 C CA . ILE A 1 345 ? -5.059 -7.204 -2.530 1.00 80.19 345 ILE A CA 1
ATOM 2781 C C . ILE A 1 345 ? -5.863 -8.131 -3.452 1.00 80.19 345 ILE A C 1
ATOM 2783 O O . ILE A 1 345 ? -6.617 -7.682 -4.314 1.00 80.19 345 ILE A O 1
ATOM 2787 N N . GLU A 1 346 ? -5.778 -9.430 -3.200 1.00 76.56 346 GLU A N 1
ATOM 2788 C CA . GLU A 1 346 ? -6.401 -10.518 -3.950 1.00 76.56 346 GLU A CA 1
ATOM 2789 C C . GLU A 1 346 ? -7.927 -10.445 -3.836 1.00 76.56 346 GLU A C 1
ATOM 2791 O O . GLU A 1 346 ? -8.645 -10.702 -4.801 1.00 76.56 346 GLU A O 1
ATOM 2796 N N . LEU A 1 347 ? -8.417 -9.999 -2.674 1.00 79.00 347 LEU A N 1
ATOM 2797 C CA . LEU A 1 347 ? -9.833 -9.752 -2.391 1.00 79.00 347 LEU A CA 1
ATOM 2798 C C . LEU A 1 347 ? -10.280 -8.337 -2.793 1.00 79.00 347 LEU A C 1
ATOM 2800 O O . LEU A 1 347 ? -11.436 -7.963 -2.590 1.00 79.00 347 LEU A O 1
ATOM 2804 N N . SER A 1 348 ? -9.377 -7.563 -3.405 1.00 82.12 348 SER A N 1
ATOM 2805 C CA . SER A 1 348 ? -9.544 -6.145 -3.749 1.00 82.12 348 SER A CA 1
ATOM 2806 C C . SER A 1 348 ? -9.703 -5.227 -2.531 1.00 82.12 348 SER A C 1
ATOM 2808 O O . SER A 1 348 ? -10.233 -4.131 -2.650 1.00 82.12 348 SER A O 1
ATOM 2810 N N . LEU A 1 349 ? -9.205 -5.632 -1.359 1.00 86.94 349 LEU A N 1
ATOM 2811 C CA . LEU A 1 349 ? -9.142 -4.801 -0.152 1.00 86.94 349 LEU A CA 1
ATOM 2812 C C . LEU A 1 349 ? -7.830 -4.009 -0.137 1.00 86.94 349 LEU A C 1
ATOM 2814 O O . LEU A 1 349 ? -6.897 -4.310 0.615 1.00 86.94 349 LEU A O 1
ATOM 2818 N N . ILE A 1 350 ? -7.760 -3.025 -1.029 1.00 86.06 350 ILE A N 1
ATOM 2819 C CA . ILE A 1 350 ? -6.580 -2.191 -1.277 1.00 86.06 350 ILE A CA 1
ATOM 2820 C C . ILE A 1 350 ? -6.767 -0.770 -0.746 1.00 86.06 350 ILE A C 1
ATOM 2822 O O . ILE A 1 350 ? -7.888 -0.274 -0.645 1.00 86.06 350 ILE A O 1
ATOM 2826 N N . ASN A 1 351 ? -5.659 -0.094 -0.452 1.00 87.94 351 ASN A N 1
ATOM 2827 C CA . ASN A 1 351 ? -5.657 1.326 -0.123 1.00 87.94 351 ASN A CA 1
ATOM 2828 C C . ASN A 1 351 ? -6.368 2.130 -1.228 1.00 87.94 351 ASN A C 1
ATOM 2830 O O . ASN A 1 351 ? -6.110 1.934 -2.416 1.00 87.94 351 ASN A O 1
ATOM 2834 N N . GLY A 1 352 ? -7.266 3.026 -0.827 1.00 85.06 352 GLY A N 1
ATOM 2835 C CA . GLY A 1 3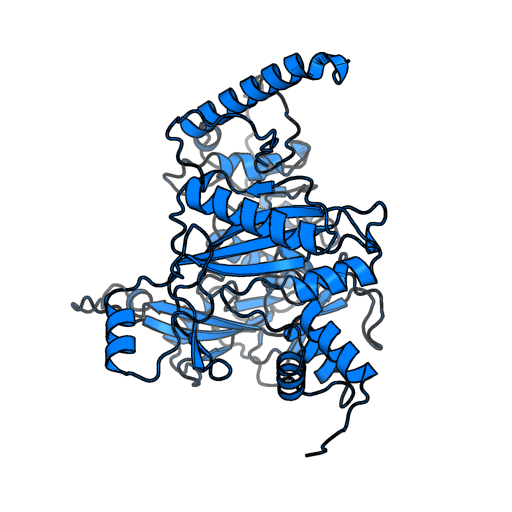52 ? -8.072 3.858 -1.712 1.00 85.06 352 GLY A CA 1
ATOM 2836 C C . GLY A 1 352 ? -9.426 3.258 -2.086 1.00 85.06 352 GLY A C 1
ATOM 2837 O O . GLY A 1 352 ? -10.227 3.957 -2.706 1.00 85.06 352 GLY A O 1
ATOM 2838 N N . ILE A 1 353 ? -9.729 2.004 -1.719 1.00 85.75 353 ILE A N 1
ATOM 2839 C CA . ILE A 1 353 ? -11.052 1.446 -2.013 1.00 85.75 353 ILE A CA 1
ATOM 2840 C C . ILE A 1 353 ? -12.136 2.116 -1.161 1.00 85.75 353 ILE A C 1
ATOM 2842 O O . ILE A 1 353 ? -12.003 2.249 0.058 1.00 85.75 353 ILE A O 1
ATOM 2846 N N . ASN A 1 354 ? -13.218 2.518 -1.828 1.00 88.88 354 ASN A N 1
ATOM 2847 C CA . ASN A 1 354 ? -14.407 3.076 -1.196 1.00 88.88 354 ASN A CA 1
ATOM 2848 C C . ASN A 1 354 ? -15.297 1.964 -0.629 1.00 88.88 354 ASN A C 1
ATOM 2850 O O . ASN A 1 354 ? -15.486 0.917 -1.257 1.00 88.88 354 ASN A O 1
ATOM 2854 N N . GLY A 1 355 ? -15.910 2.236 0.516 1.00 90.69 355 GLY A N 1
ATOM 2855 C CA . GLY A 1 355 ? -16.932 1.395 1.121 1.00 90.69 355 GLY A CA 1
ATOM 2856 C C . GLY A 1 355 ? -17.948 2.212 1.910 1.00 90.69 355 GLY A C 1
ATOM 2857 O O . GLY A 1 355 ? -17.798 3.420 2.088 1.00 90.69 355 GLY A O 1
ATOM 2858 N N . ILE A 1 356 ? -18.987 1.539 2.391 1.00 92.69 356 ILE A N 1
ATOM 2859 C CA . ILE A 1 356 ? -20.013 2.115 3.259 1.00 92.69 356 ILE A CA 1
ATOM 2860 C C . ILE A 1 356 ? -19.864 1.502 4.645 1.00 92.69 356 ILE A C 1
ATOM 2862 O O . ILE A 1 356 ? -19.932 0.284 4.810 1.00 92.69 356 ILE A O 1
ATOM 2866 N N . PHE A 1 357 ? -19.656 2.337 5.657 1.00 94.06 357 PHE A N 1
ATOM 2867 C CA . PHE A 1 357 ? -19.585 1.866 7.033 1.00 94.06 357 PHE A CA 1
ATOM 2868 C C . PHE A 1 357 ? -20.961 1.388 7.508 1.00 94.06 357 PHE A C 1
ATOM 2870 O O . PHE A 1 357 ? -21.951 2.110 7.394 1.00 94.06 357 PHE A O 1
ATOM 2877 N N . ARG A 1 358 ? -21.027 0.170 8.056 1.00 92.38 358 ARG A N 1
ATOM 2878 C CA . ARG A 1 358 ? -22.267 -0.425 8.572 1.00 92.38 358 ARG A CA 1
ATOM 2879 C C . ARG A 1 358 ? -22.295 -0.450 10.093 1.00 92.38 358 ARG A C 1
ATOM 2881 O O . ARG A 1 358 ? -23.260 0.029 10.680 1.00 92.38 358 ARG A O 1
ATOM 2888 N N . GLN A 1 359 ? -21.246 -0.970 10.726 1.00 92.00 359 GLN A N 1
ATOM 2889 C CA . GLN A 1 359 ? -21.225 -1.154 12.176 1.00 92.00 359 GLN A CA 1
ATOM 2890 C C . GLN A 1 359 ? -19.799 -1.189 12.730 1.00 92.00 359 GLN A C 1
ATOM 2892 O O . GLN A 1 359 ? -18.890 -1.717 12.093 1.00 92.00 359 GLN A O 1
ATOM 2897 N N . LEU A 1 360 ? -19.616 -0.679 13.949 1.00 93.12 360 LEU A N 1
ATOM 2898 C CA . LEU A 1 360 ? -18.408 -0.886 14.745 1.00 93.12 360 LEU A CA 1
ATOM 2899 C C . LEU A 1 360 ? -18.674 -1.993 15.769 1.00 93.12 360 LEU A C 1
ATOM 2901 O O . LEU A 1 360 ? -19.672 -1.939 16.485 1.00 93.12 360 LEU A O 1
ATOM 2905 N N . VAL A 1 361 ? -17.774 -2.968 15.859 1.00 91.94 361 VAL A N 1
ATOM 2906 C CA . VAL A 1 361 ? -17.794 -4.004 16.897 1.00 91.94 361 VAL A CA 1
ATOM 2907 C C . VAL A 1 361 ? -16.688 -3.701 17.899 1.00 91.94 361 VAL A C 1
ATOM 2909 O O . VAL A 1 361 ? -15.543 -3.461 17.513 1.00 91.94 361 VAL A O 1
ATOM 2912 N N . TYR A 1 362 ? -17.029 -3.673 19.185 1.00 91.19 362 TYR A N 1
ATOM 2913 C CA . TYR A 1 362 ? -16.145 -3.249 20.271 1.00 91.19 362 TYR A CA 1
ATOM 2914 C C . TYR A 1 362 ? -16.491 -3.967 21.583 1.00 91.19 362 TYR A C 1
ATOM 2916 O O . TYR A 1 362 ? -17.599 -4.477 21.745 1.00 91.19 362 TYR A O 1
ATOM 2924 N N . GLU A 1 363 ? -15.534 -4.029 22.510 1.00 86.62 363 GLU A N 1
ATOM 2925 C CA . GLU A 1 363 ? -15.744 -4.594 23.852 1.00 86.62 363 GLU A CA 1
ATOM 2926 C C . GLU A 1 363 ? -16.576 -3.645 24.729 1.00 86.62 363 GLU A C 1
ATOM 2928 O O . GLU A 1 363 ? -16.431 -2.427 24.638 1.00 86.62 363 GLU A O 1
ATOM 2933 N N . ALA A 1 364 ? -17.407 -4.196 25.619 1.00 68.62 364 ALA A N 1
ATOM 2934 C CA . ALA A 1 364 ? -18.362 -3.460 26.460 1.00 68.62 364 ALA A CA 1
ATOM 2935 C C . ALA A 1 364 ? -17.740 -2.633 27.618 1.00 68.62 364 ALA A C 1
ATOM 2937 O O . ALA A 1 364 ? -18.426 -2.333 28.592 1.00 68.62 364 ALA A O 1
ATOM 2938 N N . ASP A 1 365 ? -16.458 -2.268 27.536 1.00 63.88 365 ASP A N 1
ATOM 2939 C CA . ASP A 1 365 ? -15.788 -1.426 28.540 1.00 63.88 365 ASP A CA 1
ATOM 2940 C C . ASP A 1 365 ? -16.202 0.058 28.432 1.00 63.88 365 ASP A C 1
ATOM 2942 O O . ASP A 1 365 ? -16.793 0.444 27.416 1.00 63.88 365 ASP A O 1
ATOM 2946 N N . PRO A 1 366 ? -15.952 0.912 29.455 1.00 55.47 366 PRO A N 1
ATOM 2947 C CA . PRO A 1 366 ? -16.648 2.177 29.602 1.00 55.47 366 PRO A CA 1
ATOM 2948 C C . PRO A 1 366 ? -16.258 3.123 28.478 1.00 55.47 366 PRO A C 1
ATOM 2950 O O . PRO A 1 366 ? -15.186 3.725 28.434 1.00 55.47 366 PRO A O 1
ATOM 2953 N N . VAL A 1 367 ? -17.200 3.245 27.559 1.00 60.69 367 VAL A N 1
ATOM 2954 C CA . VAL A 1 367 ? -17.407 4.410 26.726 1.00 60.69 367 VAL A CA 1
ATOM 2955 C C . VAL A 1 367 ? -17.240 5.658 27.594 1.00 60.69 367 VAL A C 1
ATOM 2957 O O . VAL A 1 367 ? -17.986 5.849 28.555 1.00 60.69 367 VAL A O 1
ATOM 2960 N N . SER A 1 368 ? -16.264 6.505 27.272 1.00 66.69 368 SER A N 1
ATOM 2961 C CA . SER A 1 368 ? -16.095 7.781 27.968 1.00 66.69 368 SER A CA 1
ATOM 2962 C C . SER A 1 368 ? -16.893 8.864 27.250 1.00 66.69 368 SER A C 1
ATOM 2964 O O . SER A 1 368 ? -16.826 8.966 26.026 1.00 66.69 368 SER A O 1
ATOM 2966 N N . ILE A 1 369 ? -17.602 9.697 28.011 1.00 59.44 369 ILE A N 1
ATOM 2967 C CA . ILE A 1 369 ? -18.237 10.929 27.508 1.00 59.44 369 ILE A CA 1
ATOM 2968 C C . ILE A 1 369 ? -17.280 12.129 27.675 1.00 59.44 369 ILE A C 1
ATOM 2970 O O . ILE A 1 369 ? -17.496 13.200 27.112 1.00 59.44 369 ILE A O 1
ATOM 2974 N N . ASP A 1 370 ? -16.171 11.948 28.401 1.00 62.06 370 ASP A N 1
ATOM 2975 C CA . ASP A 1 370 ? -15.176 12.997 28.608 1.00 62.06 370 ASP A CA 1
ATOM 2976 C C . ASP A 1 370 ? -14.583 13.481 27.280 1.00 62.06 370 ASP A C 1
ATOM 2978 O O . ASP A 1 370 ? -14.142 12.698 26.432 1.00 62.06 370 ASP A O 1
ATOM 2982 N N . ALA A 1 371 ? -14.553 14.803 27.106 1.00 61.62 371 ALA A N 1
ATOM 2983 C CA . ALA A 1 371 ? -14.070 15.436 25.890 1.00 61.62 371 ALA A CA 1
ATOM 2984 C C . ALA A 1 371 ? -12.558 15.209 25.705 1.00 61.62 371 ALA A C 1
ATOM 2986 O O . ALA A 1 371 ? -11.720 15.928 26.254 1.00 61.62 371 ALA A O 1
ATOM 2987 N N . LEU A 1 372 ? -12.200 14.231 24.870 1.00 70.12 372 LEU A N 1
ATOM 2988 C CA . LEU A 1 372 ? -10.811 13.973 24.465 1.00 70.12 372 LEU A CA 1
ATOM 2989 C C . LEU A 1 372 ? -10.296 15.020 23.474 1.00 70.12 372 LEU A C 1
ATOM 2991 O O . LEU A 1 372 ? -9.104 15.325 23.444 1.00 70.12 372 LEU A O 1
ATOM 2995 N N . SER A 1 373 ? -11.195 15.610 22.688 1.00 68.88 373 SER A N 1
ATOM 2996 C CA . SER A 1 373 ? -10.891 16.685 21.751 1.00 68.88 373 SER A CA 1
ATOM 2997 C C . SER A 1 373 ? -12.013 17.712 21.727 1.00 68.88 373 SER A C 1
ATOM 2999 O O . SER A 1 373 ? -13.176 17.385 21.939 1.00 68.88 373 SER A O 1
ATOM 3001 N N . ASN A 1 374 ? -11.661 18.955 21.401 1.00 74.88 374 ASN A N 1
ATOM 3002 C CA . ASN A 1 374 ? -12.639 20.023 21.176 1.00 74.88 374 ASN A CA 1
ATOM 3003 C C . ASN A 1 374 ? -13.263 19.929 19.766 1.00 74.88 374 ASN A C 1
ATOM 3005 O O . ASN A 1 374 ? -14.056 20.782 19.380 1.00 74.88 374 ASN A O 1
ATOM 3009 N N . THR A 1 375 ? -12.855 18.928 18.976 1.00 79.25 375 THR A N 1
ATOM 3010 C CA . THR A 1 375 ? -13.307 18.707 17.595 1.00 79.25 375 THR A CA 1
ATOM 3011 C C . THR A 1 375 ? -14.737 18.177 17.521 1.00 79.25 375 THR A C 1
ATOM 3013 O O . THR A 1 375 ? -15.434 18.450 16.545 1.00 79.25 375 THR A O 1
ATOM 3016 N N . PHE A 1 376 ? -15.171 17.421 18.531 1.00 87.12 376 PHE A N 1
ATOM 3017 C CA . PHE A 1 376 ? -16.470 16.752 18.549 1.00 87.12 376 PHE A CA 1
ATOM 3018 C C . PHE A 1 376 ? -17.370 17.319 19.661 1.00 87.12 376 PHE A C 1
ATOM 3020 O O . PHE A 1 376 ? -16.848 17.814 20.662 1.00 87.12 376 PHE A O 1
ATOM 3027 N N . PRO A 1 377 ? -18.707 17.266 19.509 1.00 85.69 377 PRO A N 1
ATOM 3028 C CA . PRO A 1 377 ? -19.652 17.732 20.526 1.00 85.69 377 PRO A CA 1
ATOM 3029 C C . PRO A 1 377 ? -19.485 17.040 21.888 1.00 85.69 377 PRO A C 1
ATOM 3031 O O . PRO A 1 377 ? -19.042 15.896 21.962 1.00 85.69 377 PRO A O 1
ATOM 3034 N N . ASN A 1 378 ? -19.918 17.692 22.969 1.00 83.12 378 ASN A N 1
ATOM 3035 C CA . ASN A 1 378 ? -19.777 17.160 24.335 1.00 83.12 378 ASN A CA 1
ATOM 3036 C C . ASN A 1 378 ? -20.545 15.848 24.584 1.00 83.12 378 ASN A C 1
ATOM 3038 O O . ASN A 1 378 ? -20.192 15.105 25.487 1.00 83.12 378 ASN A O 1
ATOM 3042 N N . ASN A 1 379 ? -21.584 15.551 23.802 1.00 84.50 379 ASN A N 1
ATOM 3043 C CA . ASN A 1 379 ? -22.352 14.304 23.886 1.00 84.50 379 ASN A CA 1
ATOM 3044 C C . ASN A 1 379 ? -21.777 13.178 23.001 1.00 84.50 379 ASN A C 1
ATOM 3046 O O . ASN A 1 379 ? -22.502 12.251 22.646 1.00 84.50 379 ASN A O 1
ATOM 3050 N N . THR A 1 380 ? -20.506 13.278 22.600 1.00 89.12 380 THR A N 1
ATOM 3051 C CA . THR A 1 380 ? -19.842 12.278 21.755 1.00 89.12 380 THR A CA 1
ATOM 3052 C C . THR A 1 380 ? -19.475 11.037 22.557 1.00 89.12 380 THR A C 1
ATOM 3054 O O . THR A 1 380 ? -18.878 11.114 23.628 1.00 89.12 380 THR A O 1
ATOM 3057 N N . GLN A 1 381 ? -19.783 9.882 21.982 1.00 89.75 381 GLN A N 1
ATOM 3058 C CA . GLN A 1 381 ? -19.457 8.571 22.504 1.00 89.75 381 GLN A CA 1
ATOM 3059 C C . GLN A 1 381 ? -18.045 8.149 22.064 1.00 89.75 381 GLN A C 1
ATOM 3061 O O . GLN A 1 381 ? -17.839 7.835 20.890 1.00 89.75 381 GLN A O 1
ATOM 3066 N N . TYR A 1 382 ? -17.071 8.098 22.979 1.00 90.75 382 TYR A N 1
ATOM 3067 C CA . TYR A 1 382 ? -15.709 7.658 22.649 1.00 90.75 382 TYR A CA 1
ATOM 3068 C C . TYR A 1 382 ? -15.499 6.164 22.932 1.00 90.75 382 TYR A C 1
ATOM 3070 O O . TYR A 1 382 ? -15.652 5.702 24.064 1.00 90.75 382 TYR A O 1
ATOM 3078 N N . VAL A 1 383 ? -15.115 5.409 21.899 1.00 91.06 383 VAL A N 1
ATOM 3079 C CA . VAL A 1 383 ? -14.885 3.957 21.947 1.00 91.06 383 VAL A CA 1
ATOM 3080 C C . VAL A 1 383 ? -13.383 3.667 21.967 1.00 91.06 383 VAL A C 1
ATOM 3082 O O . VAL A 1 383 ? -12.689 3.891 20.976 1.00 91.06 383 VAL A O 1
ATOM 3085 N N . HIS A 1 384 ? -12.884 3.132 23.086 1.00 89.06 384 HIS A N 1
ATOM 3086 C CA . HIS A 1 384 ? -11.449 2.874 23.318 1.00 89.06 384 HIS A CA 1
ATOM 3087 C C . HIS A 1 384 ? -10.998 1.443 23.001 1.00 89.06 384 HIS A C 1
ATOM 3089 O O . HIS A 1 384 ? -9.797 1.180 22.891 1.00 89.06 384 HIS A O 1
ATOM 3095 N N . ARG A 1 385 ? -11.940 0.499 22.871 1.00 89.44 385 ARG A N 1
ATOM 3096 C CA . ARG A 1 385 ? -11.658 -0.924 22.605 1.00 89.44 385 ARG A CA 1
ATOM 3097 C C . ARG A 1 385 ? -12.408 -1.467 21.386 1.00 89.44 385 ARG A C 1
ATOM 3099 O O . ARG A 1 385 ? -13.214 -2.388 21.515 1.00 89.44 385 ARG A O 1
ATOM 3106 N N . PRO A 1 386 ? -12.164 -0.897 20.195 1.00 92.12 386 PRO A N 1
ATOM 3107 C CA . PRO A 1 386 ? -12.664 -1.470 18.951 1.00 92.12 386 PRO A CA 1
ATOM 3108 C C . PRO A 1 386 ? -12.041 -2.852 18.693 1.00 92.12 386 PRO A C 1
ATOM 3110 O O . PRO A 1 386 ? -10.865 -3.087 18.979 1.00 92.12 386 PRO A O 1
ATOM 3113 N N . LEU A 1 387 ? -12.827 -3.750 18.104 1.00 91.50 387 LEU A N 1
ATOM 3114 C CA . LEU A 1 387 ? -12.386 -5.064 17.635 1.00 91.50 387 LEU A CA 1
ATOM 3115 C C . LEU A 1 387 ? -12.240 -5.078 16.111 1.00 91.50 387 LEU A C 1
ATOM 3117 O O . LEU A 1 387 ? -11.201 -5.489 15.596 1.00 91.50 387 LEU A O 1
ATOM 3121 N N . TYR A 1 388 ? -13.262 -4.609 15.395 1.00 93.62 388 TYR A N 1
ATOM 3122 C CA . TYR A 1 388 ? -13.274 -4.453 13.938 1.00 93.62 388 TYR A CA 1
ATOM 3123 C C . TYR A 1 388 ? -14.460 -3.579 13.501 1.00 93.62 388 TYR A C 1
ATOM 3125 O O . TYR A 1 388 ? -15.392 -3.345 14.272 1.00 93.62 388 TYR A O 1
ATOM 3133 N N . ALA A 1 389 ? -14.442 -3.108 12.254 1.00 94.38 389 ALA A N 1
ATOM 3134 C CA . ALA A 1 389 ? -15.572 -2.421 11.627 1.00 94.38 389 ALA A CA 1
ATOM 3135 C C . ALA A 1 389 ? -16.130 -3.245 10.462 1.00 94.38 389 ALA A C 1
ATOM 3137 O O . ALA A 1 389 ? -15.370 -3.767 9.655 1.00 94.38 389 ALA A O 1
ATOM 3138 N N . LEU A 1 390 ? -17.451 -3.349 10.353 1.00 93.19 390 LEU A N 1
ATOM 3139 C CA . LEU A 1 390 ? -18.131 -3.965 9.217 1.00 93.19 390 LEU A CA 1
ATOM 3140 C C . LEU A 1 390 ? -18.340 -2.916 8.127 1.00 93.19 390 LEU A C 1
ATOM 3142 O O . LEU A 1 390 ? -19.071 -1.941 8.332 1.00 93.19 390 LEU A O 1
ATOM 3146 N N . ILE A 1 391 ? -17.694 -3.120 6.980 1.00 93.06 391 ILE A N 1
ATOM 3147 C CA . ILE A 1 391 ? -17.748 -2.220 5.826 1.00 93.06 391 ILE A CA 1
ATOM 3148 C C . ILE A 1 391 ? -18.343 -2.963 4.639 1.00 93.06 391 ILE A C 1
ATOM 3150 O O . ILE A 1 391 ? -17.891 -4.048 4.288 1.00 93.06 391 ILE A O 1
ATOM 3154 N N . GLU A 1 392 ? -19.327 -2.363 3.986 1.00 91.56 392 GLU A N 1
ATOM 3155 C CA . GLU A 1 392 ? -19.818 -2.849 2.705 1.00 91.56 392 GLU A CA 1
ATOM 3156 C C . GLU A 1 392 ? -18.944 -2.317 1.570 1.00 91.56 392 GLU A C 1
ATOM 3158 O O . GLU A 1 392 ? -18.822 -1.106 1.380 1.00 91.56 392 GLU A O 1
ATOM 3163 N N . ILE A 1 393 ? -18.339 -3.220 0.802 1.00 88.81 393 ILE A N 1
ATOM 3164 C CA . ILE A 1 393 ? -17.430 -2.884 -0.294 1.00 88.81 393 ILE A CA 1
ATOM 3165 C C . ILE A 1 393 ? -17.977 -3.491 -1.582 1.00 88.81 393 ILE A C 1
ATOM 3167 O O . ILE A 1 393 ? -17.755 -4.665 -1.890 1.00 88.81 393 ILE A O 1
ATOM 3171 N N . ALA A 1 394 ? -18.666 -2.660 -2.369 1.00 82.06 394 ALA A N 1
ATOM 3172 C CA . ALA A 1 394 ? -19.383 -3.082 -3.573 1.00 82.06 394 ALA A CA 1
ATOM 3173 C C . ALA A 1 394 ? -18.502 -3.802 -4.613 1.00 82.06 394 ALA A C 1
ATOM 3175 O O . ALA A 1 394 ? -18.994 -4.679 -5.327 1.00 82.06 394 ALA A O 1
ATOM 3176 N N . ARG A 1 395 ? -17.218 -3.415 -4.682 1.00 78.69 395 ARG A N 1
ATOM 3177 C CA . ARG A 1 395 ? -16.193 -3.917 -5.615 1.00 78.69 395 ARG A CA 1
ATOM 3178 C C . ARG A 1 395 ? -15.320 -5.041 -5.036 1.00 78.69 395 ARG A C 1
ATOM 3180 O O . ARG A 1 395 ? -14.346 -5.428 -5.675 1.00 78.69 395 ARG A O 1
ATOM 3187 N N . SER A 1 396 ? -15.606 -5.525 -3.826 1.00 76.12 396 SER A N 1
ATOM 3188 C CA . SER A 1 396 ? -14.849 -6.642 -3.252 1.00 76.12 396 SER A CA 1
ATOM 3189 C C . SER A 1 396 ? -15.106 -7.926 -4.044 1.00 76.12 396 SER A C 1
ATOM 3191 O O . SER A 1 396 ? -16.219 -8.159 -4.514 1.00 76.12 396 SER A O 1
ATOM 3193 N N . LYS A 1 397 ? -14.079 -8.774 -4.176 1.00 74.50 397 LYS A N 1
ATOM 3194 C CA . LYS A 1 397 ? -14.192 -10.102 -4.816 1.00 74.50 397 LYS A CA 1
ATOM 3195 C C . LYS A 1 397 ? -14.677 -11.187 -3.846 1.00 74.50 397 LYS A C 1
ATOM 3197 O O . LYS A 1 397 ? -14.519 -12.377 -4.096 1.00 74.50 397 LYS A O 1
ATOM 3202 N N . ILE A 1 398 ? -15.206 -10.777 -2.695 1.00 71.56 398 ILE A N 1
ATOM 3203 C CA . ILE A 1 398 ? -15.715 -11.677 -1.663 1.00 71.56 398 ILE A CA 1
ATOM 3204 C C . ILE A 1 398 ? -17.152 -12.022 -2.056 1.00 71.56 398 ILE A C 1
ATOM 3206 O O . ILE A 1 398 ? -18.097 -11.309 -1.725 1.00 71.56 398 ILE A O 1
ATOM 3210 N N . GLU A 1 399 ? -17.284 -13.085 -2.849 1.00 61.03 399 GLU A N 1
ATOM 3211 C CA . GLU A 1 399 ? -18.567 -13.570 -3.376 1.00 61.03 399 GLU A CA 1
ATOM 3212 C C . GLU A 1 399 ? -19.278 -14.529 -2.412 1.00 61.03 399 GLU A C 1
ATOM 3214 O O . GLU A 1 399 ? -20.493 -14.697 -2.489 1.00 61.03 399 GLU A O 1
ATOM 3219 N N . CYS A 1 400 ? -18.542 -15.152 -1.487 1.00 54.28 400 CYS A N 1
ATOM 3220 C CA . CYS A 1 400 ? -19.113 -16.080 -0.521 1.00 54.28 400 CYS A CA 1
ATOM 3221 C C . CYS A 1 400 ? -19.704 -15.346 0.690 1.00 54.28 400 CYS A C 1
ATOM 3223 O O . CYS A 1 400 ? -19.078 -14.462 1.276 1.00 54.28 400 CYS A O 1
ATOM 3225 N N . ASN A 1 401 ? -20.897 -15.775 1.110 1.00 55.59 401 ASN A N 1
ATOM 3226 C CA . ASN A 1 401 ? -21.380 -15.502 2.457 1.00 55.59 401 ASN A CA 1
ATOM 3227 C C . ASN A 1 401 ? -20.414 -16.191 3.427 1.00 55.59 401 ASN A C 1
ATOM 3229 O O . ASN A 1 401 ? -20.430 -17.416 3.551 1.00 55.59 401 ASN A O 1
ATOM 3233 N N . LEU A 1 402 ? -19.564 -15.423 4.115 1.00 60.06 402 LEU A N 1
ATOM 3234 C CA . LEU A 1 402 ? -19.057 -15.872 5.413 1.00 60.06 402 LEU A CA 1
ATOM 3235 C C . LEU A 1 402 ? -20.317 -16.181 6.230 1.00 60.06 402 LEU A C 1
ATOM 3237 O O . LEU A 1 402 ? -21.185 -15.324 6.258 1.00 60.06 402 LEU A O 1
ATOM 3241 N N . GLU A 1 403 ? -20.463 -17.384 6.787 1.00 58.75 403 GLU A N 1
ATOM 3242 C CA . GLU A 1 403 ? -21.739 -18.053 7.151 1.00 58.75 403 GLU A CA 1
ATOM 3243 C C . GLU A 1 403 ? -22.847 -17.198 7.818 1.00 58.75 403 GLU A C 1
ATOM 3245 O O . GLU A 1 403 ? -24.019 -17.563 7.761 1.00 58.75 403 GLU A O 1
ATOM 3250 N N . THR A 1 404 ? -22.510 -16.057 8.424 1.00 66.81 404 THR A N 1
ATOM 3251 C CA . THR A 1 404 ? -23.419 -15.117 9.100 1.00 66.81 404 THR A CA 1
ATOM 3252 C C . THR A 1 404 ? -23.449 -13.689 8.528 1.00 66.81 404 THR A C 1
ATOM 3254 O O . THR A 1 404 ? -24.291 -12.889 8.936 1.00 66.81 404 THR A O 1
ATOM 3257 N N . LEU A 1 405 ? -22.555 -13.332 7.603 1.00 68.62 405 LEU A N 1
ATOM 3258 C CA . LEU A 1 405 ? -22.432 -11.993 7.021 1.00 68.62 405 LEU A CA 1
ATOM 3259 C C . LEU A 1 405 ? -23.088 -11.930 5.640 1.00 68.62 405 LEU A C 1
ATOM 3261 O O . LEU A 1 405 ? -22.959 -12.841 4.824 1.00 68.62 405 LEU A O 1
ATOM 3265 N N . GLN A 1 406 ? -23.767 -10.814 5.370 1.00 73.88 406 GLN A N 1
ATOM 3266 C CA . GLN A 1 406 ? -24.327 -10.542 4.048 1.00 73.88 406 GLN A CA 1
ATOM 3267 C C . GLN A 1 406 ? -23.206 -10.397 2.999 1.00 73.88 406 GLN A C 1
ATOM 3269 O O . GLN A 1 406 ? -22.099 -9.965 3.348 1.00 73.88 406 GLN A O 1
ATOM 3274 N N . PRO A 1 407 ? -23.486 -10.690 1.713 1.00 71.50 407 PRO A N 1
ATOM 3275 C CA . PRO A 1 407 ? -22.514 -10.516 0.639 1.00 71.50 407 PRO A CA 1
ATOM 3276 C C . PRO A 1 407 ? -21.896 -9.115 0.657 1.00 71.50 407 PRO A C 1
ATOM 3278 O O . PRO A 1 407 ? -22.593 -8.132 0.914 1.00 71.50 407 PRO A O 1
ATOM 3281 N N . LYS A 1 408 ? -20.601 -9.010 0.331 1.00 81.81 408 LYS A N 1
ATOM 3282 C CA . LYS A 1 408 ? -19.850 -7.741 0.229 1.00 81.81 408 LYS A CA 1
ATOM 3283 C C . LYS A 1 408 ? -19.660 -6.969 1.540 1.00 81.81 408 LYS A C 1
ATOM 3285 O O . LYS A 1 408 ? -19.022 -5.914 1.510 1.00 81.81 408 LYS A O 1
ATOM 3290 N N . ILE A 1 409 ? -20.154 -7.468 2.675 1.00 87.31 409 ILE A N 1
ATOM 3291 C CA . ILE A 1 409 ? -19.801 -6.944 3.997 1.00 87.31 409 ILE A CA 1
ATOM 3292 C C . ILE A 1 409 ? -18.508 -7.608 4.460 1.00 87.31 409 ILE A C 1
ATOM 3294 O O . ILE A 1 409 ? -18.412 -8.828 4.572 1.00 87.31 409 ILE A O 1
ATOM 3298 N N . VAL A 1 410 ? -17.511 -6.783 4.756 1.00 89.06 410 VAL A N 1
ATOM 3299 C CA . VAL A 1 410 ? -16.1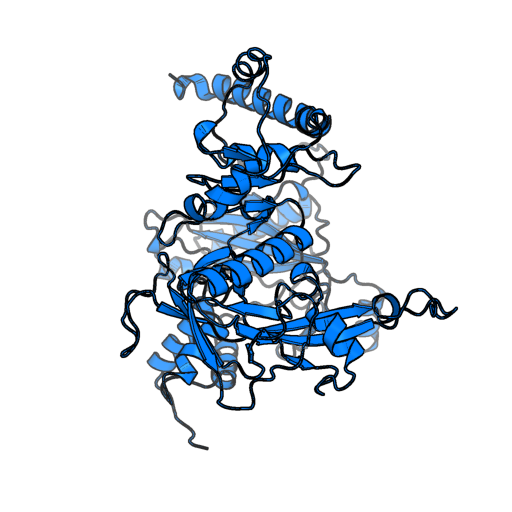62 -7.213 5.102 1.00 89.06 410 VAL A CA 1
ATOM 3300 C C . VAL A 1 410 ? -15.796 -6.684 6.489 1.00 89.06 410 VAL A C 1
ATOM 3302 O O . VAL A 1 410 ? -15.911 -5.477 6.728 1.00 89.06 410 VAL A O 1
ATOM 3305 N N . PRO A 1 411 ? -15.334 -7.546 7.414 1.00 91.50 411 PRO A N 1
ATOM 3306 C CA . PRO A 1 411 ? -14.765 -7.097 8.674 1.00 91.50 411 PRO A CA 1
ATOM 3307 C C . PRO A 1 411 ? -13.369 -6.511 8.440 1.00 91.50 411 PRO A C 1
ATOM 3309 O O . PRO A 1 411 ? -12.447 -7.194 7.996 1.00 91.50 411 PRO A O 1
ATOM 3312 N N . ILE A 1 412 ? -13.207 -5.234 8.768 1.00 93.38 412 ILE A N 1
ATOM 3313 C CA . ILE A 1 412 ? -11.945 -4.506 8.709 1.00 93.38 412 ILE A CA 1
ATOM 3314 C C . ILE A 1 412 ? -11.312 -4.506 10.107 1.00 93.38 412 ILE A C 1
ATOM 3316 O O . ILE A 1 412 ? -11.857 -3.867 11.016 1.00 93.38 412 ILE A O 1
ATOM 3320 N N . PRO A 1 413 ? -10.190 -5.223 10.312 1.00 94.06 413 PRO A N 1
ATOM 3321 C CA . PRO A 1 413 ? -9.527 -5.295 11.607 1.00 94.06 413 PRO A CA 1
ATOM 3322 C C . PRO A 1 413 ? -8.704 -4.033 11.889 1.00 94.06 413 PRO A C 1
ATOM 3324 O O . PRO A 1 413 ? -8.401 -3.237 10.998 1.00 94.06 413 PRO A O 1
ATOM 3327 N N . LEU A 1 414 ? -8.287 -3.878 13.146 1.00 93.94 414 LEU A N 1
ATOM 3328 C CA . LEU A 1 414 ? -7.284 -2.880 13.503 1.00 93.94 414 LEU A CA 1
ATOM 3329 C C . LEU A 1 414 ? -5.914 -3.240 12.929 1.00 93.94 414 LEU A C 1
ATOM 3331 O O . LEU A 1 414 ? -5.516 -4.404 12.908 1.00 93.94 414 LEU A O 1
ATOM 3335 N N . MET A 1 415 ? -5.162 -2.210 12.559 1.00 92.81 415 MET A N 1
ATOM 3336 C CA . MET A 1 415 ? -3.773 -2.305 12.133 1.00 92.81 415 MET A CA 1
ATOM 3337 C C . MET A 1 415 ? -2.860 -1.576 13.105 1.00 92.81 415 MET A C 1
ATOM 3339 O O . MET A 1 415 ? -3.285 -0.667 13.818 1.00 92.81 415 MET A O 1
ATOM 3343 N N . GLU A 1 416 ? -1.593 -1.978 13.110 1.00 94.38 416 GLU A N 1
ATOM 3344 C CA . GLU A 1 416 ? -0.551 -1.331 13.893 1.00 94.38 416 GLU A CA 1
ATOM 3345 C C . GLU A 1 416 ? 0.465 -0.662 12.971 1.00 94.38 416 GLU A C 1
ATOM 3347 O O . GLU A 1 416 ? 1.000 -1.301 12.068 1.00 94.38 416 GLU A O 1
ATOM 3352 N N . GLN A 1 417 ? 0.767 0.607 13.231 1.00 94.19 417 GLN A N 1
ATOM 3353 C CA . GLN A 1 417 ? 1.832 1.343 12.553 1.00 94.19 417 GLN A CA 1
ATOM 3354 C C . GLN A 1 417 ? 2.714 2.059 13.569 1.00 94.19 417 GLN A C 1
ATOM 3356 O O . GLN A 1 417 ? 2.291 2.355 14.687 1.00 94.19 417 GLN A O 1
ATOM 3361 N N . THR A 1 418 ? 3.966 2.315 13.196 1.00 93.75 418 THR A N 1
ATOM 3362 C CA . THR A 1 418 ? 4.915 3.045 14.044 1.00 93.75 418 THR A CA 1
ATOM 3363 C C . THR A 1 418 ? 5.375 4.301 13.331 1.00 93.75 418 THR A C 1
ATOM 3365 O O . THR A 1 418 ? 5.966 4.213 12.262 1.00 93.75 418 THR A O 1
ATOM 3368 N N . PHE A 1 419 ? 5.163 5.455 13.956 1.00 93.06 419 PHE A N 1
ATOM 3369 C CA . PHE A 1 419 ? 5.592 6.754 13.445 1.00 93.06 419 PHE A CA 1
ATOM 3370 C C . PHE A 1 419 ? 6.456 7.480 14.472 1.00 93.06 419 PHE A C 1
ATOM 3372 O O . PHE A 1 419 ? 6.484 7.146 15.663 1.00 93.06 419 PHE A O 1
ATOM 3379 N N . ARG A 1 420 ? 7.206 8.478 14.002 1.00 90.25 420 ARG A N 1
ATOM 3380 C CA . ARG A 1 420 ? 8.095 9.277 14.847 1.00 90.25 420 ARG A CA 1
ATOM 3381 C C . ARG A 1 420 ? 7.567 10.693 14.986 1.00 90.25 420 ARG A C 1
ATOM 3383 O O . ARG A 1 420 ? 7.205 11.319 13.997 1.00 90.25 420 ARG A O 1
ATOM 3390 N N . VAL A 1 421 ? 7.586 11.202 16.209 1.00 87.12 421 VAL A N 1
ATOM 3391 C CA . VAL A 1 421 ? 7.107 12.543 16.543 1.00 87.12 421 VAL A CA 1
ATOM 3392 C C . VAL A 1 421 ? 8.205 13.314 17.253 1.00 87.12 421 VAL A C 1
ATOM 3394 O O . VAL A 1 421 ? 8.824 12.790 18.178 1.00 87.12 421 VAL A O 1
ATOM 3397 N N . ASP A 1 422 ? 8.430 14.561 16.850 1.00 82.69 422 ASP A N 1
ATOM 3398 C CA . ASP A 1 422 ? 9.294 15.474 17.594 1.00 82.69 422 ASP A CA 1
ATOM 3399 C C . ASP A 1 422 ? 8.550 16.012 18.829 1.00 82.69 422 ASP A C 1
ATOM 3401 O O . ASP A 1 422 ? 7.485 16.624 18.727 1.00 82.69 422 ASP A O 1
ATOM 3405 N N . VAL A 1 423 ? 9.111 15.790 20.020 1.00 72.75 423 VAL A N 1
ATOM 3406 C CA . VAL A 1 423 ? 8.539 16.280 21.287 1.00 72.75 423 VAL A CA 1
ATOM 3407 C C . VAL A 1 423 ? 8.464 17.806 21.311 1.00 72.75 423 VAL A C 1
ATOM 3409 O O . VAL A 1 423 ? 7.573 18.369 21.948 1.00 72.75 423 VAL A O 1
ATOM 3412 N N . THR A 1 424 ? 9.369 18.493 20.610 1.00 66.56 424 THR A N 1
ATOM 3413 C CA . THR A 1 424 ? 9.404 19.959 20.582 1.00 66.56 424 THR A CA 1
ATOM 3414 C C . THR A 1 424 ? 8.226 20.562 19.815 1.00 66.56 424 THR A C 1
ATOM 3416 O O . THR A 1 424 ? 7.718 21.605 20.230 1.00 66.56 424 THR A O 1
ATOM 3419 N N . ASP A 1 425 ? 7.705 19.865 18.802 1.00 64.56 425 ASP A N 1
ATOM 3420 C CA . ASP A 1 425 ? 6.472 20.238 18.091 1.00 64.56 425 ASP A CA 1
ATOM 3421 C C . ASP A 1 425 ? 5.218 20.033 18.961 1.00 64.56 425 ASP A C 1
ATOM 3423 O O . ASP A 1 425 ? 4.152 20.599 18.702 1.00 64.56 425 ASP A O 1
ATOM 3427 N N . MET A 1 426 ? 5.347 19.252 20.038 1.00 62.56 426 MET A N 1
ATOM 3428 C CA . MET A 1 426 ? 4.277 18.932 20.979 1.00 62.56 426 MET A CA 1
ATOM 3429 C C . MET A 1 426 ? 4.315 19.741 22.279 1.00 62.56 426 MET A C 1
ATOM 3431 O O . MET A 1 426 ? 3.414 19.590 23.107 1.00 62.56 426 MET A O 1
ATOM 3435 N N . LEU A 1 427 ? 5.266 20.657 22.471 1.00 59.00 427 LEU A N 1
ATOM 3436 C CA . LEU A 1 427 ? 5.302 21.574 23.619 1.00 59.00 427 LEU A CA 1
ATOM 3437 C C . LEU A 1 427 ? 4.735 22.963 23.254 1.00 59.00 427 LEU A C 1
ATOM 3439 O O . LEU A 1 427 ? 4.754 23.359 22.089 1.00 59.00 427 LEU A O 1
ATOM 3443 N N . PRO A 1 428 ? 4.181 23.733 24.213 1.00 56.59 428 PRO A N 1
ATOM 3444 C CA . PRO A 1 428 ? 3.762 25.112 23.960 1.00 56.59 428 PRO A CA 1
ATOM 3445 C C . PRO A 1 428 ? 4.950 25.960 23.479 1.00 56.59 428 PRO A C 1
ATOM 3447 O O . PRO A 1 428 ? 6.040 25.864 24.046 1.00 56.59 428 PRO A O 1
ATOM 3450 N N . LYS A 1 429 ? 4.729 26.839 22.487 1.00 53.59 429 LYS A N 1
ATOM 3451 C CA . LYS A 1 429 ? 5.768 27.683 21.849 1.00 53.59 429 LYS A CA 1
ATOM 3452 C C . LYS A 1 429 ? 6.649 28.476 22.839 1.00 53.59 429 LYS A C 1
ATOM 3454 O O . LYS A 1 429 ? 7.772 28.820 22.488 1.00 53.59 429 LYS A O 1
ATOM 3459 N N . ASN A 1 430 ? 6.183 28.696 24.072 1.00 47.41 430 ASN A N 1
ATOM 3460 C CA . ASN A 1 430 ? 6.868 29.468 25.117 1.00 47.41 430 ASN A CA 1
ATOM 3461 C C . ASN A 1 430 ? 7.892 28.673 25.955 1.00 47.41 430 ASN A C 1
ATOM 3463 O O . ASN A 1 430 ? 8.518 29.246 26.841 1.00 47.41 430 ASN A O 1
ATOM 3467 N N . LYS A 1 431 ? 8.084 27.370 25.705 1.00 49.22 431 LYS A N 1
ATOM 3468 C CA . LYS A 1 431 ? 9.112 26.544 26.369 1.00 49.22 431 LYS A CA 1
ATOM 3469 C C . LYS A 1 431 ? 9.914 25.724 25.357 1.00 49.22 431 LYS A C 1
ATOM 3471 O O . LYS A 1 431 ? 10.076 24.518 25.522 1.00 49.22 431 LYS A O 1
ATOM 3476 N N . LYS A 1 432 ? 10.410 26.358 24.289 1.00 50.09 432 LYS A N 1
ATOM 3477 C CA . LYS A 1 432 ? 11.425 25.713 23.446 1.00 50.09 432 LYS A CA 1
ATOM 3478 C C . LYS A 1 432 ? 12.727 25.606 24.257 1.00 50.09 432 LYS A C 1
ATOM 3480 O O . LYS A 1 432 ? 13.244 26.644 24.673 1.00 50.09 432 LYS A O 1
ATOM 3485 N N . PRO A 1 433 ? 13.248 24.400 24.541 1.00 46.56 433 PRO A N 1
ATOM 3486 C CA . PRO A 1 433 ? 14.543 24.273 25.198 1.00 46.56 433 PRO A CA 1
ATOM 3487 C C . PRO A 1 433 ? 15.633 24.889 24.307 1.00 46.56 433 PRO A C 1
ATOM 3489 O O . PRO A 1 433 ? 15.599 24.739 23.090 1.00 46.56 433 PRO A O 1
ATOM 3492 N N . LYS A 1 434 ? 16.629 25.555 24.908 1.00 50.84 434 LYS A N 1
ATOM 3493 C CA . LYS A 1 434 ? 17.805 26.129 24.212 1.00 50.84 434 LYS A CA 1
ATOM 3494 C C . LYS A 1 434 ? 18.752 25.066 23.609 1.00 50.84 434 LYS A C 1
ATOM 3496 O O . LYS A 1 434 ? 19.854 25.397 23.190 1.00 50.84 434 LYS A O 1
ATOM 3501 N N . SER A 1 435 ? 18.352 23.793 23.599 1.00 50.97 435 SER A N 1
ATOM 3502 C CA . SER A 1 435 ? 19.137 22.665 23.093 1.00 50.97 435 SER A CA 1
ATOM 3503 C C . SER A 1 435 ? 18.609 22.230 21.726 1.00 50.97 435 SER A C 1
ATOM 3505 O O . SER A 1 435 ? 17.424 21.945 21.584 1.00 50.97 435 SER A O 1
ATOM 3507 N N . ASN A 1 436 ? 19.504 22.129 20.739 1.00 51.91 436 ASN A N 1
ATOM 3508 C CA . ASN A 1 436 ? 19.229 21.642 19.380 1.00 51.91 436 ASN A CA 1
ATOM 3509 C C . ASN A 1 436 ? 19.013 20.113 19.292 1.00 51.91 436 ASN A C 1
ATOM 3511 O O . ASN A 1 436 ? 18.964 19.558 18.194 1.00 51.91 436 ASN A O 1
ATOM 3515 N N . GLN A 1 437 ? 18.898 19.398 20.417 1.00 51.41 437 GLN A N 1
ATOM 3516 C CA . GLN A 1 437 ? 18.596 17.967 20.394 1.00 51.41 437 GLN A CA 1
ATOM 3517 C C . GLN A 1 437 ? 17.099 17.731 20.164 1.00 51.41 437 GLN A C 1
ATOM 3519 O O . GLN A 1 437 ? 16.284 17.868 21.075 1.00 51.41 437 GLN A O 1
ATOM 3524 N N . LYS A 1 438 ? 16.748 17.329 18.936 1.00 56.91 438 LYS A N 1
ATOM 3525 C CA . LYS A 1 438 ? 15.418 16.808 18.593 1.00 56.91 438 LYS A CA 1
ATOM 3526 C C . LYS A 1 438 ? 15.157 15.523 19.379 1.00 56.91 438 LYS A C 1
ATOM 3528 O O . LYS A 1 438 ? 15.709 14.467 19.062 1.00 56.91 438 LYS A O 1
ATOM 3533 N N . ALA A 1 439 ? 14.329 15.603 20.414 1.00 70.12 439 ALA A N 1
ATOM 3534 C CA . ALA A 1 439 ? 13.863 14.426 21.133 1.00 70.12 439 ALA A CA 1
ATOM 3535 C C . ALA A 1 439 ? 12.741 13.773 20.314 1.00 70.12 439 ALA A C 1
ATOM 3537 O O . ALA A 1 439 ? 11.589 14.192 20.378 1.00 70.12 439 ALA A O 1
ATOM 3538 N N . MET A 1 440 ? 13.086 12.764 19.514 1.00 82.44 440 MET A N 1
ATOM 3539 C CA . MET A 1 440 ? 12.116 12.006 18.721 1.00 82.44 440 MET A CA 1
ATOM 3540 C C . MET A 1 440 ? 11.509 10.877 19.560 1.00 82.44 440 MET A C 1
ATOM 3542 O O . MET A 1 440 ? 12.227 9.999 20.042 1.00 82.44 440 MET A O 1
ATOM 3546 N N . LEU A 1 441 ? 10.184 10.859 19.696 1.00 87.25 441 LEU A N 1
ATOM 3547 C CA . LEU A 1 441 ? 9.441 9.728 20.248 1.00 87.25 441 LEU A CA 1
ATOM 3548 C C . LEU A 1 441 ? 9.014 8.786 19.127 1.00 87.25 441 LEU A C 1
ATOM 3550 O O . LEU A 1 441 ? 8.502 9.225 18.102 1.00 87.25 441 LEU A O 1
ATOM 3554 N N . SER A 1 442 ? 9.203 7.484 19.340 1.00 92.44 442 SER A N 1
ATOM 3555 C CA . SER A 1 442 ? 8.678 6.435 18.466 1.00 92.44 442 SER A CA 1
ATOM 3556 C C . SER A 1 442 ? 7.365 5.933 19.053 1.00 92.44 442 SER A C 1
ATOM 3558 O O . SER A 1 442 ? 7.372 5.279 20.098 1.00 92.44 442 SER A O 1
ATOM 3560 N N . ILE A 1 443 ? 6.257 6.252 18.393 1.00 94.56 443 ILE A N 1
ATOM 3561 C CA . ILE A 1 443 ? 4.907 5.902 18.831 1.00 94.56 443 ILE A CA 1
ATOM 3562 C C . ILE A 1 443 ? 4.395 4.765 17.960 1.00 94.56 443 ILE A C 1
ATOM 3564 O O . ILE A 1 443 ? 4.458 4.844 16.736 1.00 94.56 443 ILE A O 1
ATOM 3568 N N . LYS A 1 444 ? 3.896 3.709 18.598 1.00 96.50 444 LYS A N 1
ATOM 3569 C CA . LYS A 1 444 ? 3.201 2.608 17.942 1.00 96.50 444 LYS A CA 1
ATOM 3570 C C . LYS A 1 444 ? 1.703 2.788 18.170 1.00 96.50 444 LYS A C 1
ATOM 3572 O O . LYS A 1 444 ? 1.252 2.715 19.313 1.00 96.50 444 LYS A O 1
ATOM 3577 N N . ARG A 1 445 ? 0.963 3.017 17.089 1.00 96.12 445 ARG A N 1
ATOM 3578 C CA . ARG A 1 445 ? -0.487 3.223 17.075 1.00 96.12 445 ARG A CA 1
ATOM 3579 C C . ARG A 1 445 ? -1.197 1.983 16.574 1.00 96.12 445 ARG A C 1
ATOM 3581 O O . ARG A 1 445 ? -0.831 1.463 15.524 1.00 96.12 445 ARG A O 1
ATOM 3588 N N . ARG A 1 446 ? -2.247 1.574 17.282 1.00 95.69 446 ARG A N 1
ATOM 3589 C CA . ARG A 1 446 ? -3.214 0.564 16.851 1.00 95.69 446 ARG A CA 1
ATOM 3590 C C . ARG A 1 446 ? -4.569 1.233 16.597 1.00 95.69 446 ARG A C 1
ATOM 3592 O O . ARG A 1 446 ? -5.156 1.791 17.520 1.00 95.69 446 ARG A O 1
A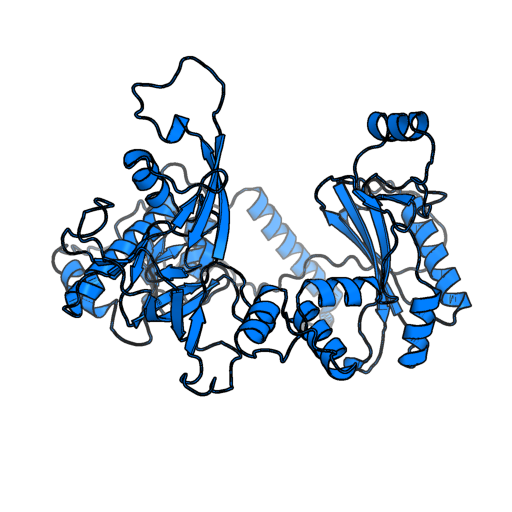TOM 3599 N N . ALA A 1 447 ? -5.045 1.212 15.353 1.00 95.38 447 ALA A N 1
ATOM 3600 C CA . ALA A 1 447 ? -6.289 1.875 14.935 1.00 95.38 447 ALA A CA 1
ATOM 3601 C C . ALA A 1 447 ? -6.917 1.188 13.711 1.00 95.38 447 ALA A C 1
ATOM 3603 O O . ALA A 1 447 ? -6.284 0.351 13.067 1.00 95.38 447 ALA A O 1
ATOM 3604 N N . LEU A 1 448 ? -8.160 1.541 13.374 1.00 96.12 448 LEU A N 1
ATOM 3605 C CA . LEU A 1 448 ? -8.792 1.089 12.133 1.00 96.12 448 LEU A CA 1
ATOM 3606 C C . LEU A 1 448 ? -8.172 1.819 10.925 1.00 96.12 448 LEU A C 1
ATOM 3608 O O . LEU A 1 448 ? -8.053 3.046 10.968 1.00 96.12 448 LEU A O 1
ATOM 3612 N N . PRO A 1 449 ? -7.807 1.109 9.842 1.00 95.69 449 PRO A N 1
ATOM 3613 C CA . PRO A 1 449 ? -7.230 1.698 8.631 1.00 95.69 449 PRO A CA 1
ATOM 3614 C C . PRO A 1 449 ? -8.312 2.316 7.732 1.00 95.69 449 PRO A C 1
ATOM 3616 O O . PRO A 1 449 ? -8.442 1.972 6.560 1.00 95.69 449 PRO A O 1
ATOM 3619 N N . LEU A 1 450 ? -9.150 3.182 8.297 1.00 95.56 450 LEU A N 1
ATOM 3620 C CA . LEU A 1 450 ? -10.308 3.772 7.632 1.00 95.56 450 LEU A CA 1
ATOM 3621 C C . LEU A 1 450 ? -10.324 5.279 7.854 1.00 95.56 450 LEU A C 1
ATOM 3623 O O . LEU A 1 450 ? -9.985 5.753 8.934 1.00 95.56 450 LEU A O 1
ATOM 3627 N N . VAL A 1 451 ? -10.789 6.028 6.858 1.00 93.88 451 VAL A N 1
ATOM 3628 C CA . VAL A 1 451 ? -11.111 7.456 6.989 1.00 93.88 451 VAL A CA 1
ATOM 3629 C C . VAL A 1 451 ? -12.477 7.741 6.367 1.00 93.88 451 VAL A C 1
ATOM 3631 O O . VAL A 1 451 ? -12.837 7.069 5.397 1.00 93.88 451 VAL A O 1
ATOM 3634 N N . PRO A 1 452 ? -13.255 8.716 6.872 1.00 93.69 452 PRO A N 1
ATOM 3635 C CA . PRO A 1 452 ? -14.485 9.121 6.204 1.00 93.69 452 PRO A CA 1
ATOM 3636 C C . PRO A 1 452 ? -14.178 9.685 4.812 1.00 93.69 452 PRO A C 1
ATOM 3638 O O . PRO A 1 452 ? -13.114 10.264 4.589 1.00 93.69 452 PRO A O 1
ATOM 3641 N N . ALA A 1 453 ? -15.116 9.520 3.885 1.00 91.69 453 ALA A N 1
ATOM 3642 C CA . ALA A 1 453 ? -14.943 9.865 2.476 1.00 91.69 453 ALA A CA 1
ATOM 3643 C C . ALA A 1 453 ? -16.005 10.852 1.958 1.00 91.69 453 ALA A C 1
ATOM 3645 O O . ALA A 1 453 ? -16.288 10.889 0.765 1.00 91.69 453 ALA A O 1
ATOM 3646 N N . TYR A 1 454 ? -16.571 11.688 2.837 1.00 89.62 454 TYR A N 1
ATOM 3647 C CA . TYR A 1 454 ? -17.363 12.853 2.409 1.00 89.62 454 TYR A CA 1
ATOM 3648 C C . TYR A 1 454 ? -16.488 13.878 1.686 1.00 89.62 454 TYR A C 1
ATOM 3650 O O . TYR A 1 454 ? -16.930 14.564 0.770 1.00 89.62 454 TYR A O 1
ATOM 3658 N N . CYS A 1 455 ? -15.232 13.976 2.114 1.00 90.12 455 CYS A N 1
ATOM 3659 C CA . CYS A 1 455 ? -14.194 14.781 1.512 1.00 90.12 455 CYS A CA 1
ATOM 3660 C C . CYS A 1 455 ? -12.957 13.916 1.248 1.00 90.12 455 CYS A C 1
ATOM 3662 O O . CYS A 1 455 ? -12.489 13.192 2.133 1.00 90.12 455 CYS A O 1
ATOM 3664 N N . ILE A 1 456 ? -12.398 14.023 0.047 1.00 89.50 456 ILE A N 1
ATOM 3665 C CA . ILE A 1 456 ? -11.154 13.367 -0.365 1.00 89.50 456 ILE A CA 1
ATOM 3666 C C . ILE A 1 456 ? -10.144 14.411 -0.831 1.00 89.50 456 ILE A C 1
ATOM 3668 O O . ILE A 1 456 ? -10.500 15.540 -1.173 1.00 89.50 456 ILE A O 1
ATOM 3672 N N . THR A 1 457 ? -8.860 14.056 -0.821 1.00 87.88 457 THR A N 1
ATOM 3673 C CA . THR A 1 457 ? -7.852 14.949 -1.391 1.00 87.88 457 THR A CA 1
ATOM 3674 C C . THR A 1 457 ? -7.874 14.907 -2.911 1.00 87.88 457 THR A C 1
ATOM 3676 O O . THR A 1 457 ? -8.179 13.876 -3.507 1.00 87.88 457 THR A O 1
ATOM 3679 N N . ILE A 1 458 ? -7.478 16.014 -3.533 1.00 86.06 458 ILE A N 1
ATOM 3680 C CA . ILE A 1 458 ? -7.305 16.116 -4.989 1.00 86.06 458 ILE A CA 1
ATOM 3681 C C . ILE A 1 458 ? -6.360 15.027 -5.519 1.00 86.06 458 ILE A C 1
ATOM 3683 O O . ILE A 1 458 ? -6.644 14.381 -6.520 1.00 86.06 458 ILE A O 1
ATOM 3687 N N . HIS A 1 459 ? -5.264 14.763 -4.808 1.00 80.88 459 HIS A N 1
ATOM 3688 C CA . HIS A 1 459 ? -4.344 13.686 -5.170 1.00 80.88 459 HIS A CA 1
ATOM 3689 C C . HIS A 1 459 ? -5.026 12.307 -5.139 1.00 80.88 459 HIS A C 1
ATOM 3691 O O . HIS A 1 459 ? -4.795 11.477 -6.011 1.00 80.88 459 HIS A O 1
ATOM 3697 N N . ASN A 1 460 ? -5.904 12.051 -4.161 1.00 78.38 460 ASN A N 1
ATOM 3698 C CA . ASN A 1 460 ? -6.604 10.769 -4.056 1.00 78.38 460 ASN A CA 1
ATOM 3699 C C . ASN A 1 460 ? -7.702 10.595 -5.114 1.00 78.38 460 ASN A C 1
ATOM 3701 O O . ASN A 1 460 ? -8.086 9.460 -5.389 1.00 78.38 460 ASN A O 1
ATOM 3705 N N . SER A 1 461 ? -8.208 11.679 -5.712 1.00 78.62 461 SER A N 1
ATOM 3706 C CA . SER A 1 461 ? -9.164 11.598 -6.822 1.00 78.62 461 SER A CA 1
ATOM 3707 C C . SER A 1 461 ? -8.491 11.406 -8.186 1.00 78.62 461 SER A C 1
ATOM 3709 O O . SER A 1 461 ? -9.181 11.147 -9.175 1.00 78.62 461 SER A O 1
ATOM 3711 N N . GLN A 1 462 ? -7.159 11.494 -8.272 1.00 75.81 462 GLN A N 1
ATOM 3712 C CA . GLN A 1 462 ? -6.432 11.342 -9.529 1.00 75.81 462 GLN A CA 1
ATOM 3713 C C . GLN A 1 462 ? -6.686 9.964 -10.160 1.00 75.81 462 GLN A C 1
ATOM 3715 O O . GLN A 1 462 ? -6.649 8.931 -9.496 1.00 75.81 462 GLN A O 1
ATOM 3720 N N . GLY A 1 463 ? -6.971 9.954 -11.465 1.00 68.62 463 GLY A N 1
ATOM 3721 C CA . GLY A 1 463 ? -7.298 8.728 -12.202 1.00 68.62 463 GLY A CA 1
ATOM 3722 C C . GLY A 1 463 ? -8.724 8.208 -11.978 1.00 68.62 463 GLY A C 1
ATOM 3723 O O . GLY A 1 463 ? -9.108 7.229 -12.608 1.00 68.62 463 GLY A O 1
ATOM 3724 N N . GLN A 1 464 ? -9.529 8.867 -11.137 1.00 73.38 464 GLN A N 1
ATOM 3725 C CA . GLN A 1 464 ? -10.952 8.562 -10.977 1.00 73.38 464 GLN A CA 1
ATOM 3726 C C . GLN A 1 464 ? -11.802 9.464 -11.882 1.00 73.38 464 GLN A C 1
ATOM 3728 O O . GLN A 1 464 ? -11.440 10.614 -12.137 1.00 73.38 464 GLN A O 1
ATOM 3733 N N . THR A 1 465 ? -12.941 8.952 -12.345 1.00 78.25 465 THR A N 1
ATOM 3734 C CA . THR A 1 465 ? -14.007 9.753 -12.964 1.00 78.25 465 THR A CA 1
ATOM 3735 C C . THR A 1 465 ? -15.169 9.818 -11.983 1.00 78.25 465 THR A C 1
ATOM 3737 O O . THR A 1 465 ? -15.663 8.777 -11.547 1.00 78.25 465 THR A O 1
ATOM 3740 N N . LEU A 1 466 ? -15.576 11.030 -11.615 1.00 80.19 466 LEU A N 1
ATOM 3741 C CA . LEU A 1 466 ? -16.660 11.305 -10.677 1.00 80.19 466 LEU A CA 1
ATOM 3742 C C . LEU A 1 466 ? -17.910 11.728 -11.451 1.00 80.19 466 LEU A C 1
ATOM 3744 O O . LEU A 1 466 ? -17.805 12.421 -12.462 1.00 80.19 466 LEU A O 1
ATOM 3748 N N . SER A 1 467 ? -19.085 11.308 -10.978 1.00 83.12 467 SER A N 1
ATOM 3749 C CA . SER A 1 467 ? -20.363 11.745 -11.549 1.00 83.12 467 SER A CA 1
ATOM 3750 C C . SER A 1 467 ? -20.672 13.191 -11.173 1.00 83.12 467 SER A C 1
ATOM 3752 O O . SER A 1 467 ? -21.031 13.963 -12.045 1.00 83.12 467 SER A O 1
ATOM 3754 N N . LYS A 1 468 ? -20.490 13.554 -9.898 1.00 83.62 468 LYS A N 1
ATOM 3755 C CA . LYS A 1 468 ? -20.658 14.905 -9.340 1.00 83.62 468 LYS A CA 1
ATOM 3756 C C . LYS A 1 468 ? -19.589 15.165 -8.288 1.00 83.62 468 LYS A C 1
ATOM 3758 O O . LYS A 1 468 ? -19.143 14.219 -7.639 1.00 83.62 468 LYS A O 1
ATOM 3763 N N . ALA A 1 469 ? -19.183 16.416 -8.089 1.00 85.56 469 ALA A N 1
ATOM 3764 C CA . ALA A 1 469 ? -18.224 16.769 -7.041 1.00 85.56 469 ALA A CA 1
ATOM 3765 C C . ALA A 1 469 ? -18.346 18.229 -6.595 1.00 85.56 469 ALA A C 1
ATOM 3767 O O . ALA A 1 469 ? -18.685 19.118 -7.377 1.00 85.56 469 ALA A O 1
ATOM 3768 N N . VAL A 1 470 ? -17.983 18.476 -5.336 1.00 86.94 470 VAL A N 1
ATOM 3769 C CA . VAL A 1 470 ? -17.830 19.828 -4.787 1.00 86.94 470 VAL A CA 1
ATOM 3770 C C . VAL A 1 470 ? -16.338 20.138 -4.665 1.00 86.94 470 VAL A C 1
ATOM 3772 O O . VAL A 1 470 ? -15.615 19.405 -4.003 1.00 86.94 470 VAL A O 1
ATOM 3775 N N . ILE A 1 471 ? -15.834 21.205 -5.275 1.00 86.38 471 ILE A N 1
ATOM 3776 C CA . ILE A 1 471 ? -14.393 21.484 -5.363 1.00 86.38 471 ILE A CA 1
ATOM 3777 C C . ILE A 1 471 ? -14.018 22.682 -4.484 1.00 86.38 471 ILE A C 1
ATOM 3779 O O . ILE A 1 471 ? -14.584 23.768 -4.612 1.00 86.38 471 ILE A O 1
ATOM 3783 N N . ASP A 1 472 ? -13.031 22.504 -3.601 1.00 86.56 472 ASP A N 1
ATOM 3784 C CA . ASP A 1 472 ? -12.396 23.595 -2.855 1.00 86.56 472 ASP A CA 1
ATOM 3785 C C . ASP A 1 472 ? -11.186 24.145 -3.622 1.00 86.56 472 ASP A C 1
ATOM 3787 O O . ASP A 1 472 ? -10.074 23.632 -3.503 1.00 86.56 472 ASP A O 1
ATOM 3791 N N . LEU A 1 473 ? -11.402 25.223 -4.380 1.00 83.25 473 LEU A N 1
ATOM 3792 C CA . LEU A 1 473 ? -10.349 25.936 -5.116 1.00 83.25 473 LEU A CA 1
ATOM 3793 C C . LEU A 1 473 ? -9.597 26.974 -4.266 1.00 83.25 473 LEU A C 1
ATOM 3795 O O . LEU A 1 473 ? -8.759 27.713 -4.777 1.00 83.25 473 LEU A O 1
ATOM 3799 N N . LYS A 1 474 ? -9.858 27.053 -2.954 1.00 84.31 474 LYS A N 1
ATOM 3800 C CA . LYS A 1 474 ? -9.101 27.942 -2.067 1.00 84.31 474 LYS A CA 1
ATOM 3801 C C . LYS A 1 474 ? -7.765 27.304 -1.686 1.00 84.31 474 LYS A C 1
ATOM 3803 O O . LYS A 1 474 ? -7.631 26.659 -0.639 1.00 84.31 474 LYS A O 1
ATOM 3808 N N . LEU A 1 475 ? -6.779 27.507 -2.550 1.00 82.19 475 LEU A N 1
ATOM 3809 C CA . LEU A 1 475 ? -5.416 27.028 -2.354 1.00 82.19 475 LEU A CA 1
ATOM 3810 C C . LEU A 1 475 ? -4.677 27.846 -1.274 1.00 82.19 475 LEU A C 1
ATOM 3812 O O . LEU A 1 475 ? -5.036 28.995 -1.003 1.00 82.19 475 LEU A O 1
ATOM 3816 N N . PRO A 1 476 ? -3.664 27.267 -0.603 1.00 81.62 476 PRO A N 1
ATOM 3817 C CA . PRO A 1 476 ? -2.729 28.032 0.217 1.00 81.62 476 PRO A CA 1
ATOM 3818 C C . PRO A 1 476 ? -2.042 29.133 -0.600 1.00 81.62 476 PRO A C 1
ATOM 3820 O O . PRO A 1 476 ? -1.754 28.936 -1.781 1.00 81.62 476 PRO A O 1
ATOM 3823 N N . ASN A 1 477 ? -1.733 30.258 0.047 1.00 69.25 477 ASN A N 1
ATOM 3824 C CA . ASN A 1 477 ? -0.917 31.315 -0.552 1.00 69.25 477 ASN A CA 1
ATOM 3825 C C . ASN A 1 477 ? 0.395 30.704 -1.085 1.00 69.25 477 ASN A C 1
ATOM 3827 O O . ASN A 1 477 ? 0.942 29.823 -0.424 1.00 69.25 477 ASN A O 1
ATOM 3831 N N . GLU A 1 478 ? 0.872 31.166 -2.248 1.00 67.81 478 GLU A N 1
ATOM 3832 C CA . GLU A 1 478 ? 2.092 30.675 -2.933 1.00 67.81 478 GLU A CA 1
ATOM 3833 C C . GLU A 1 478 ? 1.960 29.302 -3.630 1.00 67.81 478 GLU A C 1
ATOM 3835 O O . GLU A 1 478 ? 2.955 28.726 -4.066 1.00 67.81 478 GLU A O 1
ATOM 3840 N N . THR A 1 479 ? 0.747 28.755 -3.778 1.00 73.19 479 THR A N 1
ATOM 3841 C CA . THR A 1 479 ? 0.558 27.524 -4.568 1.00 73.19 479 THR A CA 1
ATOM 3842 C C . THR A 1 479 ? 0.580 27.842 -6.065 1.00 73.19 479 THR A C 1
ATOM 3844 O O . THR A 1 479 ? -0.395 28.365 -6.594 1.00 73.19 479 THR A O 1
ATOM 3847 N N . GLU A 1 480 ? 1.668 27.481 -6.746 1.00 70.19 480 GLU A N 1
ATOM 3848 C CA . GLU A 1 480 ? 1.835 27.618 -8.207 1.00 70.19 480 GLU A CA 1
ATOM 3849 C C . GLU A 1 480 ? 1.628 26.292 -8.966 1.00 70.19 480 GLU A C 1
ATOM 3851 O O . GLU A 1 480 ? 1.970 26.165 -10.140 1.00 70.19 480 GLU A O 1
ATOM 3856 N N . ASP A 1 481 ? 1.085 25.269 -8.302 1.00 78.31 481 ASP A N 1
ATOM 3857 C CA . ASP A 1 481 ? 0.868 23.963 -8.920 1.00 78.31 481 ASP A CA 1
ATOM 3858 C C . ASP A 1 481 ? -0.444 23.931 -9.715 1.00 78.31 481 ASP A C 1
ATOM 3860 O O . ASP A 1 481 ? -1.533 23.839 -9.144 1.00 78.31 481 ASP A O 1
ATOM 3864 N N . ILE A 1 482 ? -0.340 23.947 -11.048 1.00 81.00 482 ILE A N 1
ATOM 3865 C CA . ILE A 1 482 ? -1.490 23.830 -11.955 1.00 81.00 482 ILE A CA 1
ATOM 3866 C C . ILE A 1 482 ? -2.298 22.545 -11.713 1.00 81.00 482 ILE A C 1
ATOM 3868 O O . ILE A 1 482 ? -3.519 22.530 -11.901 1.00 81.00 482 ILE A O 1
ATOM 3872 N N . ALA A 1 483 ? -1.657 21.467 -11.244 1.00 78.38 483 ALA A N 1
ATOM 3873 C CA . ALA A 1 483 ? -2.341 20.210 -10.963 1.00 78.38 483 ALA A CA 1
ATOM 3874 C C . ALA A 1 483 ? -3.383 20.364 -9.844 1.00 78.38 483 ALA A C 1
ATOM 3876 O O . ALA A 1 483 ? -4.411 19.687 -9.875 1.00 78.38 483 ALA A O 1
ATOM 3877 N N . ALA A 1 484 ? -3.184 21.304 -8.913 1.00 80.50 484 ALA A N 1
ATOM 3878 C CA . ALA A 1 484 ? -4.133 21.605 -7.844 1.00 80.50 484 ALA A CA 1
ATOM 3879 C C . ALA A 1 484 ? -5.492 22.116 -8.360 1.00 80.50 484 ALA A C 1
ATOM 3881 O O . ALA A 1 484 ? -6.486 22.042 -7.642 1.00 80.50 484 ALA A O 1
ATOM 3882 N N . VAL A 1 485 ? -5.545 22.609 -9.600 1.00 82.12 485 VAL A N 1
ATOM 3883 C CA . VAL A 1 485 ? -6.750 23.153 -10.243 1.00 82.12 485 VAL A CA 1
ATOM 3884 C C . VAL A 1 485 ? -7.239 22.228 -11.350 1.00 82.12 485 VAL A C 1
ATOM 3886 O O . VAL A 1 485 ? -8.417 21.877 -11.406 1.00 82.12 485 VAL A O 1
ATOM 3889 N N . TYR A 1 486 ? -6.322 21.764 -12.199 1.00 81.50 486 TYR A N 1
ATOM 3890 C CA . TYR A 1 486 ? -6.651 20.922 -13.343 1.00 81.50 486 TYR A CA 1
ATOM 3891 C C . TYR A 1 486 ? -7.137 19.525 -12.937 1.00 81.50 486 TYR A C 1
ATOM 3893 O O . TYR A 1 486 ? -8.120 19.019 -13.485 1.00 81.50 486 TYR A O 1
ATOM 3901 N N . VAL A 1 487 ? -6.481 18.878 -11.964 1.00 83.62 487 VAL A N 1
ATOM 3902 C CA . VAL A 1 487 ? -6.857 17.524 -11.530 1.00 83.62 487 VAL A CA 1
ATOM 3903 C C . VAL A 1 487 ? -8.303 17.460 -11.038 1.00 83.62 487 VAL A C 1
ATOM 3905 O O . VAL A 1 487 ? -9.019 16.613 -11.568 1.00 83.62 487 VAL A O 1
ATOM 3908 N N . PRO A 1 488 ? -8.778 18.302 -10.093 1.00 81.25 488 PRO A N 1
ATOM 3909 C CA . PRO A 1 488 ? -10.142 18.184 -9.589 1.00 81.25 488 PRO A CA 1
ATOM 3910 C C . PRO A 1 488 ? -11.199 18.509 -10.649 1.00 81.25 488 PRO A C 1
ATOM 3912 O O . PRO A 1 488 ? -12.204 17.807 -10.702 1.00 81.25 488 PRO A O 1
ATOM 3915 N N . LEU A 1 489 ? -10.966 19.504 -11.516 1.00 81.81 489 LEU A N 1
ATOM 3916 C CA . LEU A 1 489 ? -11.904 19.873 -12.585 1.00 81.81 489 LEU A CA 1
ATOM 3917 C C . LEU A 1 489 ? -12.013 18.779 -13.656 1.00 81.81 489 LEU A C 1
ATOM 3919 O O . LEU A 1 489 ? -13.110 18.433 -14.081 1.00 81.81 489 LEU A O 1
ATOM 3923 N N . SER A 1 490 ? -10.890 18.156 -14.023 1.00 82.12 490 SER A N 1
ATOM 3924 C CA . SER A 1 490 ? -10.852 17.067 -15.012 1.00 82.12 490 SER A CA 1
ATOM 3925 C C . SER A 1 490 ? -11.406 15.727 -14.508 1.00 82.12 490 SER A C 1
ATOM 3927 O O . SER A 1 490 ? -11.382 14.744 -15.251 1.00 82.12 490 SER A O 1
ATOM 3929 N N . ARG A 1 491 ? -11.862 15.622 -13.247 1.00 81.69 491 ARG A N 1
ATOM 3930 C CA . ARG A 1 491 ? -12.495 14.382 -12.752 1.00 81.69 491 ARG A CA 1
ATOM 3931 C C . ARG A 1 491 ? -13.940 14.241 -13.221 1.00 81.69 491 ARG A C 1
ATOM 3933 O O . ARG A 1 491 ? -14.471 13.134 -13.142 1.00 81.69 491 ARG A O 1
ATOM 3940 N N . LEU A 1 492 ? -14.566 15.325 -13.675 1.00 83.12 492 LEU A N 1
ATOM 3941 C CA . LEU A 1 492 ? -15.961 15.361 -14.098 1.00 83.12 492 LEU A CA 1
ATOM 3942 C C . LEU A 1 492 ? -16.062 15.462 -15.618 1.00 83.12 492 LEU A C 1
ATOM 3944 O O . LEU A 1 492 ? -15.131 15.906 -16.286 1.00 83.12 492 LEU A O 1
ATOM 3948 N N . LYS A 1 493 ? -17.202 15.031 -16.160 1.00 78.94 493 LYS A N 1
ATOM 3949 C CA . LYS A 1 493 ? -17.464 15.070 -17.606 1.00 78.94 493 LYS A CA 1
ATOM 3950 C C . LYS A 1 493 ? -18.101 16.381 -18.057 1.00 78.94 493 LYS A C 1
ATOM 3952 O O . LYS A 1 493 ? -17.859 16.804 -19.180 1.00 78.94 493 LYS A O 1
ATOM 3957 N N . CYS A 1 494 ? -18.904 16.999 -17.193 1.00 76.88 494 CYS A N 1
ATOM 3958 C CA . CYS A 1 494 ? -19.695 18.180 -17.515 1.00 76.88 494 CYS A CA 1
ATOM 3959 C C . CYS A 1 494 ? -19.542 19.239 -16.420 1.00 76.88 494 CYS A C 1
ATOM 3961 O O . CYS A 1 494 ? -19.451 18.916 -15.236 1.00 76.88 494 CYS A O 1
ATOM 3963 N N . LEU A 1 495 ? -19.580 20.516 -16.808 1.00 72.88 495 LEU A N 1
ATOM 3964 C CA . LEU A 1 495 ? -19.483 21.634 -15.865 1.00 72.88 495 LEU A CA 1
ATOM 3965 C C . LEU A 1 495 ? -20.686 21.706 -14.908 1.00 72.88 495 LEU A C 1
ATOM 3967 O O . LEU A 1 495 ? -20.525 22.103 -13.760 1.00 72.88 495 LEU A O 1
ATOM 3971 N N . ILE A 1 496 ? -21.874 21.273 -15.351 1.00 77.44 496 ILE A N 1
ATOM 3972 C CA . ILE A 1 496 ? -23.099 21.248 -14.528 1.00 77.44 496 ILE A CA 1
ATOM 3973 C C . ILE A 1 496 ? -23.001 20.309 -13.316 1.00 77.44 496 ILE A C 1
ATOM 3975 O O . ILE A 1 496 ? -23.735 20.471 -12.344 1.00 77.44 496 ILE A O 1
ATOM 3979 N N . ASP A 1 497 ? -22.070 19.356 -13.351 1.00 78.25 497 ASP A N 1
ATOM 3980 C CA . ASP A 1 497 ? -21.831 18.408 -12.265 1.00 78.25 497 ASP A CA 1
ATOM 3981 C C . ASP A 1 497 ? -20.803 18.922 -11.236 1.00 78.25 497 ASP A C 1
ATOM 3983 O O . ASP A 1 497 ? -20.506 18.241 -10.245 1.00 78.25 497 ASP A O 1
ATOM 3987 N N . VAL A 1 498 ? -20.257 20.126 -11.459 1.00 80.94 498 VAL A N 1
ATOM 3988 C CA . VAL A 1 498 ? -19.280 20.794 -10.595 1.00 80.94 498 VAL A CA 1
ATOM 3989 C C . VAL A 1 498 ? -19.968 21.832 -9.717 1.00 80.94 498 VAL A C 1
ATOM 3991 O O . VAL A 1 498 ? -20.584 22.776 -10.205 1.00 80.94 498 VAL A O 1
ATOM 3994 N N . ALA A 1 499 ? -19.763 21.731 -8.406 1.00 83.44 499 ALA A N 1
ATOM 3995 C CA . ALA A 1 499 ? -20.065 22.809 -7.469 1.00 83.44 499 ALA A CA 1
ATOM 3996 C C . ALA A 1 499 ? -18.772 23.354 -6.854 1.00 83.44 499 ALA A C 1
ATOM 3998 O O . ALA A 1 499 ? -17.884 22.592 -6.484 1.00 83.44 499 ALA A O 1
ATOM 3999 N N . ILE A 1 500 ? -18.654 24.671 -6.696 1.00 83.12 500 ILE A N 1
ATOM 4000 C CA . ILE A 1 500 ? -17.515 25.279 -5.995 1.00 83.12 500 ILE A CA 1
ATOM 4001 C C . ILE A 1 500 ? -17.866 25.458 -4.518 1.00 83.12 500 ILE A C 1
ATOM 4003 O O . ILE A 1 500 ? -18.881 26.064 -4.185 1.00 83.12 500 ILE A O 1
ATOM 4007 N N . LEU A 1 501 ? -17.011 24.955 -3.621 1.00 79.75 501 LEU A N 1
ATOM 4008 C CA . LEU A 1 501 ? -17.288 24.920 -2.180 1.00 79.75 501 LEU A CA 1
ATOM 4009 C C . LEU A 1 501 ? -17.423 26.320 -1.558 1.00 79.75 501 LEU A C 1
ATOM 4011 O O . LEU A 1 501 ? -18.185 26.513 -0.612 1.00 79.75 501 LEU A O 1
ATOM 4015 N N . ARG A 1 502 ? -16.617 27.281 -2.021 1.00 77.81 502 ARG A N 1
ATOM 4016 C CA . ARG A 1 502 ? -16.529 28.644 -1.476 1.00 77.81 502 ARG A CA 1
ATOM 4017 C C . ARG A 1 502 ? -15.839 29.597 -2.458 1.00 77.81 502 ARG A C 1
ATOM 4019 O O . ARG A 1 502 ? -15.071 29.122 -3.294 1.00 77.81 502 ARG A O 1
ATOM 4026 N N . PRO A 1 503 ? -16.018 30.924 -2.313 1.00 79.94 503 PRO A N 1
ATOM 4027 C CA . PRO A 1 503 ? -15.267 31.910 -3.079 1.00 79.94 503 PRO A CA 1
ATOM 4028 C C . PRO A 1 503 ? -13.754 31.693 -2.981 1.00 79.94 503 PRO A C 1
ATOM 4030 O O . PRO A 1 503 ? -13.214 31.423 -1.898 1.00 79.94 503 PRO A O 1
ATOM 4033 N N . PHE A 1 504 ? -13.085 31.845 -4.117 1.00 80.25 504 PHE A N 1
ATOM 4034 C CA . PHE A 1 504 ? -11.645 31.704 -4.295 1.00 80.25 504 PHE A CA 1
ATOM 4035 C C . PHE A 1 504 ? -11.124 32.853 -5.170 1.00 80.25 504 PHE A C 1
ATOM 4037 O O . PHE A 1 504 ? -11.911 33.576 -5.781 1.00 80.25 504 PHE A O 1
ATOM 4044 N N . ASP A 1 505 ? -9.807 33.049 -5.183 1.00 79.81 505 ASP A N 1
ATOM 4045 C CA . ASP A 1 505 ? -9.171 34.073 -6.014 1.00 79.81 505 ASP A CA 1
ATOM 4046 C C . ASP A 1 505 ? -9.099 33.600 -7.473 1.00 79.81 505 ASP A C 1
ATOM 4048 O O . ASP A 1 505 ? -8.597 32.508 -7.745 1.00 79.81 505 ASP A O 1
ATOM 4052 N N . TYR A 1 506 ? -9.583 34.417 -8.410 1.00 79.06 506 TYR A N 1
ATOM 4053 C CA . TYR A 1 506 ? -9.590 34.093 -9.837 1.00 79.06 506 TYR A CA 1
ATOM 4054 C C . TYR A 1 506 ? -8.180 33.847 -10.396 1.00 79.06 506 TYR A C 1
ATOM 4056 O O . TYR A 1 506 ? -8.024 33.070 -11.339 1.00 79.06 506 TYR A O 1
ATOM 4064 N N . GLU A 1 507 ? -7.143 34.432 -9.788 1.00 78.94 507 GLU A N 1
ATOM 4065 C CA . GLU A 1 507 ? -5.747 34.198 -10.179 1.00 78.94 507 GLU A CA 1
ATOM 4066 C C . GLU A 1 507 ? -5.341 32.716 -10.103 1.00 78.94 507 GLU A C 1
ATOM 4068 O O . GLU A 1 507 ? -4.474 32.272 -10.853 1.00 78.94 507 GLU A O 1
ATOM 4073 N N . VAL A 1 508 ? -6.025 31.905 -9.287 1.00 75.19 508 VAL A N 1
ATOM 4074 C CA . VAL A 1 508 ? -5.804 30.451 -9.214 1.00 75.19 508 VAL A CA 1
ATOM 4075 C C . VAL A 1 508 ? -6.083 29.756 -10.555 1.00 75.19 508 VAL A C 1
ATOM 4077 O O . VAL A 1 508 ? -5.391 28.806 -10.909 1.00 75.19 508 VAL A O 1
ATOM 4080 N N . LEU A 1 509 ? -7.046 30.236 -11.347 1.00 78.31 509 LEU A N 1
ATOM 4081 C CA . LEU A 1 509 ? -7.336 29.677 -12.678 1.00 78.31 509 LEU A CA 1
ATOM 4082 C C . LEU A 1 509 ? -6.314 30.109 -13.738 1.00 78.31 509 LEU A C 1
ATOM 4084 O O . LEU A 1 509 ? -6.288 29.551 -14.830 1.00 78.31 509 LEU A O 1
ATOM 4088 N N . ARG A 1 510 ? -5.476 31.104 -13.427 1.00 79.62 510 ARG A N 1
ATOM 4089 C CA . ARG A 1 510 ? -4.453 31.652 -14.327 1.00 79.62 510 ARG A CA 1
ATOM 4090 C C . ARG A 1 510 ? -3.082 31.007 -14.141 1.00 79.62 510 ARG A C 1
ATOM 4092 O O . ARG A 1 510 ? -2.139 31.389 -14.837 1.00 79.62 510 ARG A O 1
ATOM 4099 N N . ILE A 1 511 ? -2.957 30.040 -13.228 1.00 78.00 511 ILE A N 1
ATOM 4100 C CA . ILE A 1 511 ? -1.720 29.283 -13.020 1.00 78.00 511 ILE A CA 1
ATOM 4101 C C . ILE A 1 511 ? -1.363 28.566 -14.326 1.00 78.00 511 ILE A C 1
ATOM 4103 O O . ILE A 1 511 ? -2.127 27.746 -14.834 1.00 78.00 511 ILE A O 1
ATOM 4107 N N . LYS A 1 512 ? -0.190 28.887 -14.879 1.00 79.62 512 LYS A N 1
ATOM 4108 C CA . LYS A 1 512 ? 0.304 28.301 -16.130 1.00 79.62 512 LYS A CA 1
ATOM 4109 C C . LYS A 1 512 ? 1.163 27.064 -15.858 1.00 79.62 512 LYS A C 1
ATOM 4111 O O . LYS A 1 512 ? 1.812 27.006 -14.812 1.00 79.62 512 LYS A O 1
ATOM 4116 N N . PRO A 1 513 ? 1.234 26.106 -16.802 1.00 78.25 513 PRO A N 1
ATOM 4117 C CA . PRO A 1 513 ? 2.203 25.025 -16.713 1.00 78.25 513 PRO A CA 1
ATOM 4118 C C . PRO A 1 513 ? 3.629 25.583 -16.659 1.00 78.25 513 PRO A C 1
ATOM 4120 O O . PRO A 1 513 ? 3.933 26.633 -17.236 1.00 78.25 513 PRO A O 1
ATOM 4123 N N . SER A 1 514 ? 4.526 24.869 -15.985 1.00 82.88 514 SER A N 1
ATOM 4124 C CA . SER A 1 514 ? 5.935 25.251 -15.933 1.00 82.88 514 SER A CA 1
ATOM 4125 C C . SER A 1 514 ? 6.586 25.149 -17.317 1.00 82.88 514 SER A C 1
ATOM 4127 O O . SER A 1 514 ? 6.152 24.381 -18.177 1.00 82.88 514 SER A O 1
ATOM 4129 N N . LYS A 1 515 ? 7.693 25.872 -17.536 1.00 86.44 515 LYS A N 1
ATOM 4130 C CA . LYS A 1 515 ? 8.434 25.812 -18.812 1.00 86.44 515 LYS A CA 1
ATOM 4131 C C . LYS A 1 515 ? 8.841 24.385 -19.197 1.00 86.44 515 LYS A C 1
ATOM 4133 O O . LYS A 1 515 ? 8.839 24.056 -20.376 1.00 86.44 515 LYS A O 1
ATOM 4138 N N . SER A 1 516 ? 9.178 23.541 -18.217 1.00 82.62 516 SER A N 1
ATOM 4139 C CA . SER A 1 516 ? 9.522 22.139 -18.468 1.00 82.62 516 SER A CA 1
ATOM 4140 C C . SER A 1 516 ? 8.307 21.296 -18.853 1.00 82.62 516 SER A C 1
ATOM 4142 O O . SER A 1 516 ? 8.436 20.432 -19.711 1.00 82.62 516 SER A O 1
ATOM 4144 N N . GLN A 1 517 ? 7.134 21.556 -18.265 1.00 76.50 517 GLN A N 1
ATOM 4145 C CA . GLN A 1 517 ? 5.887 20.890 -18.652 1.00 76.50 517 GLN A CA 1
ATOM 4146 C C . GLN A 1 517 ? 5.475 21.269 -20.077 1.00 76.50 517 GLN A C 1
ATOM 4148 O O . GLN A 1 517 ? 5.133 20.385 -20.853 1.00 76.50 517 GLN A O 1
ATOM 4153 N N . VAL A 1 518 ? 5.565 22.554 -20.440 1.00 85.00 518 VAL A N 1
ATOM 4154 C CA . VAL A 1 518 ? 5.276 23.020 -21.808 1.00 85.00 518 VAL A CA 1
ATOM 4155 C C . VAL A 1 518 ? 6.227 22.375 -22.817 1.00 85.00 518 VAL A C 1
ATOM 4157 O O . VAL A 1 518 ? 5.767 21.785 -23.787 1.00 85.00 518 VAL A O 1
ATOM 4160 N N . ALA A 1 519 ? 7.538 22.399 -22.553 1.00 85.81 519 ALA A N 1
ATOM 4161 C CA . ALA A 1 519 ? 8.528 21.791 -23.443 1.00 85.81 519 ALA A CA 1
ATOM 4162 C C . ALA A 1 519 ? 8.322 20.275 -23.620 1.00 85.81 519 ALA A C 1
ATOM 4164 O O . ALA A 1 519 ? 8.567 19.736 -24.697 1.00 85.81 519 ALA A O 1
ATOM 4165 N N . GLU A 1 520 ? 7.870 19.575 -22.574 1.00 85.62 520 GLU A N 1
ATOM 4166 C CA . GLU A 1 520 ? 7.553 18.150 -22.670 1.00 85.62 520 GLU A CA 1
ATOM 4167 C C . GLU A 1 520 ? 6.296 17.893 -23.509 1.00 85.62 520 GLU A C 1
ATOM 4169 O O . GLU A 1 520 ? 6.303 16.970 -24.320 1.00 85.62 520 GLU A O 1
ATOM 4174 N N . ILE A 1 521 ? 5.252 18.720 -23.375 1.00 79.94 521 ILE A N 1
ATOM 4175 C CA . ILE A 1 521 ? 4.052 18.645 -24.226 1.00 79.94 521 ILE A CA 1
ATOM 4176 C C . ILE A 1 521 ? 4.439 18.850 -25.698 1.00 79.94 521 ILE A C 1
ATOM 4178 O O . ILE A 1 521 ? 4.139 17.998 -26.529 1.00 79.94 521 ILE A O 1
ATOM 4182 N N . GLU A 1 522 ? 5.210 19.896 -26.006 1.00 90.56 522 GLU A N 1
ATOM 4183 C CA . GLU A 1 522 ? 5.694 20.169 -27.369 1.00 90.56 522 GLU A CA 1
ATOM 4184 C C . GLU A 1 522 ? 6.534 19.008 -27.935 1.00 90.56 522 GLU A C 1
ATOM 4186 O O . GLU A 1 522 ? 6.423 18.644 -29.110 1.00 90.56 522 GLU A O 1
ATOM 4191 N N . ARG A 1 523 ? 7.380 18.388 -27.100 1.00 91.88 523 ARG A N 1
ATOM 4192 C CA . ARG A 1 523 ? 8.179 17.218 -27.488 1.00 91.88 523 ARG A CA 1
ATOM 4193 C C . ARG A 1 523 ? 7.298 16.004 -27.794 1.00 91.88 523 ARG A C 1
ATOM 4195 O O . ARG A 1 523 ? 7.605 15.266 -28.733 1.00 91.88 523 ARG A O 1
ATOM 4202 N N . LEU A 1 524 ? 6.246 15.777 -27.006 1.00 83.31 524 LEU A N 1
ATOM 4203 C CA . LEU A 1 524 ? 5.289 14.689 -27.217 1.00 83.31 524 LEU A CA 1
ATOM 4204 C C . LEU A 1 524 ? 4.477 14.896 -28.499 1.00 83.31 524 LEU A C 1
ATOM 4206 O O . LEU A 1 524 ? 4.336 13.942 -29.261 1.00 83.31 524 LEU A O 1
ATOM 4210 N N . ASP A 1 525 ? 4.046 16.122 -28.792 1.00 85.69 525 ASP A N 1
ATOM 4211 C CA . ASP A 1 525 ? 3.351 16.450 -30.044 1.00 85.69 525 ASP A CA 1
ATOM 4212 C C . ASP A 1 525 ? 4.243 16.198 -31.261 1.00 85.69 525 ASP A C 1
ATOM 4214 O O . ASP A 1 525 ? 3.824 15.587 -32.246 1.00 85.69 525 ASP A O 1
ATOM 4218 N N . LYS A 1 526 ? 5.521 16.584 -31.176 1.00 91.69 526 LYS A N 1
ATOM 4219 C CA . LYS A 1 526 ? 6.490 16.287 -32.234 1.00 91.69 526 LYS A CA 1
ATOM 4220 C C . LYS A 1 526 ? 6.673 14.782 -32.437 1.00 91.69 526 LYS A C 1
ATOM 4222 O O . LYS A 1 526 ? 6.665 14.314 -33.572 1.00 91.69 526 LYS A O 1
ATOM 4227 N N . LEU A 1 527 ? 6.809 14.017 -31.351 1.00 87.44 527 LEU A N 1
ATOM 4228 C CA . LEU A 1 527 ? 6.898 12.557 -31.426 1.00 87.44 527 LEU A CA 1
ATOM 4229 C C . LEU A 1 527 ? 5.636 11.929 -32.017 1.00 87.44 527 LEU A C 1
ATOM 4231 O O . LEU A 1 527 ? 5.744 10.958 -32.764 1.00 87.44 527 LEU A O 1
ATOM 4235 N N . TYR A 1 528 ? 4.460 12.462 -31.692 1.00 82.19 528 TYR A N 1
ATOM 4236 C CA . TYR A 1 528 ? 3.196 12.014 -32.257 1.00 82.19 528 TYR A CA 1
ATOM 4237 C C . TYR A 1 528 ? 3.170 12.217 -33.776 1.00 82.19 528 TYR A C 1
ATOM 4239 O O . TYR A 1 528 ? 2.930 11.255 -34.503 1.00 82.19 528 TYR A O 1
ATOM 4247 N N . ILE A 1 529 ? 3.524 13.412 -34.261 1.00 90.62 529 ILE A N 1
ATOM 4248 C CA . ILE A 1 529 ? 3.604 13.718 -35.699 1.00 90.62 529 ILE A CA 1
ATOM 4249 C C . ILE A 1 529 ? 4.633 12.817 -36.398 1.00 90.62 529 ILE A C 1
ATOM 4251 O O . ILE A 1 529 ? 4.334 12.221 -37.433 1.00 90.62 529 ILE A O 1
ATOM 4255 N N . ASP A 1 530 ? 5.826 12.659 -35.817 1.00 90.75 530 ASP A N 1
ATOM 4256 C CA . ASP A 1 530 ? 6.873 11.788 -36.362 1.00 90.75 530 ASP A CA 1
ATOM 4257 C C . ASP A 1 530 ? 6.404 10.322 -36.432 1.00 90.75 530 ASP A C 1
ATOM 4259 O O . ASP A 1 530 ? 6.701 9.614 -37.397 1.00 90.75 530 ASP A O 1
ATOM 4263 N N . THR A 1 531 ? 5.650 9.863 -35.428 1.00 85.56 531 THR A N 1
ATOM 4264 C CA . THR A 1 531 ? 5.069 8.512 -35.384 1.00 85.56 531 THR A CA 1
ATOM 4265 C C . THR A 1 531 ? 3.997 8.346 -36.457 1.00 85.56 531 THR A C 1
ATOM 4267 O O . THR A 1 531 ? 4.030 7.362 -37.193 1.00 85.56 531 THR A O 1
ATOM 4270 N N . GLN A 1 532 ? 3.092 9.317 -36.606 1.00 83.06 532 GLN A N 1
ATOM 4271 C CA . GLN A 1 532 ? 2.075 9.301 -37.658 1.00 83.06 532 GLN A CA 1
ATOM 4272 C C . GLN A 1 532 ? 2.694 9.271 -39.057 1.00 83.06 532 GLN A C 1
ATOM 4274 O O . GLN A 1 532 ? 2.228 8.525 -39.913 1.00 83.06 532 GLN A O 1
ATOM 4279 N N . PHE A 1 533 ? 3.763 10.035 -39.295 1.00 89.38 533 PHE A N 1
ATOM 4280 C CA . PHE A 1 533 ? 4.449 10.036 -40.587 1.00 89.38 533 PHE A CA 1
ATOM 4281 C C . PHE A 1 533 ? 5.099 8.678 -40.888 1.00 89.38 533 PHE A C 1
ATOM 4283 O O . PHE A 1 533 ? 4.935 8.130 -41.980 1.00 89.38 533 PHE A O 1
ATOM 4290 N N . ARG A 1 534 ? 5.812 8.112 -39.906 1.00 85.81 534 ARG A N 1
ATOM 4291 C CA . ARG A 1 534 ? 6.526 6.831 -40.048 1.00 85.81 534 ARG A CA 1
ATOM 4292 C C . ARG A 1 534 ? 5.598 5.639 -40.241 1.00 85.81 534 ARG A C 1
ATOM 4294 O O . ARG A 1 534 ? 5.948 4.729 -40.979 1.00 85.81 534 ARG A O 1
ATOM 4301 N N . PHE A 1 535 ? 4.440 5.654 -39.593 1.00 82.62 535 PHE A N 1
ATOM 4302 C CA . PHE A 1 535 ? 3.464 4.564 -39.619 1.00 82.62 535 PHE A CA 1
ATOM 4303 C C . PHE A 1 535 ? 2.179 4.973 -40.342 1.00 82.62 535 PHE A C 1
ATOM 4305 O O . PHE A 1 535 ? 1.095 4.527 -39.978 1.00 82.62 535 PHE A O 1
ATOM 4312 N N . SER A 1 536 ? 2.294 5.833 -41.356 1.00 79.00 536 SER A N 1
ATOM 4313 C CA . SER A 1 536 ? 1.151 6.424 -42.070 1.00 79.00 536 SER A CA 1
ATOM 4314 C C . SER A 1 536 ? 0.164 5.395 -42.630 1.00 79.00 536 SER A C 1
ATOM 4316 O O . SER A 1 536 ? -1.031 5.666 -42.683 1.00 79.00 536 SER A O 1
ATOM 4318 N N . GLU A 1 537 ? 0.634 4.193 -42.963 1.00 84.69 537 GLU A N 1
ATOM 4319 C CA . GLU A 1 537 ? -0.189 3.059 -43.402 1.00 84.69 537 GLU A CA 1
ATOM 4320 C C . GLU A 1 537 ? -1.177 2.533 -42.338 1.00 84.69 537 GLU A C 1
ATOM 4322 O O . GLU A 1 537 ? -2.185 1.932 -42.696 1.00 84.69 537 GLU A O 1
ATOM 4327 N N . TYR A 1 538 ? -0.936 2.790 -41.046 1.00 67.62 538 TYR A N 1
ATOM 4328 C CA . TYR A 1 538 ? -1.797 2.369 -39.929 1.00 67.62 538 TYR A CA 1
ATOM 4329 C C . TYR A 1 538 ? -2.758 3.463 -39.435 1.00 67.62 538 TYR A C 1
ATOM 4331 O O . TYR A 1 538 ? -3.583 3.194 -38.564 1.00 67.62 538 TYR A O 1
ATOM 4339 N N . PHE A 1 539 ? -2.641 4.692 -39.950 1.00 61.47 539 PHE A N 1
ATOM 4340 C CA . PHE A 1 539 ? -3.466 5.844 -39.556 1.00 61.47 539 PHE A CA 1
ATOM 4341 C C . PHE A 1 539 ? -4.474 6.271 -40.645 1.00 61.47 539 PHE A C 1
ATOM 4343 O O . PHE A 1 539 ? -5.038 7.362 -40.539 1.00 61.47 539 PHE A O 1
ATOM 4350 N N . GLN A 1 540 ? -4.683 5.442 -41.679 1.00 53.12 540 GLN A N 1
ATOM 4351 C CA . GLN A 1 540 ? -5.701 5.650 -42.723 1.00 53.12 540 GLN A CA 1
ATOM 4352 C C . GLN A 1 540 ? -7.103 5.224 -42.296 1.00 53.12 540 GLN A C 1
ATOM 4354 O O . GLN A 1 540 ? -7.230 4.176 -41.621 1.00 53.12 540 GLN A O 1
#

pLDDT: mean 77.71, std 20.14, range [22.06, 97.0]

Sequence (540 aa):
MNNYRYHDLVQRFALALYILGGKYTYDFVRLNLICALPCPTTITSLIKQSNFKLNESEFRFNFLQEHFISKNIKYSFVSEDSTAVVKKIVYDTATNSFVGFCTPLNNGIPIPHYFRTESFDQLKEWFDSIQKAGFLNLHMIQPISESIANSSPFILSAYGTDNKFTLYDIVRKWVYIFNECSSRHIRIVGYATGMHQFQFQPIPIPILELELVGIGRIGIGIGWNWLELELELVGIGWNWNWNWSELVKNWSELVGIGQELAPILAYRNEVRTQLNNKAAVHNAAQLGLQPMVCVAQDTCKGKPIEHSILMKKLLELSDSKTEHLPGLLPFVPGMPVILTQNLAIELSLINGINGIFRQLVYEADPVSIDALSNTFPNNTQYVHRPLYALIEIARSKIECNLETLQPKIVPIPLMEQTFRVDVTDMLPKNKKPKSNQKAMLSIKRRALPLVPAYCITIHNSQGQTLSKAVIDLKLPNETEDIAAVYVPLSRLKCLIDVAILRPFDYEVLRIKPSKSQVAEIERLDKLYIDTQFRFSEYFQ

InterPro domains:
  IPR027417 P-loop containing nucleoside triphosphate hydrolase [SSF52540] (325-503)

Radius of gyration: 29.2 Å; chains: 1; bounding box: 71×73×74 Å